Protein 1XL3 (pdb70)

Nearest PDB structures (foldseek):
  1xl3-assembly1_C  TM=1.011E+00  e=8.297E-12  Yersinia pestis
  1xl3-assembly1_A  TM=1.002E+00  e=2.086E-21  Yersinia pestis
  1xl3-assembly2_B  TM=9.508E-01  e=9.734E-19  Yersinia pestis
  1xkp-assembly1_A  TM=9.502E-01  e=2.412E-16  Yersinia pestis
  1xl3-assembly2_D  TM=1.012E+00  e=1.590E-11  Yersinia pestis

Secondary structure (P-SEA, 3-state):
caaaaaaaaaaacccccccaaaaaaaaaaccccccccccccccccccccccccaaaaaacccccccccccaaaaaaaaaaaaccaaaaaaaaaaaaaaaaaacccccccaaaaaaaaaaacccccaaaaaaaacccccccaaaaaaaaccaaaaaaacccccccccaaaaaaacccccccccccccccccc/caaaaaaaaaaaaaccccccaaaaaaaaaaaaaacccccccccccccccccccccccaaaaaaaccccccccaaaaaaaaaaaaaaccaaaaaaaaaaaaaaaaaacccccccaaaaaaaaaaccccccaaaaaaaacccccccaaaaaaaaccaaaaaaacccccccccaaaaaaacccccccccccccccccc/cccaaaaaaaaaaaacccccaaaaaaaaaaacccccccccccccccccccccccccccaaaaaaaaaaaaaaaaaaaaaaaaaacccc/cccaaaaaaaaaaaacccccaaaaaaccccccccccccccccccccccccccccccccaaaaaaaaaaaaaaaaaaaaaaac

Organism: Yersinia pestis (NCBI:txid632)

Sequence (556 aa):
ARVSDVEEQVNQYLSVPEQNVSELLSLLSNSPNISLSQLAYLEGSEEPSEQFMLCGLRDALGRPELAHLSHLVEQALVSMAEEQGETIVLGARITPEAYRESQSGVNPLQPLRDTYRDAVMGYQGIYAIWSDLQRFPNGDIDSVILFLQALSADLQSQQSGSGRELGIVISDLQLEFGSVSDQVGFWQFFSARVSDVEEQVNQYLSVPELEQKQNVSELLSLLSNSPNISLSQLAYLEGSEEPSEQFMLCGLRDALGRPELAHLSHLVEQALVSMAEEQGETIVLGARITPEAYRESQSGVNPLQPLRDTYRDAVMGYQGIYAIWSDLQRFPNGDIDSVILFLQALSADLQSQQSGSGRELGIVISDLQLEFGSVSDQVGFWQFFSAYDLSEFMGDIVALVDRWAGIHDIEHLANAFSLPTPEIVRFYQDLRMFRLFPLGVFSDEEQRQNLLQMCQNAIDMAIESEEEELSELDAYDLSEFMGDIVALVDRWAGIHDIEHLANAFSLPTPEIVRFYQDLRMFRLFPLGVFSDEEQRQNLLQMCQNAIDMAIESEEE

Foldseek 3Di:
DLLVVLVVLLCVQQCVPDDCLVVVVVVCVPCVPDDLVRLVVLCCVVQLLSSCNLVSNLVVPVVPPVSPVNVSSVVNSVCCSVVPSLSNSLLSNLQVLLVVLCPVVQQHRVLLSVLLSCCQPPNDDLVVSVVSLVNRVRHDSLVSLVSNCSLVVVLVPPPDPDSNCSVRSNVSSCVVCVVCVVVVCVVVVVD/DLLVVLVVLLCVLVCVVVLPCQVVLVVVVVVCVVVVPDDLVVLVVLCCVVQLLSSSNLVSNLVVVVPVVSVVCNVSSVVVSVVSSVPPSLSNSLLSNCQVLLVVLCVVPQQHRVLLSVLLSCCQPPNDDLVVSVVSLVNRVPGDSLSSLVSNCSLVVCLVVPDDDVSNVSVRVNVSSCVVCVVCVVVCVVVVVVD/DQDPVNLVVLVLVQLVPQHALVSVVVSVVSVVDDALVVLVVLVVCCVLVPDDPVSHDDVVSSVSSVVSSVVNSVVSVVVNVVVVVDDD/DQDPVNLVVLVLVLLVAQDALCSLVVSCVPDDQPALVVLVVLVVVCVLVPDDCVSHPHPVRSVSVVVSSVVNSVVSVVVNVD

B-factor: mean 43.67, std 11.46, range [23.08, 92.91]

InterPro domains:
  IPR010812 Hypersensitivity response secretion-like, HrpJ [PF07201] (60-223)
  IPR013401 Type III secretion regulator, YopN/LcrE/InvE/MxiC [TIGR02568] (36-280)

Structure (mmCIF, N/CA/C/O backbone):
data_1XL3
#
_entry.id   1XL3
#
_cell.length_a   82.172
_cell.length_b   170.724
_cell.length_c   55.580
_cell.angle_alpha   90.00
_cell.angle_beta   90.00
_cell.angle_gamma   90.00
#
_symmetry.space_group_name_H-M   'P 21 21 2'
#
loop_
_entity.id
_entity.type
_entity.pdbx_description
1 polymer 'Secretion control protein'
2 polymer 'protein type A'
3 water water
#
loop_
_atom_site.group_PDB
_atom_site.id
_atom_site.type_symbol
_atom_site.label_atom_id
_atom_site.label_alt_id
_atom_site.label_comp_id
_atom_site.label_asym_id
_atom_site.label_entity_id
_atom_site.label_seq_id
_atom_site.pdbx_PDB_ins_code
_atom_site.Cartn_x
_atom_site.Cartn_y
_atom_site.Cartn_z
_atom_site.occupancy
_atom_site.B_iso_or_equiv
_atom_site.auth_seq_id
_atom_site.auth_comp_id
_atom_site.auth_asym_id
_atom_site.auth_atom_id
_atom_site.pdbx_PDB_model_num
ATOM 1 N N . ALA A 1 3 ? 53.756 29.539 30.203 1.00 60.02 78 ALA A N 1
ATOM 2 C CA . ALA A 1 3 ? 53.680 30.740 29.303 1.00 60.08 78 ALA A CA 1
ATOM 3 C C . ALA A 1 3 ? 54.285 32.003 29.973 1.00 60.05 78 ALA A C 1
ATOM 4 O O . ALA A 1 3 ? 55.350 32.483 29.557 1.00 60.47 78 ALA A O 1
ATOM 6 N N . ARG A 1 4 ? 53.609 32.541 30.988 1.00 59.65 79 ARG A N 1
ATOM 7 C CA . ARG A 1 4 ? 54.248 33.515 31.916 1.00 59.10 79 ARG A CA 1
ATOM 8 C C . ARG A 1 4 ? 55.031 32.777 33.005 1.00 57.46 79 ARG A C 1
ATOM 9 O O . ARG A 1 4 ? 56.014 33.296 33.533 1.00 56.94 79 ARG A O 1
ATOM 17 N N . VAL A 1 5 ? 54.590 31.554 33.288 1.00 56.08 80 VAL A N 1
ATOM 18 C CA . VAL A 1 5 ? 55.294 30.584 34.127 1.00 55.36 80 VAL A CA 1
ATOM 19 C C . VAL A 1 5 ? 56.706 30.187 33.636 1.00 54.94 80 VAL A C 1
ATOM 20 O O . VAL A 1 5 ? 57.615 30.035 34.453 1.00 54.80 80 VAL A O 1
ATOM 24 N N . SER A 1 6 ? 56.877 30.004 32.321 1.00 54.45 81 SER A N 1
ATOM 25 C CA . SER A 1 6 ? 58.184 29.657 31.711 1.00 54.55 81 SER A CA 1
ATOM 26 C C . SER A 1 6 ? 59.179 30.770 31.856 1.00 53.66 81 SER A C 1
ATOM 27 O O . SER A 1 6 ? 60.372 30.544 32.007 1.00 53.10 81 SER A O 1
ATOM 30 N N . ASP A 1 7 ? 58.639 31.972 31.734 1.00 53.45 82 ASP A N 1
ATOM 31 C CA . ASP A 1 7 ? 59.358 33.208 31.806 1.00 53.43 82 ASP A CA 1
ATOM 32 C C . ASP A 1 7 ? 60.035 33.297 33.187 1.00 53.29 82 ASP A C 1
ATOM 33 O O . ASP A 1 7 ? 61.261 33.317 33.281 1.00 53.21 82 ASP A O 1
ATOM 38 N N . VAL A 1 8 ? 59.212 33.288 34.247 1.00 52.44 83 VAL A N 1
ATOM 39 C CA . VAL A 1 8 ? 59.647 33.405 35.662 1.00 51.67 83 VAL A CA 1
ATOM 40 C C . VAL A 1 8 ? 60.580 32.254 36.043 1.00 51.60 83 VAL A C 1
ATOM 41 O O . VAL A 1 8 ? 61.590 32.462 36.683 1.00 50.53 83 VAL A O 1
ATOM 45 N N . GLU A 1 9 ? 60.219 31.034 35.636 1.00 52.45 84 GLU A N 1
ATOM 46 C CA . GLU A 1 9 ? 61.027 29.830 35.864 1.00 53.17 84 GLU A CA 1
ATOM 47 C C . GLU A 1 9 ? 62.421 29.969 35.255 1.00 53.84 84 GLU A C 1
ATOM 48 O O . GLU A 1 9 ? 63.409 29.542 35.864 1.00 54.07 84 GLU A O 1
ATOM 54 N N . GLU A 1 10 ? 62.498 30.574 34.067 1.00 54.45 85 GLU A N 1
ATOM 55 C CA . GLU A 1 10 ? 63.773 30.769 33.386 1.00 55.39 85 GLU A CA 1
ATOM 56 C C . GLU A 1 10 ? 64.714 31.630 34.191 1.00 55.71 85 GLU A C 1
ATOM 57 O O . GLU A 1 10 ? 65.907 31.325 34.298 1.00 54.94 85 GLU A O 1
ATOM 63 N N . GLN A 1 11 ? 64.157 32.710 34.750 1.00 56.51 86 GLN A N 1
ATOM 64 C CA . GLN A 1 11 ? 64.912 33.666 35.567 1.00 56.97 86 GLN A CA 1
ATOM 65 C C . GLN A 1 11 ? 65.268 33.066 36.908 1.00 57.31 86 GLN A C 1
ATOM 66 O O . GLN A 1 11 ? 66.380 33.199 37.367 1.00 57.46 86 GLN A O 1
ATOM 72 N N . VAL A 1 12 ? 64.349 32.347 37.519 1.00 58.66 87 VAL A N 1
ATOM 73 C CA . VAL A 1 12 ? 64.640 31.707 38.803 1.00 60.05 87 VAL A CA 1
ATOM 74 C C . VAL A 1 12 ? 65.870 30.761 38.716 1.00 61.06 87 VAL A C 1
ATOM 75 O O . VAL A 1 12 ? 66.834 30.938 39.441 1.00 61.02 87 VAL A O 1
ATOM 79 N N . ASN A 1 13 ? 65.853 29.781 37.810 1.00 62.72 88 ASN A N 1
ATOM 80 C CA . ASN A 1 13 ? 66.966 28.801 37.715 1.00 63.38 88 ASN A CA 1
ATOM 81 C C . ASN A 1 13 ? 68.288 29.422 37.314 1.00 63.88 88 ASN A C 1
ATOM 82 O O . ASN A 1 13 ? 69.337 28.984 37.761 1.00 63.98 88 ASN A O 1
ATOM 87 N N . GLN A 1 14 ? 68.252 30.447 36.478 1.00 64.88 89 GLN A N 1
ATOM 88 C CA . GLN A 1 14 ? 69.488 31.151 36.169 1.00 66.24 89 GLN A CA 1
ATOM 89 C C . GLN A 1 14 ? 70.191 31.582 37.483 1.00 67.24 89 GLN A C 1
ATOM 90 O O . GLN A 1 14 ? 71.389 31.405 37.628 1.00 67.60 89 GLN A O 1
ATOM 96 N N . TYR A 1 15 ? 69.432 32.087 38.449 1.00 68.23 90 TYR A N 1
ATOM 97 C CA . TYR A 1 15 ? 69.997 32.527 39.720 1.00 69.24 90 TYR A CA 1
ATOM 98 C C . TYR A 1 15 ? 70.205 31.391 40.733 1.00 70.88 90 TYR A C 1
ATOM 99 O O . TYR A 1 15 ? 71.190 31.385 41.479 1.00 71.54 90 TYR A O 1
ATOM 108 N N . LEU A 1 16 ? 69.266 30.451 40.784 1.00 72.77 91 LEU A N 1
ATOM 109 C CA . LEU A 1 16 ? 69.173 29.507 41.918 1.00 74.34 91 LEU A CA 1
ATOM 110 C C . LEU A 1 16 ? 69.910 28.152 41.709 1.00 75.78 91 LEU A C 1
ATOM 111 O O . LEU A 1 16 ? 69.813 27.248 42.550 1.00 75.91 91 LEU A O 1
ATOM 116 N N . SER A 1 17 ? 70.636 28.024 40.597 1.00 76.93 92 SER A N 1
ATOM 117 C CA . SER A 1 17 ? 71.553 26.904 40.394 1.00 77.98 92 SER A CA 1
ATOM 118 C C . SER A 1 17 ? 72.845 27.105 41.216 1.00 79.14 92 SER A C 1
ATOM 119 O O . SER A 1 17 ? 73.578 26.144 41.472 1.00 79.60 92 SER A O 1
ATOM 133 N N . VAL A 1 19 ? 73.058 28.003 44.336 1.00 81.37 94 VAL A N 1
ATOM 134 C CA . VAL A 1 19 ? 72.876 27.479 45.689 1.00 81.37 94 VAL A CA 1
ATOM 135 C C . VAL A 1 19 ? 72.166 26.128 45.550 1.00 81.53 94 VAL A C 1
ATOM 136 O O . VAL A 1 19 ? 70.953 26.037 45.740 1.00 81.40 94 VAL A O 1
ATOM 140 N N . PRO A 1 20 ? 72.915 25.075 45.164 1.00 81.84 95 PRO A N 1
ATOM 141 C CA . PRO A 1 20 ? 72.250 23.773 45.068 1.00 82.09 95 PRO A CA 1
ATOM 142 C C . PRO A 1 20 ? 71.816 23.290 46.453 1.00 82.30 95 PRO A C 1
ATOM 143 O O . PRO A 1 20 ? 72.630 22.796 47.226 1.00 82.23 95 PRO A O 1
ATOM 147 N N . GLU A 1 21 ? 70.536 23.480 46.761 1.00 82.70 96 GLU A N 1
ATOM 148 C CA . GLU A 1 21 ? 69.984 23.151 48.076 1.00 82.63 96 GLU A CA 1
ATOM 149 C C . GLU A 1 21 ? 68.478 22.855 47.964 1.00 82.87 96 GLU A C 1
ATOM 150 O O . GLU A 1 21 ? 67.730 23.581 47.299 1.00 83.09 96 GLU A O 1
ATOM 156 N N . GLN A 1 26 ? 65.414 18.913 47.599 1.00 90.05 101 GLN A N 1
ATOM 157 C CA . GLN A 1 26 ? 64.637 17.744 47.191 1.00 90.08 101 GLN A CA 1
ATOM 158 C C . GLN A 1 26 ? 63.728 17.191 48.304 1.00 89.93 101 GLN A C 1
ATOM 159 O O . GLN A 1 26 ? 63.818 16.028 48.698 1.00 89.78 101 GLN A O 1
ATOM 165 N N . ASN A 1 27 ? 62.853 18.057 48.803 1.00 89.81 102 ASN A N 1
ATOM 166 C CA . ASN A 1 27 ? 61.659 17.626 49.514 1.00 89.53 102 ASN A CA 1
ATOM 167 C C . ASN A 1 27 ? 60.614 17.187 48.505 1.00 89.20 102 ASN A C 1
ATOM 168 O O . ASN A 1 27 ? 59.502 16.859 48.894 1.00 89.25 102 ASN A O 1
ATOM 173 N N . VAL A 1 28 ? 60.948 17.215 47.213 1.00 88.75 103 VAL A N 1
ATOM 174 C CA . VAL A 1 28 ? 59.948 17.023 46.160 1.00 88.18 103 VAL A CA 1
ATOM 175 C C . VAL A 1 28 ? 59.340 15.636 46.263 1.00 87.73 103 VAL A C 1
ATOM 176 O O . VAL A 1 28 ? 58.142 15.472 46.027 1.00 87.51 103 VAL A O 1
ATOM 180 N N . SER A 1 29 ? 60.174 14.660 46.631 1.00 87.12 104 SER A N 1
ATOM 181 C CA . SER A 1 29 ? 59.731 13.304 46.974 1.00 86.47 104 SER A CA 1
ATOM 182 C C . SER A 1 29 ? 58.758 13.303 48.150 1.00 85.86 104 SER A C 1
ATOM 183 O O . SER A 1 29 ? 57.654 12.757 48.052 1.00 85.66 104 SER A O 1
ATOM 186 N N . GLU A 1 30 ? 59.168 13.931 49.252 1.00 84.99 105 GLU A N 1
ATOM 187 C CA . GLU A 1 30 ? 58.391 13.918 50.501 1.00 84.46 105 GLU A CA 1
ATOM 188 C C . GLU A 1 30 ? 56.948 14.421 50.299 1.00 83.65 105 GLU A C 1
ATOM 189 O O . GLU A 1 30 ? 56.014 13.947 50.959 1.00 83.33 105 GLU A O 1
ATOM 195 N N . LEU A 1 31 ? 56.774 15.361 49.369 1.00 82.88 106 LEU A N 1
ATOM 196 C CA . LEU A 1 31 ? 55.463 15.952 49.097 1.00 82.24 106 LEU A CA 1
ATOM 197 C C . LEU A 1 31 ? 54.693 15.114 48.086 1.00 81.37 106 LEU A C 1
ATOM 198 O O . LEU A 1 31 ? 53.469 15.129 48.097 1.00 81.18 106 LEU A O 1
ATOM 203 N N . LEU A 1 32 ? 55.398 14.396 47.210 1.00 80.35 107 LEU A N 1
ATOM 204 C CA . LEU A 1 32 ? 54.736 13.448 46.324 1.00 79.46 107 LEU A CA 1
ATOM 205 C C . LEU A 1 32 ? 53.830 12.576 47.160 1.00 78.30 107 LEU A C 1
ATOM 206 O O . LEU A 1 32 ? 52.612 12.584 46.993 1.00 77.84 107 LEU A O 1
ATOM 211 N N . SER A 1 33 ? 54.447 11.832 48.075 1.00 77.22 108 SER A N 1
ATOM 212 C CA . SER A 1 33 ? 53.767 10.738 48.761 1.00 76.62 108 SER A CA 1
ATOM 213 C C . SER A 1 33 ? 52.710 11.270 49.717 1.00 75.88 108 SER A C 1
ATOM 214 O O . SER A 1 33 ? 51.624 10.690 49.847 1.00 75.87 108 SER A O 1
ATOM 217 N N . LEU A 1 34 ? 53.021 12.391 50.363 1.00 74.95 109 LEU A N 1
ATOM 218 C CA . LEU A 1 34 ? 52.061 13.068 51.222 1.00 74.29 109 LEU A CA 1
ATOM 219 C C . LEU A 1 34 ? 50.807 13.478 50.445 1.00 73.51 109 LEU A C 1
ATOM 220 O O . LEU A 1 34 ? 49.700 13.427 50.980 1.00 73.22 109 LEU A O 1
ATOM 225 N N . LEU A 1 35 ? 50.989 13.864 49.182 1.00 72.69 110 LEU A N 1
ATOM 226 C CA . LEU A 1 35 ? 49.885 14.311 48.325 1.00 72.18 110 LEU A CA 1
ATOM 227 C C . LEU A 1 35 ? 49.152 13.135 47.662 1.00 71.72 110 LEU A C 1
ATOM 228 O O . LEU A 1 35 ? 47.914 13.135 47.578 1.00 71.46 110 LEU A O 1
ATOM 233 N N . SER A 1 36 ? 49.915 12.143 47.189 1.00 71.04 111 SER A N 1
ATOM 234 C CA . SER A 1 36 ? 49.353 10.887 46.681 1.00 70.48 111 SER A CA 1
ATOM 235 C C . SER A 1 36 ? 48.363 10.287 47.672 1.00 70.19 111 SER A C 1
ATOM 236 O O . SER A 1 36 ? 47.295 9.793 47.287 1.00 70.31 111 SER A O 1
ATOM 239 N N . ASN A 1 37 ? 48.742 10.312 48.950 1.00 69.52 112 ASN A N 1
ATOM 240 C CA . ASN A 1 37 ? 47.824 10.001 50.043 1.00 68.86 112 ASN A CA 1
ATOM 241 C C . ASN A 1 37 ? 46.955 11.242 50.274 1.00 68.27 112 ASN A C 1
ATOM 242 O O . ASN A 1 37 ? 47.482 12.354 50.394 1.00 68.55 112 ASN A O 1
ATOM 247 N N . SER A 1 38 ? 45.633 11.062 50.296 1.00 67.29 113 SER A N 1
ATOM 248 C CA . SER A 1 38 ? 44.688 12.187 50.362 1.00 66.20 113 SER A CA 1
ATOM 249 C C . SER A 1 38 ? 44.677 12.988 49.040 1.00 64.99 113 SER A C 1
ATOM 250 O O . SER A 1 38 ? 45.267 14.069 48.961 1.00 64.44 113 SER A O 1
ATOM 253 N N . PRO A 1 39 ? 43.996 12.463 48.002 1.00 63.53 114 PRO A N 1
ATOM 254 C CA . PRO A 1 39 ? 43.836 13.166 46.718 1.00 62.55 114 PRO A CA 1
ATOM 255 C C . PRO A 1 39 ? 42.780 14.278 46.738 1.00 61.48 114 PRO A C 1
ATOM 256 O O . PRO A 1 39 ? 42.402 14.807 45.680 1.00 62.39 114 PRO A O 1
ATOM 260 N N . ASN A 1 40 ? 42.338 14.648 47.934 1.00 58.94 115 ASN A N 1
ATOM 261 C CA . ASN A 1 40 ? 41.160 15.456 48.095 1.00 57.11 115 ASN A CA 1
ATOM 262 C C . ASN A 1 40 ? 41.501 16.841 48.663 1.00 54.68 115 ASN A C 1
ATOM 263 O O . ASN A 1 40 ? 41.053 17.233 49.732 1.00 53.44 115 ASN A O 1
ATOM 268 N N . ILE A 1 41 ? 42.291 17.568 47.896 1.00 52.68 116 ILE A N 1
ATOM 269 C CA . ILE A 1 41 ? 42.949 18.784 48.340 1.00 51.63 116 ILE A CA 1
ATOM 270 C C . ILE A 1 41 ? 42.423 19.968 47.552 1.00 48.38 116 ILE A C 1
ATOM 271 O O . ILE A 1 41 ? 42.048 19.832 46.395 1.00 48.74 116 ILE A O 1
ATOM 276 N N . SER A 1 42 ? 42.376 21.131 48.182 1.00 45.14 117 SER A N 1
ATOM 277 C CA . SER A 1 42 ? 42.110 22.343 47.467 1.00 42.92 117 SER A CA 1
ATOM 278 C C . SER A 1 42 ? 43.426 23.038 47.119 1.00 41.68 117 SER A C 1
ATOM 279 O O . SER A 1 42 ? 44.487 22.784 47.685 1.00 40.84 117 SER A O 1
ATOM 282 N N . LEU A 1 43 ? 43.327 23.936 46.163 1.00 39.66 118 LEU A N 1
ATOM 283 C CA . LEU A 1 43 ? 44.417 24.774 45.803 1.00 38.99 118 LEU A CA 1
ATOM 284 C C . LEU A 1 43 ? 44.854 25.638 46.982 1.00 37.87 118 LEU A C 1
ATOM 285 O O . LEU A 1 43 ? 46.019 25.911 47.147 1.00 38.27 118 LEU A O 1
ATOM 290 N N . SER A 1 44 ? 43.922 26.104 47.776 1.00 37.05 119 SER A N 1
ATOM 291 C CA . SER A 1 44 ? 44.300 26.933 48.892 1.00 37.58 119 SER A CA 1
ATOM 292 C C . SER A 1 44 ? 45.011 26.120 49.982 1.00 36.52 119 SER A C 1
ATOM 293 O O . SER A 1 44 ? 45.810 26.665 50.697 1.00 36.62 119 SER A O 1
ATOM 296 N N . GLN A 1 45 ? 44.713 24.824 50.088 1.00 36.35 120 GLN A N 1
ATOM 297 C CA . GLN A 1 45 ? 45.450 23.916 50.962 1.00 35.83 120 GLN A CA 1
ATOM 298 C C . GLN A 1 45 ? 46.862 23.682 50.458 1.00 35.43 120 GLN A C 1
ATOM 299 O O . GLN A 1 45 ? 47.823 23.690 51.237 1.00 34.28 120 GLN A O 1
ATOM 305 N N . LEU A 1 46 ? 46.990 23.492 49.152 1.00 35.70 121 LEU A N 1
ATOM 306 C CA . LEU A 1 46 ? 48.311 23.253 48.558 1.00 35.16 121 LEU A CA 1
ATOM 307 C C . LEU A 1 46 ? 49.182 24.466 48.833 1.00 34.80 121 LEU A C 1
ATOM 308 O O . LEU A 1 46 ? 50.273 24.327 49.363 1.00 34.15 121 LEU A O 1
ATOM 324 N N . ALA A 1 48 ? 48.855 26.814 51.057 1.00 29.89 123 ALA A N 1
ATOM 325 C CA . ALA A 1 48 ? 49.178 27.033 52.463 1.00 29.93 123 ALA A CA 1
ATOM 326 C C . ALA A 1 48 ? 50.276 26.072 52.934 1.00 29.35 123 ALA A C 1
ATOM 327 O O . ALA A 1 48 ? 51.148 26.447 53.746 1.00 26.39 123 ALA A O 1
ATOM 329 N N . TYR A 1 49 ? 50.186 24.818 52.461 1.00 29.79 124 TYR A N 1
ATOM 330 C CA . TYR A 1 49 ? 51.199 23.812 52.729 1.00 30.15 124 TYR A CA 1
ATOM 331 C C . TYR A 1 49 ? 52.569 24.346 52.340 1.00 29.99 124 TYR A C 1
ATOM 332 O O . TYR A 1 49 ? 53.496 24.360 53.167 1.00 29.50 124 TYR A O 1
ATOM 341 N N . LEU A 1 50 ? 52.683 24.841 51.108 1.00 29.30 125 LEU A N 1
ATOM 342 C CA . LEU A 1 50 ? 53.955 25.336 50.626 1.00 30.48 125 LEU A CA 1
ATOM 343 C C . LEU A 1 50 ? 54.439 26.563 51.417 1.00 29.93 125 LEU A C 1
ATOM 344 O O . LEU A 1 50 ? 55.627 26.770 51.653 1.00 29.84 125 LEU A O 1
ATOM 349 N N . GLU A 1 51 ? 53.516 27.394 51.816 1.00 29.84 126 GLU A N 1
ATOM 350 C CA . GLU A 1 51 ? 53.868 28.509 52.666 1.00 31.96 126 GLU A CA 1
ATOM 351 C C . GLU A 1 51 ? 54.493 28.048 53.988 1.00 31.81 126 GLU A C 1
ATOM 352 O O . GLU A 1 51 ? 55.424 28.674 54.501 1.00 32.27 126 GLU A O 1
ATOM 358 N N . GLY A 1 52 ? 53.963 26.937 54.520 1.00 32.22 127 GLY A N 1
ATOM 359 C CA . GLY A 1 52 ? 54.468 26.310 55.709 1.00 33.10 127 GLY A CA 1
ATOM 360 C C . GLY A 1 52 ? 55.858 25.757 55.485 1.00 33.05 127 GLY A C 1
ATOM 361 O O . GLY A 1 52 ? 56.689 25.918 56.339 1.00 32.73 127 GLY A O 1
ATOM 373 N N . SER A 1 54 ? 58.194 26.740 53.019 1.00 36.17 129 SER A N 1
ATOM 374 C CA . SER A 1 54 ? 59.038 27.930 52.984 1.00 38.15 129 SER A CA 1
ATOM 375 C C . SER A 1 54 ? 58.279 29.234 52.820 1.00 38.44 129 SER A C 1
ATOM 376 O O . SER A 1 54 ? 57.421 29.356 51.945 1.00 37.67 129 SER A O 1
ATOM 379 N N . GLU A 1 55 ? 58.722 30.215 53.618 1.00 39.45 130 GLU A N 1
ATOM 380 C CA . GLU A 1 55 ? 58.354 31.628 53.528 1.00 40.03 130 GLU A CA 1
ATOM 381 C C . GLU A 1 55 ? 58.678 32.302 52.222 1.00 38.90 130 GLU A C 1
ATOM 382 O O . GLU A 1 55 ? 58.002 33.248 51.849 1.00 40.39 130 GLU A O 1
ATOM 388 N N . GLU A 1 56 ? 59.724 31.869 51.551 1.00 37.44 131 GLU A N 1
ATOM 389 C CA . GLU A 1 56 ? 60.188 32.542 50.366 1.00 36.95 131 GLU A CA 1
ATOM 390 C C . GLU A 1 56 ? 59.392 32.114 49.095 1.00 36.39 131 GLU A C 1
ATOM 391 O O . GLU A 1 56 ? 59.427 30.965 48.672 1.00 34.59 131 GLU A 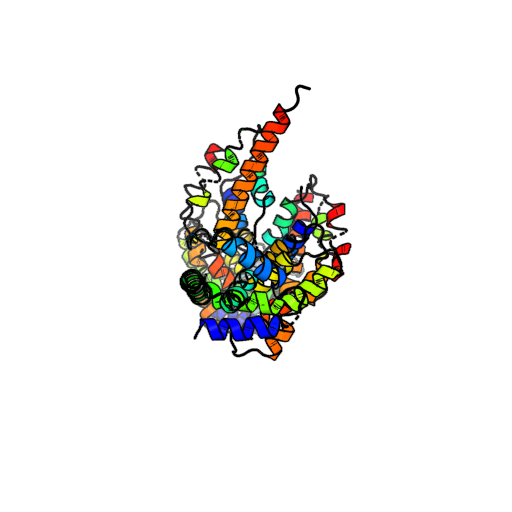O 1
ATOM 397 N N . PRO A 1 57 ? 58.652 33.044 48.499 1.00 36.04 132 PRO A N 1
ATOM 398 C CA . PRO A 1 57 ? 57.946 32.792 47.244 1.00 36.01 132 PRO A CA 1
ATOM 399 C C . PRO A 1 57 ? 58.740 32.047 46.129 1.00 35.59 132 PRO A C 1
ATOM 400 O O . PRO A 1 57 ? 58.172 31.183 45.461 1.00 34.11 132 PRO A O 1
ATOM 404 N N . SER A 1 58 ? 60.015 32.372 45.920 1.00 35.57 133 SER A N 1
ATOM 405 C CA . SER A 1 58 ? 60.780 31.720 44.850 1.00 36.82 133 SER A CA 1
ATOM 406 C C . SER A 1 58 ? 60.963 30.250 45.142 1.00 36.99 133 SER A C 1
ATOM 407 O O . SER A 1 58 ? 60.975 29.434 44.218 1.00 36.40 133 SER A O 1
ATOM 410 N N . GLU A 1 59 ? 61.106 29.920 46.425 1.00 36.61 134 GLU A N 1
ATOM 411 C CA . GLU A 1 59 ? 61.208 28.544 46.882 1.00 37.46 134 GLU A CA 1
ATOM 412 C C . GLU A 1 59 ? 59.884 27.762 46.736 1.00 37.48 134 GLU A C 1
ATOM 413 O O . GLU A 1 59 ? 59.904 26.586 46.350 1.00 36.54 134 GLU A O 1
ATOM 419 N N . GLN A 1 60 ? 58.762 28.404 47.070 1.00 37.06 135 GLN A N 1
ATOM 420 C CA . GLN A 1 60 ? 57.458 27.803 46.886 1.00 36.22 135 GLN A CA 1
ATOM 421 C C . GLN A 1 60 ? 57.285 27.581 45.380 1.00 35.72 135 GLN A C 1
ATOM 422 O O . GLN A 1 60 ? 56.891 26.537 44.959 1.00 34.31 135 GLN A O 1
ATOM 428 N N . PHE A 1 61 ? 57.591 28.585 44.594 1.00 36.82 136 PHE A N 1
ATOM 429 C CA . PHE A 1 61 ? 57.530 28.485 43.130 1.00 37.82 136 PHE A CA 1
ATOM 430 C C . PHE A 1 61 ? 58.352 27.328 42.616 1.00 39.09 136 PHE A C 1
ATOM 431 O O . PHE A 1 61 ? 57.873 26.509 41.799 1.00 39.45 136 PHE A O 1
ATOM 450 N N . MET A 1 63 ? 59.403 24.566 44.192 1.00 41.12 138 MET A N 1
ATOM 451 C CA . MET A 1 63 ? 58.872 23.254 44.572 1.00 41.89 138 MET A CA 1
ATOM 452 C C . MET A 1 63 ? 57.752 22.851 43.645 1.00 41.74 138 MET A C 1
ATOM 453 O O . MET A 1 63 ? 57.603 21.681 43.338 1.00 41.18 138 MET A O 1
ATOM 458 N N . LEU A 1 64 ? 56.959 23.829 43.221 1.00 42.04 139 LEU A N 1
ATOM 459 C CA . LEU A 1 64 ? 55.849 23.591 42.314 1.00 42.96 139 LEU A CA 1
ATOM 460 C C . LEU A 1 64 ? 56.332 23.168 40.946 1.00 43.35 139 LEU A C 1
ATOM 461 O O . LEU A 1 64 ? 55.686 22.359 40.291 1.00 43.82 139 LEU A O 1
ATOM 466 N N . CYS A 1 65 ? 57.442 23.734 40.507 1.00 44.09 140 CYS A N 1
ATOM 467 C CA . CYS A 1 65 ? 58.068 23.305 39.247 1.00 45.19 140 CYS A CA 1
ATOM 468 C C . CYS A 1 65 ? 58.627 21.892 39.391 1.00 46.17 140 CYS A C 1
ATOM 469 O O . CYS A 1 65 ? 58.624 21.127 38.422 1.00 46.25 140 CYS A O 1
ATOM 472 N N . GLY A 1 66 ? 59.104 21.562 40.601 1.00 47.57 141 GLY A N 1
ATOM 473 C CA . GLY A 1 66 ? 59.607 20.213 40.950 1.00 47.95 141 GLY A CA 1
ATOM 474 C C . GLY A 1 66 ? 58.500 19.186 40.998 1.00 49.57 141 GLY A C 1
ATOM 475 O O . GLY A 1 66 ? 58.648 18.033 40.540 1.00 49.95 141 GLY A O 1
ATOM 476 N N . LEU A 1 67 ? 57.364 19.616 41.522 1.00 50.87 142 LEU A N 1
ATOM 477 C CA . LEU A 1 67 ? 56.199 18.765 41.600 1.00 52.64 142 LEU A CA 1
ATOM 478 C C . LEU A 1 67 ? 55.513 18.588 40.260 1.00 52.94 142 LEU A C 1
ATOM 479 O O . LEU A 1 67 ? 54.970 17.537 39.986 1.00 52.06 142 LEU A O 1
ATOM 484 N N . ARG A 1 68 ? 55.484 19.640 39.461 1.00 54.18 143 ARG A N 1
ATOM 485 C CA . ARG A 1 68 ? 54.948 19.545 38.121 1.00 55.53 143 ARG A CA 1
ATOM 486 C C . ARG A 1 68 ? 55.749 18.507 37.354 1.00 56.59 143 ARG A C 1
ATOM 487 O O . ARG A 1 68 ? 55.166 17.698 36.643 1.00 56.64 143 ARG A O 1
ATOM 495 N N . ASP A 1 69 ? 57.069 18.504 37.554 1.00 58.22 144 ASP A N 1
ATOM 496 C CA . ASP A 1 69 ? 57.985 17.577 36.869 1.00 59.71 144 ASP A CA 1
ATOM 497 C C . ASP A 1 69 ? 57.910 16.111 37.343 1.00 61.44 144 ASP A C 1
ATOM 498 O O . ASP A 1 69 ? 57.790 15.198 36.522 1.00 61.19 144 ASP A O 1
ATOM 503 N N . ALA A 1 70 ? 58.008 15.884 38.655 1.00 63.37 145 ALA A N 1
ATOM 504 C CA . ALA A 1 70 ? 58.037 14.522 39.226 1.00 64.75 145 ALA A CA 1
ATOM 505 C C . ALA A 1 70 ? 56.737 13.792 38.928 1.00 66.26 145 ALA A C 1
ATOM 506 O O . ALA A 1 70 ? 56.628 12.557 39.030 1.00 65.82 145 ALA A O 1
ATOM 508 N N . LEU A 1 71 ? 55.759 14.615 38.576 1.00 68.01 146 LEU A N 1
ATOM 509 C CA . LEU A 1 71 ? 54.462 14.213 38.080 1.00 69.14 146 LEU A CA 1
ATOM 510 C C . LEU A 1 71 ? 54.412 13.901 36.567 1.00 70.49 146 LEU A C 1
ATOM 511 O O . LEU A 1 71 ? 53.370 13.497 36.062 1.00 70.63 146 LEU A O 1
ATOM 527 N N . GLY A 1 73 ? 56.235 11.504 35.284 1.00 75.99 148 GLY A N 1
ATOM 528 C CA . GLY A 1 73 ? 56.315 10.031 35.284 1.00 76.85 148 GLY A CA 1
ATOM 529 C C . GLY A 1 73 ? 55.217 9.320 36.070 1.00 77.86 148 GLY A C 1
ATOM 530 O O . GLY A 1 73 ? 54.970 8.122 35.858 1.00 77.75 148 GLY A O 1
ATOM 531 N N . ARG A 1 74 ? 54.549 10.069 36.960 1.00 78.94 149 ARG A N 1
ATOM 532 C CA . ARG A 1 74 ? 53.460 9.561 37.816 1.00 79.65 149 ARG A CA 1
ATOM 533 C C . ARG A 1 74 ? 52.029 10.013 37.408 1.00 80.19 149 ARG A C 1
ATOM 534 O O . ARG A 1 74 ? 51.200 10.267 38.287 1.00 80.22 149 ARG A O 1
ATOM 542 N N . PRO A 1 75 ? 51.730 10.141 36.088 1.00 80.76 150 PRO A N 1
ATOM 543 C CA . PRO A 1 75 ? 50.298 10.175 35.699 1.00 80.61 150 PRO A CA 1
ATOM 544 C C . PRO A 1 75 ? 49.542 8.875 36.021 1.00 80.51 150 PRO A C 1
ATOM 545 O O . PRO A 1 75 ? 49.431 7.991 35.189 1.00 79.92 150 PRO A O 1
ATOM 549 N N . GLU A 1 76 ? 49.053 8.785 37.252 1.00 80.59 151 GLU A N 1
ATOM 550 C CA . GLU A 1 76 ? 48.228 7.674 37.708 1.00 80.43 151 GLU A CA 1
ATOM 551 C C . GLU A 1 76 ? 46.871 8.271 38.044 1.00 80.27 151 GLU A C 1
ATOM 552 O O . GLU A 1 76 ? 46.405 8.174 39.187 1.00 80.28 151 GLU A O 1
ATOM 558 N N . LEU A 1 77 ? 46.248 8.910 37.051 1.00 79.93 152 LEU A N 1
ATOM 559 C CA . LEU A 1 77 ? 45.100 9.781 37.302 1.00 79.73 152 LEU A CA 1
ATOM 560 C C . LEU A 1 77 ? 45.485 10.641 38.504 1.00 79.34 152 LEU A C 1
ATOM 561 O O . LEU A 1 77 ? 44.625 11.028 39.308 1.00 79.00 152 LEU A O 1
ATOM 566 N N . ALA A 1 78 ? 46.795 10.930 38.594 1.00 78.71 153 ALA A N 1
ATOM 567 C CA . ALA A 1 78 ? 47.397 11.679 39.689 1.00 78.31 153 ALA A CA 1
ATOM 568 C C . ALA A 1 78 ? 47.276 13.101 39.248 1.00 77.32 153 ALA A C 1
ATOM 569 O O . ALA A 1 78 ? 48.260 13.780 39.018 1.00 77.15 153 ALA A O 1
ATOM 571 N N . HIS A 1 79 ? 46.027 13.516 39.110 1.00 76.47 154 HIS A N 1
ATOM 572 C CA . HIS A 1 79 ? 45.667 14.756 38.484 1.00 75.81 154 HIS A CA 1
ATOM 573 C C . HIS A 1 79 ? 44.809 15.508 39.468 1.00 74.06 154 HIS A C 1
ATOM 574 O O . HIS A 1 79 ? 43.972 14.919 40.153 1.00 74.10 154 HIS A O 1
ATOM 581 N N . LEU A 1 80 ? 44.954 16.828 39.416 1.00 71.92 155 LEU A N 1
ATOM 582 C CA . LEU A 1 80 ? 45.009 17.718 40.560 1.00 69.08 155 LEU A CA 1
ATOM 583 C C . LEU A 1 80 ? 46.510 18.112 40.617 1.00 68.43 155 LEU A C 1
ATOM 584 O O . LEU A 1 80 ? 46.918 19.015 41.336 1.00 68.20 155 LEU A O 1
ATOM 589 N N . SER A 1 81 ? 47.322 17.453 39.789 1.00 66.66 156 SER A N 1
ATOM 590 C CA . SER A 1 81 ? 48.462 18.101 39.118 1.00 64.91 156 SER A CA 1
ATOM 591 C C . SER A 1 81 ? 48.014 19.284 38.256 1.00 63.59 156 SER A C 1
ATOM 592 O O . SER A 1 81 ? 48.819 20.130 37.831 1.00 62.82 156 SER A O 1
ATOM 595 N N . HIS A 1 82 ? 46.731 19.270 37.930 1.00 61.76 157 HIS A N 1
ATOM 596 C CA . HIS A 1 82 ? 46.030 20.416 37.391 1.00 60.40 157 HIS A CA 1
ATOM 597 C C . HIS A 1 82 ? 46.072 21.597 38.333 1.00 58.74 157 HIS A C 1
ATOM 598 O O . HIS A 1 82 ? 46.111 22.733 37.874 1.00 59.30 157 HIS A O 1
ATOM 605 N N . LEU A 1 83 ? 46.037 21.328 39.637 1.00 56.05 158 LEU A N 1
ATOM 606 C CA . LEU A 1 83 ? 46.096 22.377 40.653 1.00 54.64 158 LEU A CA 1
ATOM 607 C C . LEU A 1 83 ? 47.478 22.980 40.698 1.00 52.00 158 LEU A C 1
ATOM 608 O O . LEU A 1 83 ? 47.611 24.180 40.912 1.00 50.49 158 LEU A O 1
ATOM 613 N N . VAL A 1 84 ? 48.484 22.108 40.553 1.00 49.91 159 VAL A N 1
ATOM 614 C CA . VAL A 1 84 ? 49.884 22.510 40.541 1.00 49.14 159 VAL A CA 1
ATOM 615 C C . VAL A 1 84 ? 50.158 23.544 39.467 1.00 47.73 159 VAL A C 1
ATOM 616 O O . VAL A 1 84 ? 50.915 24.472 39.720 1.00 46.13 159 VAL A O 1
ATOM 620 N N . GLU A 1 85 ? 49.506 23.402 38.312 1.00 46.68 160 GLU A N 1
ATOM 621 C CA . GLU A 1 85 ? 49.611 24.377 37.226 1.00 46.53 160 GLU A CA 1
ATOM 622 C C . GLU A 1 85 ? 48.730 25.582 37.434 1.00 45.45 160 GLU A C 1
ATOM 623 O O . GLU A 1 85 ? 49.024 26.662 36.930 1.00 44.94 160 GLU A O 1
ATOM 629 N N . GLN A 1 86 ? 47.614 25.393 38.116 1.00 44.98 161 GLN A N 1
ATOM 630 C CA . GLN A 1 86 ? 46.784 26.513 38.535 1.00 45.34 161 GLN A CA 1
ATOM 631 C C . GLN A 1 86 ? 47.565 27.376 39.521 1.00 44.90 161 GLN A C 1
ATOM 632 O O . GLN A 1 86 ? 47.456 28.613 39.470 1.00 44.31 161 GLN A O 1
ATOM 638 N N . ALA A 1 87 ? 48.272 26.706 40.460 1.00 44.83 162 ALA A N 1
ATOM 639 C CA . ALA A 1 87 ? 49.134 27.353 41.512 1.00 44.27 162 ALA A CA 1
ATOM 640 C C . ALA A 1 87 ? 50.233 28.148 40.860 1.00 44.30 162 ALA A C 1
ATOM 641 O O . ALA A 1 87 ? 50.387 29.316 41.140 1.00 44.15 162 ALA A O 1
ATOM 643 N N . LEU A 1 88 ? 50.957 27.489 39.941 1.00 44.62 163 LEU A N 1
ATOM 644 C CA . LEU A 1 88 ? 52.043 28.094 39.149 1.00 44.53 163 LEU A CA 1
ATOM 645 C C . LEU A 1 88 ? 51.623 29.326 38.389 1.00 45.41 163 LEU A C 1
ATOM 646 O O . LEU A 1 88 ? 52.361 30.324 38.352 1.00 47.09 163 LEU A O 1
ATOM 651 N N . VAL A 1 89 ? 50.454 29.271 37.774 1.00 45.67 164 VAL A N 1
ATOM 652 C CA . VAL A 1 89 ? 49.918 30.431 37.070 1.00 45.62 164 VAL A CA 1
ATOM 653 C C . VAL A 1 89 ? 49.523 31.541 38.066 1.00 45.51 164 VAL A C 1
ATOM 654 O O . VAL A 1 89 ? 49.807 32.725 37.840 1.00 45.51 164 VAL A O 1
ATOM 658 N N . SER A 1 90 ? 48.887 31.185 39.172 1.00 46.55 165 SER A N 1
ATOM 659 C CA . SER A 1 90 ? 48.629 32.211 40.209 1.00 46.23 165 SER A CA 1
ATOM 660 C C . SER A 1 90 ? 49.902 32.893 40.625 1.00 45.58 165 SER A C 1
ATOM 661 O O . SER A 1 90 ? 49.956 34.118 40.650 1.00 46.25 165 SER A O 1
ATOM 664 N N . MET A 1 91 ? 50.948 32.120 40.907 1.00 45.29 166 MET A N 1
ATOM 665 C CA . MET A 1 91 ? 52.244 32.690 41.365 1.00 44.89 166 MET A CA 1
ATOM 666 C C . MET A 1 91 ? 52.965 33.554 40.320 1.00 45.15 166 MET A C 1
ATOM 667 O O . MET A 1 91 ? 53.519 34.617 40.630 1.00 44.15 166 MET A O 1
ATOM 672 N N . ALA A 1 92 ? 52.946 33.102 39.069 1.00 45.89 167 ALA A N 1
ATOM 673 C CA . ALA A 1 92 ? 53.523 33.863 37.945 1.00 46.67 167 ALA A CA 1
ATOM 674 C C . ALA A 1 92 ? 52.777 35.171 37.703 1.00 47.28 167 ALA A C 1
ATOM 675 O O . ALA A 1 92 ? 53.361 36.197 37.465 1.00 46.97 167 ALA A O 1
ATOM 677 N N . GLU A 1 93 ? 51.464 35.140 37.791 1.00 49.37 168 GLU A N 1
ATOM 678 C CA . GLU A 1 93 ? 50.680 36.343 37.515 1.00 50.13 168 GLU A CA 1
ATOM 679 C C . GLU A 1 93 ? 50.698 37.300 38.679 1.00 50.17 168 GLU A C 1
ATOM 680 O O . GLU A 1 93 ? 50.798 38.512 38.478 1.00 51.05 168 GLU A O 1
ATOM 686 N N . GLU A 1 94 ? 50.561 36.744 39.885 1.00 49.90 169 GLU A N 1
ATOM 687 C CA . GLU A 1 94 ? 50.436 37.538 41.121 1.00 49.38 169 GLU A CA 1
ATOM 688 C C . GLU A 1 94 ? 51.749 37.886 41.799 1.00 48.58 169 GLU A C 1
ATOM 689 O O . GLU A 1 94 ? 51.819 38.875 42.561 1.00 48.81 169 GLU A O 1
ATOM 695 N N . GLN A 1 95 ? 52.754 37.034 41.602 1.00 47.24 170 GLN A N 1
ATOM 696 C CA . GLN A 1 95 ? 54.004 37.122 42.354 1.00 46.70 170 GLN A CA 1
ATOM 697 C C . GLN A 1 95 ? 55.272 37.082 41.544 1.00 45.61 170 GLN A C 1
ATOM 698 O O . GLN A 1 95 ? 56.334 36.971 42.113 1.00 45.78 170 GLN A O 1
ATOM 704 N N . GLY A 1 96 ? 55.179 37.214 40.224 1.00 44.77 171 GLY A N 1
ATOM 705 C CA . GLY A 1 96 ? 56.343 37.053 39.379 1.00 44.08 171 GLY A CA 1
ATOM 706 C C . GLY A 1 96 ? 57.557 37.848 39.827 1.00 42.48 171 GLY A C 1
ATOM 707 O O . GLY A 1 96 ? 58.653 37.297 39.934 1.00 41.00 171 GLY A O 1
ATOM 708 N N . GLU A 1 97 ? 57.351 39.142 40.057 1.00 41.90 172 GLU A N 1
ATOM 709 C CA . GLU A 1 97 ? 58.441 40.039 40.437 1.00 41.73 172 GLU A CA 1
ATOM 710 C C . GLU A 1 97 ? 59.079 39.672 41.787 1.00 40.10 172 GLU A C 1
ATOM 711 O O . GLU A 1 97 ? 60.282 39.664 41.894 1.00 37.89 172 GLU A O 1
ATOM 717 N N . THR A 1 98 ? 58.243 39.412 42.795 1.00 39.38 173 THR A N 1
ATOM 718 C CA . THR A 1 98 ? 58.670 38.931 44.131 1.00 39.36 173 THR A CA 1
ATOM 719 C C . THR A 1 98 ? 59.514 37.671 44.026 1.00 38.64 173 THR A C 1
ATOM 720 O O . THR A 1 98 ? 60.514 37.508 44.703 1.00 37.25 173 THR A O 1
ATOM 724 N N . ILE A 1 99 ? 59.112 36.807 43.097 1.00 38.34 174 ILE A N 1
ATOM 725 C CA . ILE A 1 99 ? 59.695 35.525 42.954 1.00 37.63 174 ILE A CA 1
ATOM 726 C C . ILE A 1 99 ? 61.072 35.717 42.375 1.00 37.73 174 ILE A C 1
ATOM 727 O O . ILE A 1 99 ? 62.038 35.115 42.855 1.00 37.59 174 ILE A O 1
ATOM 732 N N . VAL A 1 100 ? 61.150 36.582 41.361 1.00 37.37 175 VAL A N 1
ATOM 733 C CA . VAL A 1 100 ? 62.366 36.802 40.615 1.00 37.03 175 VAL A CA 1
ATOM 734 C C . VAL A 1 100 ? 63.381 37.542 41.492 1.00 36.79 175 VAL A C 1
ATOM 735 O O . VAL A 1 100 ? 64.561 37.220 41.510 1.00 37.84 175 VAL A O 1
ATOM 739 N N . LEU A 1 101 ? 62.913 38.515 42.239 1.00 35.34 176 LEU A N 1
ATOM 740 C CA . LEU A 1 101 ? 63.772 39.240 43.155 1.00 34.41 176 LEU A CA 1
ATOM 741 C C . LEU A 1 101 ? 64.316 38.357 44.257 1.00 33.47 176 LEU A C 1
ATOM 742 O O . LEU A 1 101 ? 65.457 38.479 44.647 1.00 32.62 176 LEU A O 1
ATOM 747 N N . GLY A 1 102 ? 63.491 37.463 44.767 1.00 33.35 177 GLY A N 1
ATOM 748 C CA . GLY A 1 102 ? 63.935 36.487 45.746 1.00 33.24 177 GLY A CA 1
ATOM 749 C C . GLY A 1 102 ? 64.938 35.514 45.206 1.00 33.67 177 GLY A C 1
ATOM 750 O O . GLY A 1 102 ? 65.860 35.166 45.918 1.00 34.22 177 GLY A O 1
ATOM 751 N N . ALA A 1 103 ? 64.800 35.097 43.934 1.00 34.15 178 ALA A N 1
ATOM 752 C CA . ALA A 1 103 ? 65.792 34.204 43.290 1.00 34.06 178 ALA A CA 1
ATOM 753 C C . ALA A 1 103 ? 67.112 34.917 43.030 1.00 34.57 178 ALA A C 1
ATOM 754 O O . ALA A 1 103 ? 68.200 34.401 43.286 1.00 34.00 178 ALA A O 1
ATOM 756 N N . ARG A 1 104 ? 67.000 36.122 42.515 1.00 35.31 179 ARG A N 1
ATOM 757 C CA . ARG A 1 104 ? 68.144 36.970 42.275 1.00 35.73 179 ARG A CA 1
ATOM 758 C C . ARG A 1 104 ? 69.012 37.210 43.516 1.00 36.17 179 ARG A C 1
ATOM 759 O O . ARG A 1 104 ? 70.217 37.209 43.399 1.00 38.16 179 ARG A O 1
ATOM 767 N N . ILE A 1 105 ? 68.431 37.409 44.683 1.00 36.37 180 ILE A N 1
ATOM 768 C CA . ILE A 1 105 ? 69.198 37.798 45.860 1.00 36.80 180 ILE A CA 1
ATOM 769 C C . ILE A 1 105 ? 69.657 36.626 46.745 1.00 37.12 180 ILE A C 1
ATOM 770 O O . ILE A 1 105 ? 70.481 36.796 47.640 1.00 37.31 180 ILE A O 1
ATOM 775 N N . THR A 1 106 ? 69.104 35.455 46.507 1.00 37.97 181 THR A N 1
ATOM 776 C CA . THR A 1 106 ? 69.364 34.247 47.315 1.00 38.23 181 THR A CA 1
ATOM 777 C C . THR A 1 106 ? 70.864 33.881 47.545 1.00 38.53 181 THR A C 1
ATOM 778 O O . THR A 1 106 ? 71.263 33.676 48.702 1.00 38.31 181 THR A O 1
ATOM 782 N N . PRO A 1 107 ? 71.693 33.828 46.473 1.00 39.53 182 PRO A N 1
ATOM 783 C CA . PRO A 1 107 ? 73.155 33.560 46.588 1.00 40.31 182 PRO A CA 1
ATOM 784 C C . PRO A 1 107 ? 73.937 34.488 47.557 1.00 41.38 182 PRO A C 1
ATOM 785 O O . PRO A 1 107 ? 74.725 34.009 48.425 1.00 39.98 182 PRO A O 1
ATOM 789 N N . GLU A 1 108 ? 73.696 35.801 47.396 1.00 42.10 183 GLU A N 1
ATOM 790 C CA . GLU A 1 108 ? 74.243 36.855 48.241 1.00 42.44 183 GLU A CA 1
ATOM 791 C C . GLU A 1 108 ? 73.702 36.756 49.664 1.00 43.24 183 GLU A C 1
ATOM 792 O O . GLU A 1 108 ? 74.452 36.879 50.643 1.00 44.10 183 GLU A O 1
ATOM 798 N N . ALA A 1 109 ? 72.394 36.583 49.795 1.00 43.67 184 ALA A N 1
ATOM 799 C CA . ALA A 1 109 ? 71.783 36.468 51.115 1.00 44.54 184 ALA A CA 1
ATOM 800 C C . ALA A 1 109 ? 72.280 35.221 51.865 1.00 45.32 184 ALA A C 1
ATOM 801 O O . ALA A 1 109 ? 72.533 35.267 53.084 1.00 44.20 184 ALA A O 1
ATOM 803 N N . TYR A 1 110 ? 72.412 34.111 51.139 1.00 47.15 185 TYR A N 1
ATOM 804 C CA . TYR A 1 110 ? 72.924 32.882 51.724 1.00 48.39 185 TYR A CA 1
ATOM 805 C C . TYR A 1 110 ? 74.315 33.139 52.323 1.00 49.45 185 TYR A C 1
ATOM 806 O O . TYR A 1 110 ? 74.514 32.916 53.523 1.00 49.21 185 TYR A O 1
ATOM 815 N N . ARG A 1 111 ? 75.248 33.634 51.508 1.00 49.95 186 ARG A N 1
ATOM 816 C CA . ARG A 1 111 ? 76.600 33.973 52.001 1.00 51.08 186 ARG A CA 1
ATOM 817 C C . ARG A 1 111 ? 76.591 34.845 53.258 1.00 51.65 186 ARG A C 1
ATOM 818 O O . ARG A 1 111 ? 77.241 34.528 54.254 1.00 51.95 186 ARG A O 1
ATOM 826 N N . GLU A 1 112 ? 75.844 35.931 53.207 1.00 52.20 187 GLU A N 1
ATOM 827 C CA . GLU A 1 112 ? 75.767 36.844 54.331 1.00 52.62 187 GLU A CA 1
ATOM 828 C C . GLU A 1 112 ? 75.146 36.166 55.567 1.00 53.29 187 GLU A C 1
ATOM 829 O O . GLU A 1 112 ? 75.555 36.433 56.713 1.00 52.94 187 GLU A O 1
ATOM 835 N N . SER A 1 113 ? 74.164 35.294 55.344 1.00 53.38 188 SER A N 1
ATOM 836 C CA . SER A 1 113 ? 73.532 34.617 56.449 1.00 54.23 188 SER A CA 1
ATOM 837 C C . SER A 1 113 ? 74.497 33.646 57.170 1.00 55.13 188 SER A C 1
ATOM 838 O O . SER A 1 113 ? 74.252 33.247 58.317 1.00 54.11 188 SER A O 1
ATOM 841 N N . GLN A 1 114 ? 75.586 33.285 56.492 1.00 56.08 189 GLN A N 1
ATOM 842 C CA . GLN A 1 114 ? 76.473 32.208 56.951 1.00 57.30 189 GLN A CA 1
ATOM 843 C C . GLN A 1 114 ? 76.961 32.442 58.398 1.00 58.28 189 GLN A C 1
ATOM 844 O O . GLN A 1 114 ? 76.841 31.561 59.272 1.00 58.53 189 GLN A O 1
ATOM 850 N N . SER A 1 115 ? 77.432 33.667 58.639 1.00 58.82 190 SER A N 1
ATOM 851 C CA . SER A 1 115 ? 78.003 34.101 59.917 1.00 58.67 190 SER A CA 1
ATOM 852 C C . SER A 1 115 ? 77.118 33.922 61.174 1.00 59.01 190 SER A C 1
ATOM 853 O O . SER A 1 115 ? 77.514 34.326 62.273 1.00 59.30 190 SER A O 1
ATOM 856 N N . GLY A 1 116 ? 75.933 33.320 61.016 1.00 58.78 191 GLY A N 1
ATOM 857 C CA . GLY A 1 116 ? 75.001 33.113 62.125 1.00 57.67 191 GLY A CA 1
ATOM 858 C C . GLY A 1 116 ? 74.182 34.356 62.477 1.00 57.63 191 GLY A C 1
ATOM 859 O O . GLY A 1 116 ? 72.989 34.234 62.835 1.00 58.61 191 GLY A O 1
ATOM 860 N N . VAL A 1 117 ? 74.792 35.545 62.360 1.00 55.80 192 VAL A N 1
ATOM 861 C CA . VAL A 1 117 ? 74.218 36.786 62.918 1.00 54.23 192 VAL A CA 1
ATOM 862 C C . VAL A 1 117 ? 73.135 37.522 62.064 1.00 52.93 192 VAL A C 1
ATOM 863 O O . VAL A 1 117 ? 72.233 38.156 62.632 1.00 53.17 192 VAL A O 1
ATOM 867 N N . ASN A 1 118 ? 73.199 37.444 60.736 1.00 50.54 193 ASN A N 1
ATOM 868 C CA . ASN A 1 118 ? 72.137 38.042 59.887 1.00 48.81 193 ASN A CA 1
ATOM 869 C C . ASN A 1 118 ? 71.424 36.974 59.094 1.00 47.12 193 ASN A C 1
ATOM 870 O O . ASN A 1 118 ? 71.989 36.455 58.154 1.00 45.90 193 ASN A O 1
ATOM 875 N N . PRO A 1 119 ? 70.195 36.610 59.505 1.00 46.05 194 PRO A N 1
ATOM 876 C CA . PRO A 1 119 ? 69.496 35.487 58.830 1.00 45.99 194 PRO A CA 1
ATOM 877 C C . PRO A 1 119 ? 69.057 35.697 57.350 1.00 44.61 194 PRO A C 1
ATOM 878 O O . PRO A 1 119 ? 68.909 36.794 56.845 1.00 43.67 194 PRO A O 1
ATOM 882 N N . LEU A 1 120 ? 68.825 34.589 56.691 1.00 43.86 195 LEU A N 1
ATOM 883 C CA . LEU A 1 120 ? 68.612 34.567 55.261 1.00 43.90 195 LEU A CA 1
ATOM 884 C C . LEU A 1 120 ? 67.326 35.253 54.808 1.00 43.08 195 LEU A C 1
ATOM 885 O O . LEU A 1 120 ? 67.317 35.967 53.802 1.00 42.51 195 LEU A O 1
ATOM 890 N N . GLN A 1 121 ? 66.241 35.023 55.534 1.00 42.68 196 GLN A N 1
ATOM 891 C CA . GLN A 1 121 ? 64.946 35.440 55.036 1.00 42.72 196 GLN A CA 1
ATOM 892 C C . GLN A 1 121 ? 64.714 36.953 55.204 1.00 42.86 196 GLN A C 1
ATOM 893 O O . GLN A 1 121 ? 64.290 37.584 54.232 1.00 41.51 196 GLN A O 1
ATOM 899 N N . PRO A 1 122 ? 65.007 37.525 56.418 1.00 42.61 197 PRO A N 1
ATOM 900 C CA . PRO A 1 122 ? 65.014 39.016 56.558 1.00 40.93 197 PRO A CA 1
ATOM 901 C C . PRO A 1 122 ? 65.958 39.753 55.586 1.00 40.18 197 PRO A C 1
ATOM 902 O O . PRO A 1 122 ? 65.698 40.916 55.199 1.00 40.04 197 PRO A O 1
ATOM 906 N N . LEU A 1 123 ? 67.056 39.105 55.221 1.00 38.32 198 LEU A N 1
ATOM 907 C CA . LEU A 1 123 ? 67.952 39.621 54.192 1.00 37.94 198 LEU A CA 1
ATOM 908 C C . LEU A 1 123 ? 67.224 39.689 52.864 1.00 37.04 198 LEU A C 1
ATOM 909 O O . LEU A 1 123 ? 67.193 40.713 52.188 1.00 35.72 198 LEU A O 1
ATOM 914 N N . ARG A 1 124 ? 66.647 38.572 52.467 1.00 37.39 199 ARG A N 1
ATOM 915 C CA . ARG A 1 124 ? 65.874 38.526 51.249 1.00 38.25 199 ARG A CA 1
ATOM 916 C C . ARG A 1 124 ? 64.749 39.519 51.211 1.00 36.60 199 ARG A C 1
ATOM 917 O O . ARG A 1 124 ? 64.559 40.250 50.243 1.00 34.81 199 ARG A O 1
ATOM 925 N N . ASP A 1 125 ? 63.943 39.490 52.253 1.00 36.86 200 ASP A N 1
ATOM 926 C CA . ASP A 1 125 ? 62.843 40.412 52.368 1.00 36.78 200 ASP A CA 1
ATOM 927 C C . ASP A 1 125 ? 63.216 41.891 52.282 1.00 36.55 200 ASP A C 1
ATOM 928 O O . ASP A 1 125 ? 62.500 42.667 51.642 1.00 36.37 200 ASP A O 1
ATOM 933 N N . THR A 1 126 ? 64.310 42.245 52.944 1.00 35.51 201 THR A N 1
ATOM 934 C CA . THR A 1 126 ? 64.826 43.599 52.984 1.00 35.60 201 THR A CA 1
ATOM 935 C C . THR A 1 126 ? 65.229 44.073 51.608 1.00 35.06 201 THR A C 1
ATOM 936 O O . THR A 1 126 ? 64.876 45.179 51.215 1.00 33.88 201 THR A O 1
ATOM 940 N N . TYR A 1 127 ? 65.901 43.221 50.839 1.00 34.93 202 TYR A N 1
ATOM 941 C CA . TYR A 1 127 ? 66.288 43.627 49.485 1.00 36.08 202 TYR A CA 1
ATOM 942 C C . TYR A 1 127 ? 65.032 43.895 48.679 1.00 35.55 202 TYR A C 1
ATOM 943 O O . TYR A 1 127 ? 64.876 44.913 48.050 1.00 33.43 202 TYR A O 1
ATOM 952 N N . ARG A 1 128 ? 64.110 42.949 48.773 1.00 38.18 203 ARG A N 1
ATOM 953 C CA . ARG A 1 128 ? 62.902 42.924 47.997 1.00 39.06 203 ARG A CA 1
ATOM 954 C C . ARG A 1 128 ? 62.019 44.157 48.263 1.00 39.83 203 ARG A C 1
ATOM 955 O O . ARG A 1 128 ? 61.492 44.782 47.322 1.00 40.65 203 ARG A O 1
ATOM 963 N N . ASP A 1 129 ? 61.857 44.510 49.518 1.00 39.95 204 ASP A N 1
ATOM 964 C CA . ASP A 1 129 ? 61.080 45.660 49.843 1.00 40.95 204 ASP A CA 1
ATOM 965 C C . ASP A 1 129 ? 61.793 46.926 49.375 1.00 40.47 204 ASP A C 1
ATOM 966 O O . ASP A 1 129 ? 61.143 47.885 49.051 1.00 41.76 204 ASP A O 1
ATOM 971 N N . ALA A 1 130 ? 63.114 46.983 49.436 1.00 40.58 205 ALA A N 1
ATOM 972 C CA . ALA A 1 130 ? 63.803 48.188 48.976 1.00 40.51 205 ALA A CA 1
ATOM 973 C C . ALA A 1 130 ? 63.541 48.398 47.481 1.00 40.28 205 ALA A C 1
ATOM 974 O O . ALA A 1 130 ? 63.487 49.535 47.037 1.00 40.88 205 ALA A O 1
ATOM 976 N N . VAL A 1 131 ? 63.425 47.317 46.708 1.00 39.88 206 VAL A N 1
ATOM 977 C CA . VAL A 1 131 ? 63.246 47.418 45.235 1.00 40.21 206 VAL A CA 1
ATOM 978 C C . VAL A 1 131 ? 61.774 47.573 44.851 1.00 40.13 206 VAL A C 1
ATOM 979 O O . VAL A 1 131 ? 61.462 48.269 43.919 1.00 37.91 206 VAL A O 1
ATOM 983 N N . MET A 1 132 ? 60.872 46.947 45.611 1.00 40.81 207 MET A N 1
ATOM 984 C CA . MET A 1 132 ? 59.459 46.845 45.224 1.00 42.56 207 MET A CA 1
ATOM 985 C C . MET A 1 132 ? 58.461 47.791 45.917 1.00 42.15 207 MET A C 1
ATOM 986 O O . MET A 1 132 ? 57.432 48.178 45.324 1.00 43.45 207 MET A O 1
ATOM 991 N N . GLY A 1 133 ? 58.705 48.127 47.154 1.00 40.24 208 GLY A N 1
ATOM 992 C CA . GLY A 1 133 ? 57.878 49.189 47.734 1.00 40.55 208 GLY A CA 1
ATOM 993 C C . GLY A 1 133 ? 58.669 50.052 48.667 1.00 38.88 208 GLY A C 1
ATOM 994 O O . GLY A 1 133 ? 58.351 50.144 49.838 1.00 41.46 208 GLY A O 1
ATOM 995 N N . TYR A 1 134 ? 59.683 50.716 48.165 1.00 36.78 209 TYR A N 1
ATOM 996 C CA . TYR A 1 134 ? 60.470 51.541 49.030 1.00 35.77 209 TYR A CA 1
ATOM 997 C C . TYR A 1 134 ? 59.575 52.681 49.579 1.00 35.71 209 TYR A C 1
ATOM 998 O O . TYR A 1 134 ? 58.722 53.205 48.882 1.00 36.04 209 TYR A O 1
ATOM 1007 N N . GLN A 1 135 ? 59.808 53.095 50.807 1.00 35.40 210 GLN A N 1
ATOM 1008 C CA . GLN A 1 135 ? 58.965 54.111 51.427 1.00 35.07 210 GLN A CA 1
ATOM 1009 C C . GLN A 1 135 ? 59.753 55.263 52.053 1.00 33.65 210 GLN A C 1
ATOM 1010 O O . GLN A 1 135 ? 59.190 56.035 52.854 1.00 33.02 210 GLN A O 1
ATOM 1016 N N . GLY A 1 136 ? 61.046 55.352 51.749 1.00 31.93 211 GLY A N 1
ATOM 1017 C CA . GLY A 1 136 ? 61.891 56.316 52.422 1.00 32.56 211 GLY A CA 1
ATOM 1018 C C . GLY A 1 136 ? 62.859 55.775 53.445 1.00 31.46 211 GLY A C 1
ATOM 1019 O O . GLY A 1 136 ? 62.825 54.613 53.825 1.00 29.55 211 GLY A O 1
ATOM 1020 N N . ILE A 1 137 ? 63.728 56.663 53.894 1.00 32.16 212 ILE A N 1
ATOM 1021 C CA . ILE A 1 137 ? 64.844 56.307 54.696 1.00 33.98 212 ILE A CA 1
ATOM 1022 C C . ILE A 1 137 ? 64.429 55.927 56.142 1.00 33.99 212 ILE A C 1
ATOM 1023 O O . ILE A 1 137 ? 65.118 55.110 56.780 1.00 33.66 212 ILE A O 1
ATOM 1028 N N . TYR A 1 138 ? 63.348 56.526 56.639 1.00 35.61 213 TYR A N 1
ATOM 1029 C CA . TYR A 1 138 ? 62.794 56.248 57.978 1.00 36.04 213 TYR A CA 1
ATOM 1030 C C . TYR A 1 138 ? 62.171 54.842 57.994 1.00 36.33 213 TYR A C 1
ATOM 1031 O O . TYR A 1 138 ? 62.375 54.074 58.912 1.00 34.07 213 TYR A O 1
ATOM 1040 N N . ALA A 1 139 ? 61.429 54.522 56.919 1.00 36.20 214 ALA A N 1
ATOM 1041 C CA . ALA A 1 139 ? 60.819 53.243 56.798 1.00 37.01 214 ALA A CA 1
ATOM 1042 C C . ALA A 1 139 ? 61.889 52.202 56.729 1.00 37.59 214 ALA A C 1
ATOM 1043 O O . ALA A 1 139 ? 61.814 51.225 57.468 1.00 37.85 214 ALA A O 1
ATOM 1045 N N . ILE A 1 140 ? 62.906 52.377 55.870 1.00 37.92 215 ILE A N 1
ATOM 1046 C CA . ILE A 1 140 ? 63.925 51.308 55.741 1.00 37.32 215 ILE A CA 1
ATOM 1047 C C . ILE A 1 140 ? 64.713 51.148 57.052 1.00 37.60 215 ILE A C 1
ATOM 1048 O O . ILE A 1 140 ? 64.955 50.021 57.507 1.00 35.37 215 ILE A O 1
ATOM 1053 N N . TRP A 1 141 ? 65.111 52.249 57.660 1.00 37.24 216 TRP A N 1
ATOM 1054 C CA . TRP A 1 141 ? 65.725 52.160 58.989 1.00 38.03 216 TRP A CA 1
ATOM 1055 C C . TRP A 1 141 ? 64.875 51.312 59.993 1.00 38.09 216 TRP A C 1
ATOM 1056 O O . TRP A 1 141 ? 65.423 50.485 60.758 1.00 38.56 216 TRP A O 1
ATOM 1067 N N . SER A 1 142 ? 63.559 51.560 60.019 1.00 38.28 217 SER A N 1
ATOM 1068 C CA . SER A 1 142 ? 62.632 50.951 60.999 1.00 39.24 217 SER A CA 1
ATOM 1069 C C . SER A 1 142 ? 62.509 49.472 60.739 1.00 38.87 217 SER A C 1
ATOM 1070 O O . SER A 1 142 ? 62.491 48.675 61.676 1.00 37.74 217 SER A O 1
ATOM 1073 N N . ASP A 1 143 ? 62.442 49.126 59.454 1.00 38.17 218 ASP A N 1
ATOM 1074 C CA . ASP A 1 143 ? 62.482 47.731 59.014 1.00 39.53 218 ASP A CA 1
ATOM 1075 C C . ASP A 1 143 ? 63.809 46.991 59.290 1.00 39.04 218 ASP A C 1
ATOM 1076 O O . ASP A 1 143 ? 63.810 45.818 59.635 1.00 38.56 218 ASP A O 1
ATOM 1081 N N . LEU A 1 144 ? 64.936 47.654 59.082 1.00 39.20 219 LEU A N 1
ATOM 1082 C CA . LEU A 1 144 ? 66.212 47.104 59.498 1.00 39.86 219 LEU A CA 1
ATOM 1083 C C . LEU A 1 144 ? 66.187 46.742 60.980 1.00 40.52 219 LEU A C 1
ATOM 1084 O O . LEU A 1 144 ? 66.501 45.620 61.359 1.00 39.88 219 LEU A O 1
ATOM 1089 N N . GLN A 1 145 ? 65.754 47.679 61.810 1.00 41.29 220 GLN A N 1
ATOM 1090 C CA . GLN A 1 145 ? 65.720 47.463 63.283 1.00 41.75 220 GLN A CA 1
ATOM 1091 C C . GLN A 1 145 ? 64.783 46.306 63.659 1.00 42.63 220 GLN A C 1
ATOM 1092 O O . GLN A 1 145 ? 65.171 45.427 64.367 1.00 44.27 220 GLN A O 1
ATOM 1109 N N . ARG A 1 147 ? 63.810 43.802 61.770 1.00 42.69 222 ARG A N 1
ATOM 1110 C CA . ARG A 1 147 ? 64.261 42.543 61.250 1.00 42.35 222 ARG A CA 1
ATOM 1111 C C . ARG A 1 147 ? 65.556 41.983 61.839 1.00 42.13 222 ARG A C 1
ATOM 1112 O O . ARG A 1 147 ? 65.757 40.775 61.827 1.00 41.14 222 ARG A O 1
ATOM 1120 N N . PHE A 1 148 ? 66.431 42.855 62.343 1.00 41.95 223 PHE A N 1
ATOM 1121 C CA . PHE A 1 148 ? 67.786 42.474 62.701 1.00 42.23 223 PHE A CA 1
ATOM 1122 C C . PHE A 1 148 ? 68.089 43.014 64.111 1.00 43.48 223 PHE A C 1
ATOM 1123 O O . PHE A 1 148 ? 69.093 43.710 64.309 1.00 43.67 223 PHE A O 1
ATOM 1131 N N . PRO A 1 149 ? 67.198 42.747 65.092 1.00 45.11 224 PRO A N 1
ATOM 1132 C CA . PRO A 1 149 ? 67.376 43.447 66.359 1.00 46.11 224 PRO A CA 1
ATOM 1133 C C . PRO A 1 149 ? 68.584 42.943 67.124 1.00 47.60 224 PRO A C 1
ATOM 1134 O O . PRO A 1 149 ? 69.133 43.690 67.923 1.00 48.76 224 PRO A O 1
ATOM 1138 N N . ASN A 1 150 ? 68.961 41.677 66.899 1.00 48.41 225 ASN A N 1
ATOM 1139 C CA . ASN A 1 150 ? 70.219 41.108 67.377 1.00 48.65 225 ASN A CA 1
ATOM 1140 C C . ASN A 1 150 ? 71.186 40.757 66.224 1.00 49.18 225 ASN A C 1
ATOM 1141 O O . ASN A 1 150 ? 71.902 39.770 66.310 1.00 51.13 225 ASN A O 1
ATOM 1146 N N . GLY A 1 151 ? 71.190 41.525 65.139 1.00 49.25 226 GLY A N 1
ATOM 1147 C CA . GLY A 1 151 ? 72.025 41.214 63.939 1.00 48.10 226 GLY A CA 1
ATOM 1148 C C . GLY A 1 151 ? 73.032 42.328 63.732 1.00 47.35 226 GLY A C 1
ATOM 1149 O O . GLY A 1 151 ? 73.158 43.175 64.597 1.00 47.27 226 GLY A O 1
ATOM 1150 N N . ASP A 1 152 ? 73.738 42.360 62.599 1.00 46.81 227 ASP A N 1
ATOM 1151 C CA . ASP A 1 152 ? 74.710 43.452 62.326 1.00 45.71 227 ASP A CA 1
ATOM 1152 C C . ASP A 1 152 ? 74.113 44.322 61.223 1.00 44.82 227 ASP A C 1
ATOM 1153 O O . ASP A 1 152 ? 74.213 44.027 60.035 1.00 42.94 227 ASP A O 1
ATOM 1158 N N . ILE A 1 153 ? 73.467 45.393 61.641 1.00 43.57 228 ILE A N 1
ATOM 1159 C CA . ILE A 1 153 ? 72.731 46.218 60.704 1.00 43.48 228 ILE A CA 1
ATOM 1160 C C . ILE A 1 153 ? 73.690 46.918 59.714 1.00 43.08 228 ILE A C 1
ATOM 1161 O O . ILE A 1 153 ? 73.329 47.055 58.561 1.00 43.85 228 ILE A O 1
ATOM 1166 N N . ASP A 1 154 ? 74.893 47.310 60.154 1.00 42.63 229 ASP A N 1
ATOM 1167 C CA . ASP A 1 154 ? 75.948 47.867 59.270 1.00 42.94 229 ASP A CA 1
ATOM 1168 C C . ASP A 1 154 ? 76.264 46.923 58.081 1.00 41.36 229 ASP A C 1
ATOM 1169 O O . ASP A 1 154 ? 76.402 47.322 56.957 1.00 40.10 229 ASP A O 1
ATOM 1174 N N . SER A 1 155 ? 76.401 45.655 58.396 1.00 41.06 230 SER A N 1
ATOM 1175 C CA . SER A 1 155 ? 76.656 44.638 57.417 1.00 40.13 230 SER A CA 1
ATOM 1176 C C . SER A 1 155 ? 75.457 44.396 56.501 1.00 39.04 230 SER A C 1
ATOM 1177 O O . SER A 1 155 ? 75.625 44.024 55.310 1.00 38.25 230 SER A O 1
ATOM 1180 N N . VAL A 1 156 ? 74.251 44.611 57.023 1.00 37.42 231 VAL A N 1
ATOM 1181 C CA . VAL A 1 156 ? 73.067 44.534 56.187 1.00 37.80 231 VAL A CA 1
ATOM 1182 C C . VAL A 1 156 ? 73.050 45.690 55.144 1.00 37.48 231 VAL A C 1
ATOM 1183 O O . VAL A 1 156 ? 72.780 45.475 53.938 1.00 38.34 231 VAL A O 1
ATOM 1187 N N . ILE A 1 157 ? 73.319 46.902 55.613 1.00 36.96 232 ILE A N 1
ATOM 1188 C CA . ILE A 1 157 ? 73.406 48.055 54.736 1.00 37.19 232 ILE A CA 1
ATOM 1189 C C . ILE A 1 157 ? 74.399 47.843 53.599 1.00 37.26 232 ILE A C 1
ATOM 1190 O O . ILE A 1 157 ? 74.091 48.245 52.480 1.00 37.27 232 ILE A O 1
ATOM 1195 N N . LEU A 1 158 ? 75.568 47.253 53.913 1.00 36.31 233 LEU A N 1
ATOM 1196 C CA . LEU A 1 158 ? 76.597 46.943 52.960 1.00 36.63 233 LEU A CA 1
ATOM 1197 C C . LEU A 1 158 ? 76.130 45.957 51.911 1.00 36.76 233 LEU A C 1
ATOM 1198 O O . LEU A 1 158 ? 76.334 46.196 50.696 1.00 37.01 233 LEU A O 1
ATOM 1203 N N . PHE A 1 159 ? 75.578 44.846 52.402 1.00 35.64 234 PHE A N 1
ATOM 1204 C CA . PHE A 1 159 ? 74.932 43.816 51.601 1.00 35.74 234 PHE A CA 1
ATOM 1205 C C . PHE A 1 159 ? 73.961 44.420 50.593 1.00 34.53 234 PHE A C 1
ATOM 1206 O O . PHE A 1 159 ? 73.937 44.062 49.424 1.00 34.32 234 PHE A O 1
ATOM 1214 N N . LEU A 1 160 ? 73.141 45.336 51.071 1.00 34.18 235 LEU A N 1
ATOM 1215 C CA . LEU A 1 160 ? 72.184 46.039 50.222 1.00 34.83 235 LEU A CA 1
ATOM 1216 C C . LEU A 1 160 ? 72.821 46.967 49.211 1.00 35.22 235 LEU A C 1
ATOM 1217 O O . LEU A 1 160 ? 72.366 47.046 48.049 1.00 32.32 235 LEU A O 1
ATOM 1222 N N . GLN A 1 161 ? 73.842 47.697 49.649 1.00 35.81 236 GLN A N 1
ATOM 1223 C CA . GLN A 1 161 ? 74.569 48.539 48.706 1.00 37.29 236 GLN A CA 1
ATOM 1224 C C . GLN A 1 161 ? 75.253 47.804 47.585 1.00 37.38 236 GLN A C 1
ATOM 1225 O O . GLN A 1 161 ? 75.197 48.240 46.441 1.00 37.69 236 GLN A O 1
ATOM 1242 N N . ALA A 1 163 ? 74.307 44.832 46.486 1.00 37.51 238 ALA A N 1
ATOM 1243 C CA . ALA A 1 163 ? 73.281 44.249 45.638 1.00 37.17 238 ALA A CA 1
ATOM 1244 C C . ALA A 1 163 ? 72.603 45.267 44.729 1.00 36.68 238 ALA A C 1
ATOM 1245 O O . ALA A 1 163 ? 72.400 44.982 43.573 1.00 35.15 238 ALA A O 1
ATOM 1247 N N . LEU A 1 164 ? 72.250 46.436 45.263 1.00 36.53 239 LEU A N 1
ATOM 1248 C CA . LEU A 1 164 ? 71.587 47.487 44.489 1.00 37.75 239 LEU A CA 1
ATOM 1249 C C . LEU A 1 164 ? 72.509 48.085 43.443 1.00 38.32 239 LEU A C 1
ATOM 1250 O O . LEU A 1 164 ? 72.057 48.511 42.374 1.00 37.52 239 LEU A O 1
ATOM 1255 N N . SER A 1 165 ? 73.809 48.149 43.743 1.00 39.50 240 SER A N 1
ATOM 1256 C CA . SER A 1 165 ? 74.753 48.733 42.790 1.00 39.80 240 SER A CA 1
ATOM 1257 C C . SER A 1 165 ? 74.876 47.820 41.554 1.00 40.69 240 SER A C 1
ATOM 1258 O O . SER A 1 165 ? 74.941 48.314 40.434 1.00 39.15 240 SER A O 1
ATOM 1261 N N . ALA A 1 166 ? 74.890 46.500 41.781 1.00 41.06 241 ALA A N 1
ATOM 1262 C CA . ALA A 1 166 ? 74.902 45.538 40.695 1.00 42.02 241 ALA A CA 1
ATOM 1263 C C . ALA A 1 166 ? 73.648 45.690 39.880 1.00 42.65 241 ALA A C 1
ATOM 1264 O O . ALA A 1 166 ? 73.715 45.667 38.646 1.00 43.34 241 ALA A O 1
ATOM 1266 N N . ASP A 1 167 ? 72.509 45.850 40.556 1.00 44.21 242 ASP A N 1
ATOM 1267 C CA . ASP A 1 167 ? 71.202 46.059 39.884 1.00 45.44 242 ASP A CA 1
ATOM 1268 C C . ASP A 1 167 ? 71.280 47.230 38.905 1.00 46.43 242 ASP A C 1
ATOM 1269 O O . ASP A 1 167 ? 70.864 47.140 37.728 1.00 44.00 242 ASP A O 1
ATOM 1274 N N . LEU A 1 168 ? 71.890 48.291 39.410 1.00 48.78 243 LEU A N 1
ATOM 1275 C CA . LEU A 1 168 ? 72.086 49.528 38.672 1.00 50.95 243 LEU A CA 1
ATOM 1276 C C . LEU A 1 168 ? 72.935 49.358 37.429 1.00 53.15 243 LEU A C 1
ATOM 1277 O O . LEU A 1 168 ? 72.774 50.102 36.455 1.00 54.13 243 LEU A O 1
ATOM 1282 N N . GLN A 1 169 ? 73.832 48.383 37.419 1.00 55.16 244 GLN A N 1
ATOM 1283 C CA . GLN A 1 169 ? 74.665 48.207 36.239 1.00 56.51 244 GLN A CA 1
ATOM 1284 C C . GLN A 1 169 ? 73.844 47.709 35.057 1.00 57.59 244 GLN A C 1
ATOM 1285 O O . GLN A 1 169 ? 74.018 48.200 33.938 1.00 57.83 244 GLN A O 1
ATOM 1291 N N . SER A 1 170 ? 72.932 46.776 35.305 1.00 58.53 245 SER A N 1
ATOM 1292 C CA . SER A 1 170 ? 72.123 46.183 34.238 1.00 59.76 245 SER A CA 1
ATOM 1293 C C . SER A 1 170 ? 70.785 46.908 33.973 1.00 60.94 245 SER A C 1
ATOM 1294 O O . SER A 1 170 ? 70.055 46.554 33.045 1.00 61.41 245 SER A O 1
ATOM 1297 N N . GLN A 1 171 ? 70.478 47.929 34.770 1.00 62.27 246 GLN A N 1
ATOM 1298 C CA . GLN A 1 171 ? 69.134 48.540 34.786 1.00 62.84 246 GLN A CA 1
ATOM 1299 C C . GLN A 1 171 ? 68.919 49.528 33.652 1.00 63.84 246 GLN A C 1
ATOM 1300 O O . GLN A 1 171 ? 67.961 49.421 32.888 1.00 64.36 246 GLN A O 1
ATOM 1306 N N . GLN A 1 172 ? 69.848 50.480 33.586 1.00 64.55 247 GLN A N 1
ATOM 1307 C CA . GLN A 1 172 ? 69.725 51.764 32.871 1.00 64.89 247 GLN A CA 1
ATOM 1308 C C . GLN A 1 172 ? 68.584 51.939 31.836 1.00 64.92 247 GLN A C 1
ATOM 1309 O O . GLN A 1 172 ? 68.737 51.647 30.639 1.00 65.00 247 GLN A O 1
ATOM 1315 N N . SER A 1 173 ? 67.451 52.429 32.345 1.00 64.29 248 SER A N 1
ATOM 1316 C CA . SER A 1 173 ? 66.407 53.048 31.536 1.00 63.37 248 SER A CA 1
ATOM 1317 C C . SER A 1 173 ? 66.135 54.469 32.087 1.00 62.84 248 SER A C 1
ATOM 1318 O O . SER A 1 173 ? 66.624 55.465 31.501 1.00 63.03 248 SER A O 1
ATOM 1321 N N . GLY A 1 174 ? 65.396 54.556 33.208 1.00 61.30 249 GLY A N 1
ATOM 1322 C CA . GLY A 1 174 ? 64.896 55.841 33.726 1.00 59.70 249 GLY A CA 1
ATOM 1323 C C . GLY A 1 174 ? 64.425 55.880 35.179 1.00 58.68 249 GLY A C 1
ATOM 1324 O O . GLY A 1 174 ? 65.170 56.299 36.071 1.00 58.10 249 GLY A O 1
ATOM 1325 N N . SER A 1 175 ? 63.185 55.471 35.433 1.00 56.99 250 SER A N 1
ATOM 1326 C CA . SER A 1 175 ? 62.616 55.641 36.774 1.00 55.16 250 SER A CA 1
ATOM 1327 C C . SER A 1 175 ? 63.089 54.552 37.733 1.00 53.89 250 SER A C 1
ATOM 1328 O O . SER A 1 175 ? 63.440 54.854 38.856 1.00 52.64 250 SER A O 1
ATOM 1331 N N . GLY A 1 176 ? 63.109 53.296 37.273 1.00 51.65 251 GLY A N 1
ATOM 1332 C CA . GLY A 1 176 ? 63.741 52.210 38.002 1.00 50.20 251 GLY A CA 1
ATOM 1333 C C . GLY A 1 176 ? 65.156 52.590 38.419 1.00 48.72 251 GLY A C 1
ATOM 1334 O O . GLY A 1 176 ? 65.608 52.306 39.535 1.00 46.91 251 GLY A O 1
ATOM 1335 N N . ARG A 1 177 ? 65.852 53.243 37.506 1.00 47.17 252 ARG A N 1
ATOM 1336 C CA . ARG A 1 177 ? 67.232 53.639 37.699 1.00 47.06 252 ARG A CA 1
ATOM 1337 C C . ARG A 1 177 ? 67.336 54.749 38.732 1.00 45.05 252 ARG A C 1
ATOM 1338 O O . ARG A 1 177 ? 68.187 54.693 39.613 1.00 44.67 252 ARG A O 1
ATOM 1346 N N . GLU A 1 178 ? 66.458 55.743 38.615 1.00 43.87 253 GLU A N 1
ATOM 1347 C CA . GLU A 1 178 ? 66.340 56.819 39.601 1.00 43.38 253 GLU A CA 1
ATOM 1348 C C . GLU A 1 178 ? 65.980 56.282 40.997 1.00 41.16 253 GLU A C 1
ATOM 1349 O O . GLU A 1 178 ? 66.548 56.709 41.978 1.00 42.00 253 GLU A O 1
ATOM 1366 N N . LEU A 1 180 ? 66.293 53.211 42.266 1.00 37.94 255 LEU A N 1
ATOM 1367 C CA . LEU A 1 180 ? 67.472 52.498 42.815 1.00 38.03 255 LEU A CA 1
ATOM 1368 C C . LEU A 1 180 ? 68.515 53.457 43.410 1.00 36.84 255 LEU A C 1
ATOM 1369 O O . LEU A 1 180 ? 69.034 53.205 44.485 1.00 35.46 255 LEU A O 1
ATOM 1374 N N . GLY A 1 181 ? 68.831 54.528 42.669 1.00 35.02 256 GLY A N 1
ATOM 1375 C CA . GLY A 1 181 ? 69.754 55.557 43.113 1.00 34.48 256 GLY A CA 1
ATOM 1376 C C . GLY A 1 181 ? 69.346 56.177 44.450 1.00 34.11 256 GLY A C 1
ATOM 1377 O O . GLY A 1 181 ? 70.185 56.516 45.271 1.00 32.51 256 GLY A O 1
ATOM 1378 N N . ILE A 1 182 ? 68.051 56.315 44.652 1.00 33.74 257 ILE A N 1
ATOM 1379 C CA . ILE A 1 182 ? 67.507 56.960 45.839 1.00 33.77 257 ILE A CA 1
ATOM 1380 C C . ILE A 1 182 ? 67.633 56.070 47.064 1.00 32.93 257 ILE A C 1
ATOM 1381 O O . ILE A 1 182 ? 67.949 56.517 48.126 1.00 30.95 257 ILE A O 1
ATOM 1386 N N . VAL A 1 183 ? 67.445 54.777 46.871 1.00 32.80 258 VAL A N 1
ATOM 1387 C CA . VAL A 1 183 ? 67.679 53.837 47.949 1.00 33.44 258 VAL A CA 1
ATOM 1388 C C . VAL A 1 183 ? 69.121 53.862 48.352 1.00 32.80 258 VAL A C 1
ATOM 1389 O O . VAL A 1 183 ? 69.452 53.842 49.523 1.00 34.11 258 VAL A O 1
ATOM 1393 N N . ILE A 1 184 ? 69.969 53.867 47.362 1.00 33.23 259 ILE A N 1
ATOM 1394 C CA . ILE A 1 184 ? 71.411 53.831 47.509 1.00 33.22 259 ILE A CA 1
ATOM 1395 C C . ILE A 1 184 ? 71.955 55.019 48.255 1.00 33.11 259 ILE A C 1
ATOM 1396 O O . ILE A 1 184 ? 72.710 54.815 49.185 1.00 32.02 259 ILE A O 1
ATOM 1401 N N . SER A 1 185 ? 71.554 56.227 47.851 1.00 32.91 260 SER A N 1
ATOM 1402 C CA . SER A 1 185 ? 71.789 57.462 48.587 1.00 34.58 260 SER A CA 1
ATOM 1403 C C . SER A 1 185 ? 71.270 57.513 50.008 1.00 33.88 260 SER A C 1
ATOM 1404 O O . SER A 1 185 ? 71.915 58.044 50.886 1.00 35.60 260 SER A O 1
ATOM 1407 N N . ASP A 1 186 ? 70.045 57.048 50.217 1.00 34.90 261 ASP A N 1
ATOM 1408 C CA . ASP A 1 186 ? 69.486 56.844 51.564 1.00 34.61 261 ASP A CA 1
ATOM 1409 C C . ASP A 1 186 ? 70.327 55.898 52.411 1.00 34.29 261 ASP A C 1
ATOM 1410 O O . ASP A 1 186 ? 70.604 56.182 53.546 1.00 36.17 261 ASP A O 1
ATOM 1415 N N . LEU A 1 187 ? 70.785 54.798 51.846 1.00 34.10 262 LEU A N 1
ATOM 1416 C CA . LEU A 1 187 ? 71.686 53.855 52.561 1.00 33.67 262 LEU A CA 1
ATOM 1417 C C . LEU A 1 187 ? 73.072 54.468 52.861 1.00 34.27 262 LEU A C 1
ATOM 1418 O O . LEU A 1 187 ? 73.625 54.247 53.944 1.00 34.75 262 LEU A O 1
ATOM 1423 N N . GLN A 1 188 ? 73.618 55.244 51.920 1.00 34.31 263 GLN A N 1
ATOM 1424 C CA . GLN A 1 188 ? 74.823 56.082 52.144 1.00 35.20 263 GLN A CA 1
ATOM 1425 C C . GLN A 1 188 ? 74.625 57.021 53.340 1.00 34.59 263 GLN A C 1
ATOM 1426 O O . GLN A 1 188 ? 75.512 57.148 54.158 1.00 34.17 263 GLN A O 1
ATOM 1443 N N . LEU A 1 190 ? 72.413 56.653 55.941 1.00 38.40 265 LEU A N 1
ATOM 1444 C CA . LEU A 1 190 ? 72.346 55.813 57.145 1.00 38.46 265 LEU A CA 1
ATOM 1445 C C . LEU A 1 190 ? 73.745 55.480 57.608 1.00 38.87 265 LEU A C 1
ATOM 1446 O O . LEU A 1 190 ? 74.036 55.608 58.780 1.00 37.96 265 LEU A O 1
ATOM 1462 N N . GLU A 1 192 ? 76.521 57.419 56.991 1.00 39.82 267 GLU A N 1
ATOM 1463 C CA . GLU A 1 192 ? 76.937 58.708 57.631 1.00 40.22 267 GLU A CA 1
ATOM 1464 C C . GLU A 1 192 ? 76.442 58.923 59.073 1.00 40.02 267 GLU A C 1
ATOM 1465 O O . GLU A 1 192 ? 77.170 59.424 59.927 1.00 40.68 267 GLU A O 1
ATOM 1471 N N . PHE A 1 193 ? 75.193 58.602 59.316 1.00 40.22 268 PHE A N 1
ATOM 1472 C CA . PHE A 1 193 ? 74.582 58.726 60.623 1.00 41.29 268 PHE A CA 1
ATOM 1473 C C . PHE A 1 193 ? 75.133 57.818 61.708 1.00 41.19 268 PHE A C 1
ATOM 1474 O O . PHE A 1 193 ? 75.136 58.195 62.884 1.00 41.65 268 PHE A O 1
ATOM 1482 N N . GLY A 1 194 ? 75.588 56.629 61.334 1.00 40.45 269 GLY A N 1
ATOM 1483 C CA . GLY A 1 194 ? 76.294 55.724 62.269 1.00 40.98 269 GLY A CA 1
ATOM 1484 C C . GLY A 1 194 ? 77.384 56.386 63.135 1.00 40.57 269 GLY A C 1
ATOM 1485 N N . SER A 1 195 ? 78.009 57.319 62.416 1.00 40.94 270 SER A N 1
ATOM 1486 C CA . SER A 1 195 ? 79.128 58.112 62.906 1.00 40.69 270 SER A CA 1
ATOM 1487 C C . SER A 1 195 ? 78.751 59.030 64.087 1.00 40.35 270 SER A C 1
ATOM 1488 O O . SER A 1 195 ? 79.602 59.573 64.767 1.00 39.39 270 SER A O 1
ATOM 1491 N N . VAL A 1 196 ? 77.460 59.171 64.315 1.00 40.68 271 VAL A N 1
ATOM 1492 C CA . VAL A 1 196 ? 76.917 60.045 65.301 1.00 41.12 271 VAL A CA 1
ATOM 1493 C C . VAL A 1 196 ? 76.102 59.243 66.312 1.00 41.35 271 VAL A C 1
ATOM 1494 O O . VAL A 1 196 ? 75.510 59.794 67.236 1.00 42.18 271 VAL A O 1
ATOM 1498 N N . SER A 1 197 ? 76.159 57.928 66.218 1.00 40.28 272 SER A N 1
ATOM 1499 C CA . SER A 1 197 ? 75.330 57.108 67.055 1.00 41.15 272 SER A CA 1
ATOM 1500 C C . SER A 1 197 ? 75.651 57.232 68.559 1.00 41.71 272 SER A C 1
ATOM 1501 O O . SER A 1 197 ? 74.742 57.084 69.368 1.00 41.66 272 SER A O 1
ATOM 1504 N N . ASP A 1 198 ? 76.920 57.457 68.931 1.00 42.35 273 ASP A N 1
ATOM 1505 C CA . ASP A 1 198 ? 77.279 57.616 70.369 1.00 43.04 273 ASP A CA 1
ATOM 1506 C C . ASP A 1 198 ? 76.799 58.883 70.987 1.00 42.18 273 ASP A C 1
ATOM 1507 O O . ASP A 1 198 ? 76.403 58.860 72.122 1.00 42.32 273 ASP A O 1
ATOM 1512 N N . GLN A 1 199 ? 76.840 59.983 70.239 1.00 42.56 274 GLN A N 1
ATOM 1513 C CA . GLN A 1 199 ? 76.231 61.248 70.655 1.00 42.16 274 GLN A CA 1
ATOM 1514 C C . GLN A 1 199 ? 74.749 61.162 70.857 1.00 42.20 274 GLN A C 1
ATOM 1515 O O . GLN A 1 199 ? 74.230 61.778 71.803 1.00 42.90 274 GLN A O 1
ATOM 1521 N N . VAL A 1 200 ? 74.067 60.452 69.961 1.00 41.13 275 VAL A N 1
ATOM 1522 C CA . VAL A 1 200 ? 72.616 60.335 70.015 1.00 41.05 275 VAL A CA 1
ATOM 1523 C C . VAL A 1 200 ? 72.217 59.502 71.253 1.00 41.49 275 VAL A C 1
ATOM 1524 O O . VAL A 1 200 ? 71.236 59.804 71.920 1.00 40.01 275 VAL A O 1
ATOM 1539 N N . GLY A 1 202 ? 74.075 59.270 73.925 1.00 42.54 277 GLY A N 1
ATOM 1540 C CA . GLY A 1 202 ? 74.366 60.054 75.107 1.00 41.67 277 GLY A CA 1
ATOM 1541 C C . GLY A 1 202 ? 73.191 60.930 75.476 1.00 41.21 277 GLY A C 1
ATOM 1542 O O . GLY A 1 202 ? 72.793 61.029 76.647 1.00 39.55 277 GLY A O 1
ATOM 1543 N N . PHE A 1 203 ? 72.648 61.590 74.460 1.00 40.39 278 PHE A N 1
ATOM 1544 C CA . PHE A 1 203 ? 71.470 62.427 74.608 1.00 41.03 278 PHE A CA 1
ATOM 1545 C C . PHE A 1 203 ? 70.266 61.606 75.117 1.00 41.16 278 PHE A C 1
ATOM 1546 O O . PHE A 1 203 ? 69.625 61.962 76.103 1.00 41.92 278 PHE A O 1
ATOM 1554 N N . TRP A 1 204 ? 69.996 60.504 74.448 1.00 42.31 279 TRP A N 1
ATOM 1555 C CA . TRP A 1 204 ? 68.854 59.634 74.732 1.00 43.42 279 TRP A CA 1
ATOM 1556 C C . TRP A 1 204 ? 68.867 59.110 76.175 1.00 44.18 279 TRP A C 1
ATOM 1557 O O . TRP A 1 204 ? 67.827 58.948 76.790 1.00 44.72 279 TRP A O 1
ATOM 1568 N N . GLN A 1 205 ? 70.066 58.845 76.680 1.00 44.60 280 GLN A N 1
ATOM 1569 C CA . GLN A 1 205 ? 70.287 58.267 77.984 1.00 44.78 280 GLN A CA 1
ATOM 1570 C C . GLN A 1 205 ? 70.051 59.328 79.068 1.00 44.91 280 GLN A C 1
ATOM 1571 O O . GLN A 1 205 ? 69.505 59.031 80.120 1.00 44.48 280 GLN A O 1
ATOM 1577 N N . PHE A 1 206 ? 70.487 60.555 78.816 1.00 44.81 281 PHE A N 1
ATOM 1578 C CA . PHE A 1 206 ? 70.268 61.635 79.761 1.00 45.24 281 PHE A CA 1
ATOM 1579 C C . PHE A 1 206 ? 68.766 61.886 79.928 1.00 45.55 281 PHE A C 1
ATOM 1580 O O . PHE A 1 206 ? 68.242 61.898 81.035 1.00 46.06 281 PHE A O 1
ATOM 1588 N N . PHE A 1 207 ? 68.073 62.029 78.805 1.00 45.87 282 PHE A N 1
ATOM 1589 C CA . PHE A 1 207 ? 66.682 62.491 78.787 1.00 45.55 282 PHE A CA 1
ATOM 1590 C C . PHE A 1 207 ? 65.623 61.397 78.892 1.00 45.85 282 PHE A C 1
ATOM 1591 O O . PHE A 1 207 ? 64.465 61.684 79.228 1.00 46.64 282 PHE A O 1
ATOM 1599 N N . SER A 1 208 ? 65.994 60.160 78.59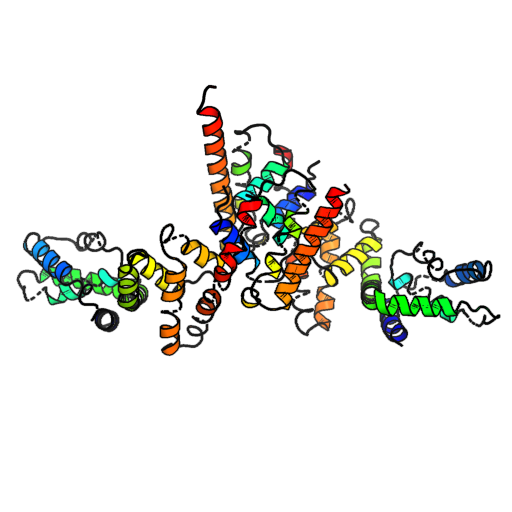7 1.00 46.04 283 SER A N 1
ATOM 1600 C CA . SER A 1 208 ? 65.157 59.037 78.949 1.00 46.23 283 SER A CA 1
ATOM 1601 C C . SER A 1 208 ? 65.665 58.508 80.305 1.00 46.59 283 SER A C 1
ATOM 1602 O O . SER A 1 208 ? 65.217 57.458 80.784 1.00 46.41 283 SER A O 1
ATOM 1605 N N . ALA B 1 3 ? 82.216 105.991 32.649 1.00 50.92 78 ALA B N 1
ATOM 1606 C CA . ALA B 1 3 ? 82.523 104.779 31.833 1.00 50.97 78 ALA B CA 1
ATOM 1607 C C . ALA B 1 3 ? 81.547 103.570 32.105 1.00 51.15 78 ALA B C 1
ATOM 1608 O O . ALA B 1 3 ? 80.515 103.441 31.442 1.00 51.54 78 ALA B O 1
ATOM 1610 N N . ARG B 1 4 ? 81.905 102.675 33.030 1.00 50.57 79 ARG B N 1
ATOM 1611 C CA . ARG B 1 4 ? 80.949 101.810 33.737 1.00 49.94 7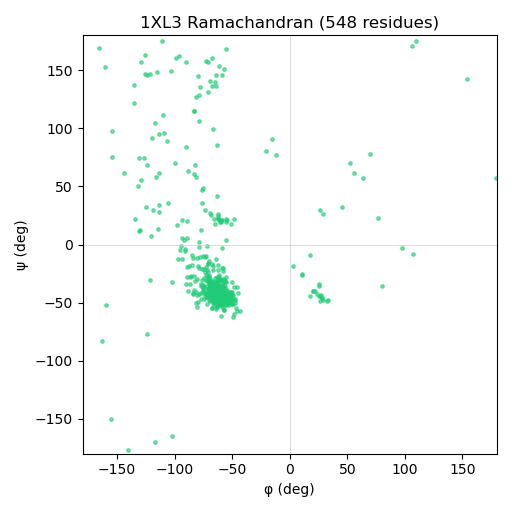9 ARG B CA 1
ATOM 1612 C C . ARG B 1 4 ? 79.892 102.596 34.525 1.00 48.24 79 ARG B C 1
ATOM 1613 O O . ARG B 1 4 ? 78.746 102.215 34.528 1.00 49.15 79 ARG B O 1
ATOM 1621 N N . VAL B 1 5 ? 80.263 103.659 35.227 1.00 46.26 80 VAL B N 1
ATOM 1622 C CA . VAL B 1 5 ? 79.257 104.525 35.847 1.00 44.79 80 VAL B CA 1
ATOM 1623 C C . VAL B 1 5 ? 78.235 104.908 34.795 1.00 43.07 80 VAL B C 1
ATOM 1624 O O . VAL B 1 5 ? 77.035 104.807 35.021 1.00 41.10 80 VAL B O 1
ATOM 1628 N N . SER B 1 6 ? 78.728 105.327 33.636 1.00 41.94 81 SER B N 1
ATOM 1629 C CA . SER B 1 6 ? 77.875 105.860 32.573 1.00 42.48 81 SER B CA 1
ATOM 1630 C C . SER B 1 6 ? 76.996 104.805 31.898 1.00 42.20 81 SER B C 1
ATOM 1631 O O . SER B 1 6 ? 75.953 105.148 31.349 1.00 42.24 81 SER B O 1
ATOM 1634 N N . ASP B 1 7 ? 77.436 103.549 31.903 1.00 41.56 82 ASP B N 1
ATOM 1635 C CA . ASP B 1 7 ? 76.591 102.451 31.461 1.00 41.86 82 ASP B CA 1
ATOM 1636 C C . ASP B 1 7 ? 75.527 102.127 32.513 1.00 40.58 82 ASP B C 1
ATOM 1637 O O . ASP B 1 7 ? 74.355 101.994 32.179 1.00 40.58 82 ASP B O 1
ATOM 1642 N N . VAL B 1 8 ? 75.897 102.021 33.781 1.00 39.91 83 VAL B N 1
ATOM 1643 C CA . VAL B 1 8 ? 74.865 101.861 34.825 1.00 38.76 83 VAL B CA 1
ATOM 1644 C C . VAL B 1 8 ? 73.830 103.000 34.700 1.00 38.28 83 VAL B C 1
ATOM 1645 O O . VAL B 1 8 ? 72.630 102.747 34.616 1.00 35.72 83 VAL B O 1
ATOM 1649 N N . GLU B 1 9 ? 74.316 104.238 34.624 1.00 39.81 84 GLU B N 1
ATOM 1650 C CA . GLU B 1 9 ? 73.477 105.416 34.501 1.00 41.03 84 GLU B CA 1
ATOM 1651 C C . GLU B 1 9 ? 72.535 105.417 33.280 1.00 42.30 84 GLU B C 1
ATOM 1652 O O . GLU B 1 9 ? 71.362 105.822 33.396 1.00 43.37 84 GLU B O 1
ATOM 1658 N N . GLU B 1 10 ? 73.032 104.998 32.120 1.00 43.51 85 GLU B N 1
ATOM 1659 C CA . GLU B 1 10 ? 72.230 104.975 30.879 1.00 44.24 85 GLU B CA 1
ATOM 1660 C C . GLU B 1 10 ? 70.966 104.106 31.080 1.00 44.57 85 GLU B C 1
ATOM 1661 O O . GLU B 1 10 ? 69.861 104.492 30.725 1.00 44.02 85 GLU B O 1
ATOM 1667 N N . GLN B 1 11 ? 71.144 102.939 31.689 1.00 45.12 86 GLN B N 1
ATOM 1668 C CA . GLN B 1 11 ? 70.027 102.050 32.013 1.00 44.84 86 GLN B CA 1
ATOM 1669 C C . GLN B 1 11 ? 69.113 102.650 33.091 1.00 43.79 86 GLN B C 1
ATOM 1670 O O . GLN B 1 11 ? 67.935 102.791 32.893 1.00 42.96 86 GLN B O 1
ATOM 1676 N N . VAL B 1 12 ? 69.654 103.031 34.229 1.00 43.87 87 VAL B N 1
ATOM 1677 C CA . VAL B 1 12 ? 68.832 103.666 35.271 1.00 43.97 87 VAL B CA 1
ATOM 1678 C C . VAL B 1 12 ? 67.893 104.782 34.738 1.00 44.61 87 VAL B C 1
ATOM 1679 O O . VAL B 1 12 ? 66.676 104.705 34.941 1.00 44.29 87 VAL B O 1
ATOM 1683 N N . ASN B 1 13 ? 68.452 105.782 34.034 1.00 45.68 88 ASN B N 1
ATOM 1684 C CA . ASN B 1 13 ? 67.691 106.942 33.521 1.00 45.75 88 ASN B CA 1
ATOM 1685 C C . ASN B 1 13 ? 66.623 106.555 32.505 1.00 45.68 88 ASN B C 1
ATOM 1686 O O . ASN B 1 13 ? 65.567 107.176 32.474 1.00 45.32 88 ASN B O 1
ATOM 1691 N N . GLN B 1 14 ? 66.913 105.556 31.674 1.00 45.48 89 GLN B N 1
ATOM 1692 C CA . GLN B 1 14 ? 65.954 105.071 30.685 1.00 46.22 89 GLN B CA 1
ATOM 1693 C C . GLN B 1 14 ? 64.732 104.520 31.396 1.00 45.77 89 GLN B C 1
ATOM 1694 O O . GLN B 1 14 ? 63.614 104.860 31.074 1.00 45.72 89 GLN B O 1
ATOM 1700 N N . TYR B 1 15 ? 64.943 103.708 32.424 1.00 46.03 90 TYR B N 1
ATOM 1701 C CA . TYR B 1 15 ? 63.810 103.131 33.143 1.00 45.50 90 TYR B CA 1
ATOM 1702 C C . TYR B 1 15 ? 63.101 104.200 33.958 1.00 45.50 90 TYR B C 1
ATOM 1703 O O . TYR B 1 15 ? 61.881 104.299 33.944 1.00 45.07 90 TYR B O 1
ATOM 1712 N N . LEU B 1 16 ? 63.863 105.031 34.653 1.00 46.43 91 LEU B N 1
ATOM 1713 C CA . LEU B 1 16 ? 63.233 106.015 35.523 1.00 47.65 91 LEU B CA 1
ATOM 1714 C C . LEU B 1 16 ? 62.444 107.099 34.763 1.00 49.18 91 LEU B C 1
ATOM 1715 O O . LEU B 1 16 ? 61.573 107.744 35.381 1.00 49.35 91 LEU B O 1
ATOM 1720 N N . SER B 1 17 ? 62.684 107.252 33.444 1.00 49.76 92 SER B N 1
ATOM 1721 C CA . SER B 1 17 ? 62.044 108.327 32.667 1.00 51.03 92 SER B CA 1
ATOM 1722 C C . SER B 1 17 ? 60.587 107.999 32.397 1.00 52.22 92 SER B C 1
ATOM 1723 O O . SER B 1 17 ? 59.791 108.864 32.028 1.00 52.45 92 SER B O 1
ATOM 1737 N N . VAL B 1 19 ? 58.814 107.026 34.929 1.00 53.84 94 VAL B N 1
ATOM 1738 C CA . VAL B 1 19 ? 58.176 107.441 36.182 1.00 53.81 94 VAL B CA 1
ATOM 1739 C C . VAL B 1 19 ? 58.795 108.742 36.756 1.00 53.60 94 VAL B C 1
ATOM 1740 O O . VAL B 1 19 ? 59.626 108.671 37.667 1.00 53.15 94 VAL B O 1
ATOM 1744 N N . PRO B 1 20 ? 58.397 109.930 36.238 1.00 53.23 95 PRO B N 1
ATOM 1745 C CA . PRO B 1 20 ? 58.997 111.189 36.713 1.00 53.25 95 PRO B CA 1
ATOM 1746 C C . PRO B 1 20 ? 58.861 111.475 38.237 1.00 53.11 95 PRO B C 1
ATOM 1747 O O . PRO B 1 20 ? 59.629 112.254 38.797 1.00 52.95 95 PRO B O 1
ATOM 1751 N N . GLU B 1 21 ? 57.899 110.829 38.886 1.00 52.83 96 GLU B N 1
ATOM 1752 C CA . GLU B 1 21 ? 57.688 110.962 40.329 1.00 52.52 96 GLU B CA 1
ATOM 1753 C C . GLU B 1 21 ? 58.830 110.273 41.103 1.00 51.84 96 GLU B C 1
ATOM 1754 O O . GLU B 1 21 ? 58.997 110.524 42.296 1.00 51.33 96 GLU B O 1
ATOM 1760 N N . LEU B 1 22 ? 59.610 109.413 40.430 1.00 50.27 97 LEU B N 1
ATOM 1761 C CA . LEU B 1 22 ? 60.726 108.766 41.100 1.00 49.36 97 LEU B CA 1
ATOM 1762 C C . LEU B 1 22 ? 62.081 108.964 40.416 1.00 48.16 97 LEU B C 1
ATOM 1763 O O . LEU B 1 22 ? 62.978 108.102 40.505 1.00 48.29 97 LEU B O 1
ATOM 1768 N N . GLU B 1 23 ? 62.248 110.121 39.778 1.00 46.58 98 GLU B N 1
ATOM 1769 C CA . GLU B 1 23 ? 63.551 110.508 39.245 1.00 45.82 98 GLU B CA 1
ATOM 1770 C C . GLU B 1 23 ? 64.378 111.339 40.242 1.00 43.80 98 GLU B C 1
ATOM 1771 O O . GLU B 1 23 ? 65.463 111.770 39.908 1.00 43.12 98 GLU B O 1
ATOM 1777 N N . GLN B 1 24 ? 63.885 111.534 41.460 1.00 41.79 99 GLN B N 1
ATOM 1778 C CA . GLN B 1 24 ? 64.729 112.024 42.561 1.00 41.57 99 GLN B CA 1
ATOM 1779 C C . GLN B 1 24 ? 65.012 113.522 42.482 1.00 40.19 99 GLN B C 1
ATOM 1780 O O . GLN B 1 24 ? 65.971 114.013 43.068 1.00 37.87 99 GLN B O 1
ATOM 1786 N N . LYS B 1 25 ? 64.147 114.238 41.782 1.00 40.41 100 LYS B N 1
ATOM 1787 C CA . LYS B 1 25 ? 64.450 115.616 41.397 1.00 41.45 100 LYS B CA 1
ATOM 1788 C C . LYS B 1 25 ? 64.353 116.521 42.598 1.00 40.48 100 LYS B C 1
ATOM 1789 O O . LYS B 1 25 ? 65.227 117.342 42.824 1.00 40.21 100 LYS B O 1
ATOM 1795 N N . GLN B 1 26 ? 63.310 116.343 43.385 1.00 41.00 101 GLN B N 1
ATOM 1796 C CA . GLN B 1 26 ? 63.185 117.088 44.623 1.00 40.98 101 GLN B CA 1
ATOM 1797 C C . GLN B 1 26 ? 64.265 116.715 45.594 1.00 39.42 101 GLN B C 1
ATOM 1798 O O . GLN B 1 26 ? 64.797 117.577 46.271 1.00 38.55 101 GLN B O 1
ATOM 1804 N N . ASN B 1 27 ? 64.578 115.429 45.666 1.00 39.04 102 ASN B N 1
ATOM 1805 C CA . ASN B 1 27 ? 65.588 114.938 46.576 1.00 39.31 102 ASN B CA 1
ATOM 1806 C C . ASN B 1 27 ? 66.962 115.561 46.306 1.00 39.24 102 ASN B C 1
ATOM 1807 O O . ASN B 1 27 ? 67.659 115.956 47.241 1.00 38.56 102 ASN B O 1
ATOM 1812 N N . VAL B 1 28 ? 67.306 115.672 45.024 1.00 39.03 103 VAL B N 1
ATOM 1813 C CA . VAL B 1 28 ? 68.528 116.291 44.551 1.00 39.60 103 VAL B CA 1
ATOM 1814 C C . VAL B 1 28 ? 68.530 117.787 44.805 1.00 40.25 103 VAL B C 1
ATOM 1815 O O . VAL B 1 28 ? 69.462 118.282 45.424 1.00 40.22 103 VAL B O 1
ATOM 1819 N N . SER B 1 29 ? 67.510 118.516 44.339 1.00 40.81 104 SER B N 1
ATOM 1820 C CA . SER B 1 29 ? 67.414 119.970 44.641 1.00 40.83 104 SER B CA 1
ATOM 1821 C C . SER B 1 29 ? 67.539 120.304 46.155 1.00 40.46 104 SER B C 1
ATOM 1822 O O . SER B 1 29 ? 68.206 121.272 46.541 1.00 41.42 104 SER B O 1
ATOM 1825 N N . GLU B 1 30 ? 66.913 119.497 46.990 1.00 39.82 105 GLU B N 1
ATOM 1826 C CA . GLU B 1 30 ? 66.973 119.645 48.438 1.00 39.97 105 GLU B CA 1
ATOM 1827 C C . GLU B 1 30 ? 68.333 119.301 49.073 1.00 38.96 105 GLU B C 1
ATOM 1828 O O . GLU B 1 30 ? 68.720 119.878 50.099 1.00 39.12 105 GLU B O 1
ATOM 1834 N N . LEU B 1 31 ? 69.044 118.329 48.514 1.00 37.61 106 LEU B N 1
ATOM 1835 C CA . LEU B 1 31 ? 70.349 117.993 49.020 1.00 37.22 106 LEU B CA 1
ATOM 1836 C C . LEU B 1 31 ? 71.327 119.072 48.582 1.00 36.50 106 LEU B C 1
ATOM 1837 O O . LEU B 1 31 ? 72.141 119.497 49.349 1.00 34.44 106 LEU B O 1
ATOM 1842 N N . LEU B 1 32 ? 71.217 119.525 47.349 1.00 36.44 107 LEU B N 1
ATOM 1843 C CA . LEU B 1 32 ? 72.062 120.599 46.883 1.00 37.21 107 LEU B CA 1
ATOM 1844 C C . LEU B 1 32 ? 71.980 121.825 47.825 1.00 36.51 107 LEU B C 1
ATOM 1845 O O . LEU B 1 32 ? 72.996 122.398 48.200 1.00 35.59 107 LEU B O 1
ATOM 1850 N N . SER B 1 33 ? 70.774 122.202 48.205 1.00 37.03 108 SER B N 1
ATOM 1851 C CA . SER B 1 33 ? 70.557 123.328 49.139 1.00 38.06 108 SER B CA 1
ATOM 1852 C C . SER B 1 33 ? 71.129 123.078 50.533 1.00 37.31 108 SER B C 1
ATOM 1853 O O . SER B 1 33 ? 71.508 124.000 51.228 1.00 38.27 108 SER B O 1
ATOM 1856 N N . LEU B 1 34 ? 71.130 121.831 50.955 1.00 36.92 109 LEU B N 1
ATOM 1857 C CA . LEU B 1 34 ? 71.751 121.441 52.210 1.00 37.38 109 LEU B CA 1
ATOM 1858 C C . LEU B 1 34 ? 73.265 121.628 52.102 1.00 37.32 109 LEU B C 1
ATOM 1859 O O . LEU B 1 34 ? 73.898 122.255 52.968 1.00 36.67 109 LEU B O 1
ATOM 1864 N N . LEU B 1 35 ? 73.837 121.123 51.012 1.00 37.01 110 LEU B N 1
ATOM 1865 C CA . LEU B 1 35 ? 75.267 121.235 50.783 1.00 37.72 110 LEU B CA 1
ATOM 1866 C C . LEU B 1 35 ? 75.703 122.674 50.674 1.00 38.51 110 LEU B C 1
ATOM 1867 O O . LEU B 1 35 ? 76.792 123.020 51.113 1.00 39.17 110 LEU B O 1
ATOM 1872 N N . SER B 1 36 ? 74.865 123.527 50.103 1.00 38.98 111 SER B N 1
ATOM 1873 C CA . SER B 1 36 ? 75.257 124.912 49.887 1.00 39.55 111 SER B CA 1
ATOM 1874 C C . SER B 1 36 ? 75.346 125.644 51.225 1.00 39.56 111 SER B C 1
ATOM 1875 O O . SER B 1 36 ? 76.256 126.418 51.457 1.00 39.60 111 SER B O 1
ATOM 1878 N N . ASN B 1 37 ? 74.396 125.370 52.099 1.00 40.67 112 ASN B N 1
ATOM 1879 C CA . ASN B 1 37 ? 74.477 125.788 53.492 1.00 41.00 112 ASN B CA 1
ATOM 1880 C C . ASN B 1 37 ? 75.598 125.080 54.297 1.00 40.94 112 ASN B C 1
ATOM 1881 O O . ASN B 1 37 ? 76.226 125.701 55.118 1.00 41.45 112 ASN B O 1
ATOM 1886 N N . SER B 1 38 ? 75.847 123.791 54.068 1.00 39.89 113 SER B N 1
ATOM 1887 C CA . SER B 1 38 ? 76.894 123.094 54.827 1.00 39.33 113 SER B CA 1
ATOM 1888 C C . SER B 1 38 ? 77.836 122.311 53.916 1.00 37.92 113 SER B C 1
ATOM 1889 O O . SER B 1 38 ? 77.773 121.111 53.883 1.00 38.26 113 SER B O 1
ATOM 1892 N N . PRO B 1 39 ? 78.736 123.006 53.203 1.00 37.40 114 PRO B N 1
ATOM 1893 C CA . PRO B 1 39 ? 79.612 122.486 52.154 1.00 36.76 114 PRO B CA 1
ATOM 1894 C C . PRO B 1 39 ? 80.896 121.747 52.604 1.00 36.10 114 PRO B C 1
ATOM 1895 O O . PRO B 1 39 ? 81.608 121.163 51.764 1.00 35.39 114 PRO B O 1
ATOM 1899 N N . ASN B 1 40 ? 81.224 121.843 53.893 1.00 34.91 115 ASN B N 1
ATOM 1900 C CA . ASN B 1 40 ? 82.374 121.155 54.438 1.00 34.53 115 ASN B CA 1
ATOM 1901 C C . ASN B 1 40 ? 81.929 119.776 54.930 1.00 34.21 115 ASN B C 1
ATOM 1902 O O . ASN B 1 40 ? 81.634 119.585 56.111 1.00 32.76 115 ASN B O 1
ATOM 1907 N N . ILE B 1 41 ? 81.869 118.821 54.024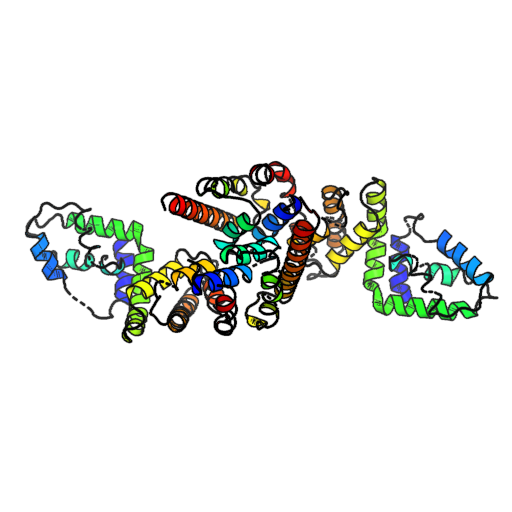 1.00 33.53 116 ILE B N 1
ATOM 1908 C CA . ILE B 1 41 ? 81.494 117.454 54.388 1.00 33.71 116 ILE B CA 1
ATOM 1909 C C . ILE B 1 41 ? 82.501 116.409 53.966 1.00 33.38 116 ILE B C 1
ATOM 1910 O O . ILE B 1 41 ? 83.360 116.657 53.088 1.00 33.82 116 ILE B O 1
ATOM 1915 N N . SER B 1 42 ? 82.368 115.227 54.586 1.00 32.31 117 SER B N 1
ATOM 1916 C CA . SER B 1 42 ? 83.141 114.061 54.205 1.00 31.15 117 SER B CA 1
ATOM 1917 C C . SER B 1 42 ? 82.318 113.124 53.291 1.00 30.29 117 SER B C 1
ATOM 1918 O O . SER B 1 42 ? 81.104 113.175 53.226 1.00 29.71 117 SER B O 1
ATOM 1921 N N . LEU B 1 43 ? 83.011 112.271 52.570 1.00 29.91 118 LEU B N 1
ATOM 1922 C CA . LEU B 1 43 ? 82.382 111.277 51.772 1.00 30.39 118 LEU B CA 1
ATOM 1923 C C . LEU B 1 43 ? 81.537 110.345 52.658 1.00 30.26 118 LEU B C 1
ATOM 1924 O O . LEU B 1 43 ? 80.469 109.923 52.261 1.00 31.44 118 LEU B O 1
ATOM 1929 N N . SER B 1 44 ? 82.032 110.018 53.849 1.00 30.44 119 SER B N 1
ATOM 1930 C CA . SER B 1 44 ? 81.281 109.209 54.837 1.00 30.39 119 SER B CA 1
ATOM 1931 C C . SER B 1 44 ? 79.960 109.835 55.132 1.00 29.78 119 SER B C 1
ATOM 1932 O O . SER B 1 44 ? 78.989 109.124 55.220 1.00 29.28 119 SER B O 1
ATOM 1935 N N . GLN B 1 45 ? 79.944 111.150 55.381 1.00 29.81 120 GLN B N 1
ATOM 1936 C CA . GLN B 1 45 ? 78.662 111.876 55.638 1.00 29.55 120 GLN B CA 1
ATOM 1937 C C . GLN B 1 45 ? 77.682 111.800 54.452 1.00 29.45 120 GLN B C 1
ATOM 1938 O O . GLN B 1 45 ? 76.468 111.520 54.593 1.00 29.39 120 GLN B O 1
ATOM 1944 N N . LEU B 1 46 ? 78.205 112.074 53.279 1.00 29.86 121 LEU B N 1
ATOM 1945 C CA . LEU B 1 46 ? 77.374 112.000 52.046 1.00 29.98 121 LEU B CA 1
ATOM 1946 C C . LEU B 1 46 ? 76.723 110.648 51.885 1.00 29.35 121 LEU B C 1
ATOM 1947 O O . LEU B 1 46 ? 75.547 110.520 51.538 1.00 27.60 121 LEU B O 1
ATOM 1963 N N . ALA B 1 48 ? 76.231 108.343 54.250 1.00 32.39 123 ALA B N 1
ATOM 1964 C CA . ALA B 1 48 ? 75.275 108.056 55.326 1.00 32.78 123 ALA B CA 1
ATOM 1965 C C . ALA B 1 48 ? 73.948 108.783 55.009 1.00 34.45 123 ALA B C 1
ATOM 1966 O O . ALA B 1 48 ? 72.865 108.217 55.115 1.00 35.34 123 ALA B O 1
ATOM 1968 N N . TYR B 1 49 ? 7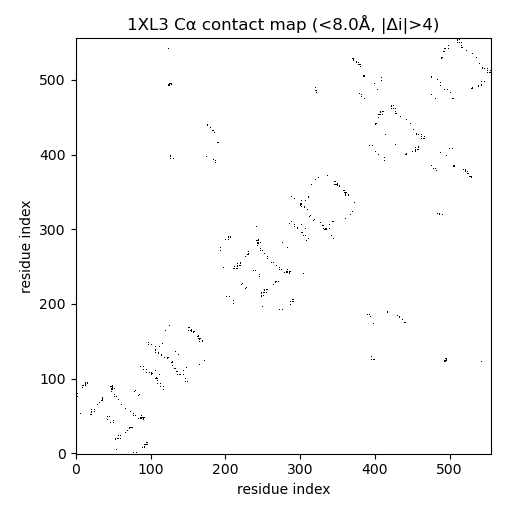4.041 110.019 54.490 1.00 34.98 124 TYR B N 1
ATOM 1969 C CA . TYR B 1 49 ? 72.846 110.791 54.171 1.00 34.17 124 TYR B CA 1
ATOM 1970 C C . TYR B 1 49 ? 72.003 110.082 53.123 1.00 33.88 124 TYR B C 1
ATOM 1971 O O . TYR B 1 49 ? 70.799 110.036 53.195 1.00 33.05 124 TYR B O 1
ATOM 1980 N N . LEU B 1 50 ? 72.641 109.593 52.090 1.00 35.30 125 LEU B N 1
ATOM 1981 C CA . LEU B 1 50 ? 71.919 108.888 51.012 1.00 35.55 125 LEU B CA 1
ATOM 1982 C C . LEU B 1 50 ? 71.250 107.585 51.445 1.00 36.14 125 LEU B C 1
ATOM 1983 O O . LEU B 1 50 ? 70.171 107.238 50.988 1.00 36.76 125 LEU B O 1
ATOM 1988 N N . GLU B 1 51 ? 71.886 106.857 52.323 1.00 37.23 126 GLU B N 1
ATOM 1989 C CA . GLU B 1 51 ? 71.267 105.729 52.925 1.00 39.16 126 GLU B CA 1
ATOM 1990 C C . GLU B 1 51 ? 70.059 106.071 53.791 1.00 38.65 126 GLU B C 1
ATOM 1991 O O . GLU B 1 51 ? 69.026 105.423 53.711 1.00 40.24 126 GLU B O 1
ATOM 1997 N N . GLY B 1 52 ? 70.214 107.042 54.674 1.00 38.42 127 GLY B N 1
ATOM 1998 C CA . GLY B 1 52 ? 69.070 107.641 55.393 1.00 37.86 127 GLY B CA 1
ATOM 1999 C C . GLY B 1 52 ? 67.920 108.034 54.483 1.00 37.20 127 GLY B C 1
ATOM 2000 O O . GLY B 1 52 ? 66.789 107.760 54.802 1.00 37.93 127 GLY B O 1
ATOM 2012 N N . SER B 1 54 ? 67.176 106.885 51.388 1.00 38.90 129 SER B N 1
ATOM 2013 C CA . SER B 1 54 ? 66.608 105.717 50.726 1.00 40.17 129 SER B CA 1
ATOM 2014 C C . SER B 1 54 ? 67.491 104.511 50.961 1.00 41.25 129 SER B C 1
ATOM 2015 O O . SER B 1 54 ? 68.712 104.598 50.866 1.00 42.91 129 SER B O 1
ATOM 2018 N N . GLU B 1 55 ? 66.889 103.375 51.261 1.00 41.87 130 GLU B N 1
ATOM 2019 C CA . GLU B 1 55 ? 67.640 102.133 51.301 1.00 41.44 130 GLU B CA 1
ATOM 2020 C C . GLU B 1 55 ? 67.796 101.457 49.934 1.00 40.70 130 GLU B C 1
ATOM 2021 O O . GLU B 1 55 ? 68.536 100.504 49.853 1.00 42.62 130 GLU B O 1
ATOM 2027 N N . GLU B 1 56 ? 67.095 101.944 48.904 1.00 37.77 131 GLU B N 1
ATOM 2028 C CA . GLU B 1 56 ? 67.135 101.407 47.563 1.00 36.84 131 GLU B CA 1
ATOM 2029 C C . GLU B 1 56 ? 68.348 101.973 46.810 1.00 34.98 131 GLU B C 1
ATOM 2030 O O . GLU B 1 56 ? 68.431 103.201 46.643 1.00 33.06 131 GLU B O 1
ATOM 2036 N N . PRO B 1 57 ? 69.318 101.104 46.450 1.00 33.38 132 PRO B N 1
ATOM 2037 C CA . PRO B 1 57 ? 70.508 101.407 45.685 1.00 33.23 132 PRO B CA 1
ATOM 2038 C C . PRO B 1 57 ? 70.296 102.221 44.395 1.00 31.57 132 PRO B C 1
ATOM 2039 O O . PRO B 1 57 ? 71.092 103.068 44.052 1.00 31.42 132 PRO B O 1
ATOM 2043 N N . SER B 1 58 ? 69.220 101.971 43.705 1.00 31.10 133 SER B N 1
ATOM 2044 C CA . SER B 1 58 ? 68.945 102.649 42.452 1.00 30.85 133 SER B CA 1
ATOM 2045 C C . SER B 1 58 ? 68.529 104.111 42.704 1.00 30.82 133 SER B C 1
ATOM 2046 O O . SER B 1 58 ? 68.769 105.011 41.855 1.00 28.73 133 SER B O 1
ATOM 2049 N N . GLU B 1 59 ? 67.965 104.361 43.897 1.00 30.50 134 GLU B N 1
ATOM 2050 C CA . GLU B 1 59 ? 67.505 105.699 44.252 1.00 32.22 134 GLU B CA 1
ATOM 2051 C C . GLU B 1 59 ? 68.709 106.494 44.720 1.00 31.57 134 GLU B C 1
ATOM 2052 O O . GLU B 1 59 ? 68.843 107.682 44.383 1.00 31.70 134 GLU B O 1
ATOM 2058 N N . GLN B 1 60 ? 69.590 105.846 45.499 1.00 31.46 135 GLN B N 1
ATOM 2059 C CA . GLN B 1 60 ? 70.867 106.450 45.915 1.00 31.01 135 GLN B CA 1
ATOM 2060 C C . GLN B 1 60 ? 71.733 106.792 44.673 1.00 30.27 135 GLN B C 1
ATOM 2061 O O . GLN B 1 60 ? 72.253 107.860 44.529 1.00 29.28 135 GLN B O 1
ATOM 2067 N N . PHE B 1 61 ? 71.859 105.868 43.746 1.00 30.61 136 PHE B N 1
ATOM 2068 C CA . PHE B 1 61 ? 72.574 106.132 42.503 1.00 30.55 136 PHE B CA 1
ATOM 2069 C C . PHE B 1 61 ? 72.009 107.280 41.697 1.00 30.82 136 PHE B C 1
ATOM 2070 O O . PHE B 1 61 ? 72.764 108.123 41.201 1.00 30.90 136 PHE B O 1
ATOM 2089 N N . MET B 1 63 ? 70.094 109.804 42.674 1.00 31.51 138 MET B N 1
ATOM 2090 C CA . MET B 1 63 ? 70.345 111.037 43.369 1.00 33.64 138 MET B CA 1
ATOM 2091 C C . MET B 1 63 ? 71.786 111.554 43.213 1.00 32.72 138 MET B C 1
ATOM 2092 O O . MET B 1 63 ? 72.014 112.771 43.279 1.00 31.66 138 MET B O 1
ATOM 2097 N N . LEU B 1 64 ? 72.745 110.620 43.132 1.00 31.99 139 LEU B N 1
ATOM 2098 C CA . LEU B 1 64 ? 74.148 110.964 42.959 1.00 31.25 139 LEU B CA 1
ATOM 2099 C C . LEU B 1 64 ? 74.372 111.478 41.538 1.00 31.38 139 LEU B C 1
ATOM 2100 O O . LEU B 1 64 ? 75.074 112.507 41.357 1.00 30.36 139 LEU B O 1
ATOM 2105 N N . CYS B 1 65 ? 73.799 110.781 40.534 1.00 30.41 140 CYS B N 1
ATOM 2106 C CA . CYS B 1 65 ? 73.788 111.331 39.136 1.00 31.06 140 CYS B CA 1
ATOM 2107 C C . CYS B 1 65 ? 73.182 112.729 38.979 1.00 30.40 140 CYS B C 1
ATOM 2108 O O . CYS B 1 65 ? 73.761 113.605 38.342 1.00 30.29 140 CYS B O 1
ATOM 2111 N N . GLY B 1 66 ? 71.988 112.938 39.513 1.00 31.10 141 GLY B N 1
ATOM 2112 C CA . GLY B 1 66 ? 71.397 114.263 39.544 1.00 31.92 141 GLY B CA 1
ATOM 2113 C C . GLY B 1 66 ? 72.216 115.307 40.296 1.00 32.18 141 GLY B C 1
ATOM 2114 O O . GLY B 1 66 ? 72.252 116.463 39.942 1.00 32.62 141 GLY B O 1
ATOM 2115 N N . LEU B 1 67 ? 72.853 114.901 41.373 1.00 33.57 142 LEU B N 1
ATOM 2116 C CA . LEU B 1 67 ? 73.720 115.812 42.127 1.00 33.77 142 LEU B CA 1
ATOM 2117 C C . LEU B 1 67 ? 74.963 116.122 41.368 1.00 33.85 142 LEU B C 1
ATOM 2118 O O . LEU B 1 67 ? 75.393 117.285 41.270 1.00 33.96 142 LEU B O 1
ATOM 2123 N N . ARG B 1 68 ? 75.572 115.099 40.808 1.00 34.70 143 ARG B N 1
ATOM 2124 C CA . ARG B 1 68 ? 76.681 115.355 39.919 1.00 35.86 143 ARG B CA 1
ATOM 2125 C C . ARG B 1 68 ? 76.330 116.481 38.955 1.00 36.27 143 ARG B C 1
ATOM 2126 O O . ARG B 1 68 ? 77.034 117.469 38.898 1.00 36.44 143 ARG B O 1
ATOM 2134 N N . ASP B 1 69 ? 75.249 116.341 38.193 1.00 36.27 144 ASP B N 1
ATOM 2135 C CA . ASP B 1 69 ? 74.922 117.352 37.210 1.00 37.18 144 ASP B CA 1
ATOM 2136 C C . ASP B 1 69 ? 74.522 118.706 37.792 1.00 37.44 144 ASP B C 1
ATOM 2137 O O . ASP B 1 69 ? 74.800 119.702 37.187 1.00 38.00 144 ASP B O 1
ATOM 2142 N N . ALA B 1 70 ? 73.793 118.734 38.899 1.00 38.21 145 ALA B N 1
ATOM 2143 C CA . ALA B 1 70 ? 73.433 119.987 39.564 1.00 39.21 145 ALA B CA 1
ATOM 2144 C C . ALA B 1 70 ? 74.656 120.745 40.046 1.00 40.28 145 ALA B C 1
ATOM 2145 O O . ALA B 1 70 ? 74.677 121.973 40.030 1.00 41.10 145 ALA B O 1
ATOM 2147 N N . LEU B 1 71 ? 75.682 120.020 40.477 1.00 41.77 146 LEU B N 1
ATOM 2148 C CA . LEU B 1 71 ? 76.915 120.649 40.941 1.00 42.98 146 LEU B CA 1
ATOM 2149 C C . LEU B 1 71 ? 77.642 121.452 39.845 1.00 44.19 146 LEU B C 1
ATOM 2150 O O . LEU B 1 71 ? 78.345 122.412 40.159 1.00 44.10 146 LEU B O 1
ATOM 2166 N N . GLY B 1 73 ? 76.287 123.559 37.439 1.00 49.46 148 GLY B N 1
ATOM 2167 C CA . GLY B 1 73 ? 75.797 124.935 37.534 1.00 50.43 148 GLY B CA 1
ATOM 2168 C C . GLY B 1 73 ? 76.231 125.743 38.769 1.00 52.04 148 GLY B C 1
ATOM 2169 O O . GLY B 1 73 ? 76.003 126.960 38.810 1.00 52.68 148 GLY B O 1
ATOM 2170 N N . ARG B 1 74 ? 76.861 125.094 39.764 1.00 52.59 149 ARG B N 1
ATOM 2171 C CA . ARG B 1 74 ? 77.289 125.754 41.018 1.00 52.12 149 ARG B CA 1
ATOM 2172 C C . ARG B 1 74 ? 78.785 125.558 41.224 1.00 52.48 149 ARG B C 1
ATOM 2173 O O . ARG B 1 74 ? 79.187 124.777 42.112 1.00 53.19 149 ARG B O 1
ATOM 2181 N N . PRO B 1 75 ? 79.625 126.198 40.370 1.00 51.96 150 PRO B N 1
ATOM 2182 C CA . PRO B 1 75 ? 81.091 126.102 40.567 1.00 51.08 150 PRO B CA 1
ATOM 2183 C C . PRO B 1 75 ? 81.680 126.593 41.909 1.00 50.20 150 PRO B C 1
ATOM 2184 O O . PRO B 1 75 ? 82.881 126.454 42.108 1.00 50.47 150 PRO B O 1
ATOM 2188 N N . GLU B 1 76 ? 80.890 127.136 42.826 1.00 48.90 151 GLU B N 1
ATOM 2189 C CA . GLU B 1 76 ? 81.443 127.390 44.157 1.00 48.00 151 GLU B CA 1
ATOM 2190 C C . GLU B 1 76 ? 81.650 126.055 44.896 1.00 47.65 151 GLU B C 1
ATOM 2191 O O . GLU B 1 76 ? 82.645 125.887 45.594 1.00 47.85 151 GLU B O 1
ATOM 2197 N N . LEU B 1 77 ? 80.736 125.103 44.662 1.00 46.40 152 LEU B N 1
ATOM 2198 C CA . LEU B 1 77 ? 80.704 123.767 45.293 1.00 45.56 152 LEU B CA 1
ATOM 2199 C C . LEU B 1 77 ? 81.505 122.624 44.575 1.00 44.55 152 LEU B C 1
ATOM 2200 O O . LEU B 1 77 ? 81.312 121.433 44.818 1.00 43.26 152 LEU B O 1
ATOM 2205 N N . ALA B 1 78 ? 82.451 123.003 43.733 1.00 43.94 153 ALA B N 1
ATOM 2206 C CA . ALA B 1 78 ? 83.130 122.060 42.856 1.00 42.56 153 ALA B CA 1
ATOM 2207 C C . ALA B 1 78 ? 84.010 121.039 43.578 1.00 41.54 153 ALA B C 1
ATOM 2208 O O . ALA B 1 78 ? 84.323 119.977 43.030 1.00 40.15 153 ALA B O 1
ATOM 2210 N N . HIS B 1 79 ? 84.425 121.359 44.796 1.00 39.86 154 HIS B N 1
ATOM 2211 C CA . HIS B 1 79 ? 85.118 120.375 45.643 1.00 38.42 154 HIS B CA 1
ATOM 2212 C C . HIS B 1 79 ? 84.280 119.149 46.000 1.00 37.80 154 HIS B C 1
ATOM 2213 O O . HIS B 1 79 ? 84.815 118.101 46.360 1.00 39.14 154 HIS B O 1
ATOM 2220 N N . LEU B 1 80 ? 82.961 119.290 45.924 1.00 37.29 155 LEU B N 1
ATOM 2221 C CA . LEU B 1 80 ? 82.027 118.225 46.272 1.00 36.54 155 LEU B CA 1
ATOM 2222 C C . LEU B 1 80 ? 81.792 117.281 45.105 1.00 36.24 155 LEU B C 1
ATOM 2223 O O . LEU B 1 80 ? 81.298 116.174 45.305 1.00 35.36 155 LEU B O 1
ATOM 2228 N N . SER B 1 81 ? 82.133 117.713 43.898 1.00 35.66 156 SER B N 1
ATOM 2229 C CA . SER B 1 81 ? 82.051 116.833 42.719 1.00 36.56 156 SER B CA 1
ATOM 2230 C C . SER B 1 81 ? 82.986 115.652 42.816 1.00 36.14 156 SER B C 1
ATOM 2231 O O . SER B 1 81 ? 82.683 114.614 42.305 1.00 36.10 156 SER B O 1
ATOM 2234 N N . HIS B 1 82 ? 84.152 115.839 43.422 1.00 36.10 157 HIS B N 1
ATOM 2235 C CA . HIS B 1 82 ? 85.097 114.747 43.636 1.00 36.01 157 HIS B CA 1
ATOM 2236 C C . HIS B 1 82 ? 84.476 113.658 44.535 1.00 35.42 157 HIS B C 1
ATOM 2237 O O . HIS B 1 82 ? 84.663 112.481 44.276 1.00 34.98 157 HIS B O 1
ATOM 2244 N N . LEU B 1 83 ? 83.748 114.067 45.580 1.00 34.10 158 LEU B N 1
ATOM 2245 C CA . LEU B 1 83 ? 83.080 113.138 46.477 1.00 34.24 158 LEU B CA 1
ATOM 2246 C C . LEU B 1 83 ? 81.944 112.383 45.800 1.00 33.69 158 LEU B C 1
ATOM 2247 O O . LEU B 1 83 ? 81.781 111.173 45.981 1.00 31.88 158 LEU B O 1
ATOM 2252 N N . VAL B 1 84 ? 81.124 113.131 45.062 1.00 33.97 159 VAL B N 1
ATOM 2253 C CA . VAL B 1 84 ? 80.019 112.528 44.342 1.00 34.30 159 VAL B CA 1
ATOM 2254 C C . VAL B 1 84 ? 80.601 111.505 43.384 1.00 33.99 159 VAL B C 1
ATOM 2255 O O . VAL B 1 84 ? 80.097 110.382 43.220 1.00 33.89 159 VAL B O 1
ATOM 2259 N N . GLU B 1 85 ? 81.655 111.890 42.704 1.00 34.96 160 GLU B N 1
ATOM 2260 C CA . GLU B 1 85 ? 82.167 110.998 41.670 1.00 36.22 160 GLU B CA 1
ATOM 2261 C C . GLU B 1 85 ? 82.795 109.744 42.299 1.00 35.12 160 GLU B C 1
ATOM 2262 O O . GLU B 1 85 ? 82.656 108.614 41.794 1.00 35.55 160 GLU B O 1
ATOM 2268 N N . GLN B 1 86 ? 83.436 109.891 43.451 1.00 34.11 161 GLN B N 1
ATOM 2269 C CA . GLN B 1 86 ? 83.965 108.712 44.091 1.00 33.72 161 GLN B CA 1
ATOM 2270 C C . GLN B 1 86 ? 82.855 107.787 44.491 1.00 31.95 161 GLN B C 1
ATOM 2271 O O . GLN B 1 86 ? 83.034 106.583 44.465 1.00 31.13 161 GLN B O 1
ATOM 2277 N N . ALA B 1 87 ? 81.704 108.326 44.872 1.00 31.64 162 ALA B N 1
ATOM 2278 C CA . ALA B 1 87 ? 80.570 107.456 45.310 1.00 31.15 162 ALA B CA 1
ATOM 2279 C C . ALA B 1 87 ? 79.915 106.805 44.142 1.00 30.03 162 ALA B C 1
ATOM 2280 O O . ALA B 1 87 ? 79.491 105.707 44.270 1.00 27.86 162 ALA B O 1
ATOM 2282 N N . LEU B 1 88 ? 79.823 107.492 43.001 1.00 29.84 163 LEU B N 1
ATOM 2283 C CA . LEU B 1 88 ? 79.256 106.842 41.822 1.00 30.81 163 LEU B CA 1
ATOM 2284 C C . LEU B 1 88 ? 80.070 105.665 41.394 1.00 31.35 163 LEU B C 1
ATOM 2285 O O . LEU B 1 88 ? 79.559 104.599 41.163 1.00 32.60 163 LEU B O 1
ATOM 2290 N N . VAL B 1 89 ? 81.359 105.862 41.312 1.00 33.33 164 VAL B N 1
ATOM 2291 C CA . VAL B 1 89 ? 82.264 104.817 40.847 1.00 34.43 164 VAL B CA 1
ATOM 2292 C C . VAL B 1 89 ? 82.127 103.609 41.769 1.00 34.29 164 VAL B C 1
ATOM 2293 O O . VAL B 1 89 ? 81.965 102.492 41.350 1.00 34.81 164 VAL B O 1
ATOM 2297 N N . SER B 1 90 ? 82.149 103.838 43.046 1.00 35.79 165 SER B N 1
ATOM 2298 C CA . SER B 1 90 ? 82.084 102.734 43.982 1.00 36.15 165 SER B CA 1
ATOM 2299 C C . SER B 1 90 ? 80.712 101.981 43.890 1.00 37.28 165 SER B C 1
ATOM 2300 O O . SER B 1 90 ? 80.645 100.722 43.812 1.00 37.28 165 SER B O 1
ATOM 2303 N N . MET B 1 91 ? 79.623 102.729 43.754 1.00 37.56 166 MET B N 1
ATOM 2304 C CA . MET B 1 91 ? 78.315 102.100 43.485 1.00 37.62 166 MET B CA 1
ATOM 2305 C C . MET B 1 91 ? 78.245 101.245 42.233 1.00 37.77 166 MET B C 1
ATOM 2306 O O . MET B 1 91 ? 77.793 100.108 42.284 1.00 37.65 166 MET B O 1
ATOM 2311 N N . ALA B 1 92 ? 78.606 101.829 41.098 1.00 38.66 167 ALA B N 1
ATOM 2312 C CA . ALA B 1 92 ? 78.634 101.103 39.816 1.00 39.23 167 ALA B CA 1
ATOM 2313 C C . ALA B 1 92 ? 79.512 99.829 39.894 1.00 40.51 167 ALA B C 1
ATOM 2314 O O . ALA B 1 92 ? 79.113 98.763 39.385 1.00 40.64 167 ALA B O 1
ATOM 2316 N N . GLU B 1 93 ? 80.668 99.924 40.569 1.00 40.79 168 GLU B N 1
ATOM 2317 C CA . GLU B 1 93 ? 81.545 98.765 40.782 1.00 42.12 168 GLU B CA 1
ATOM 2318 C C . GLU B 1 93 ? 81.009 97.677 41.739 1.00 42.01 168 GLU B C 1
ATOM 2319 O O . GLU B 1 93 ? 81.050 96.525 41.388 1.00 43.48 168 GLU B O 1
ATOM 2325 N N . GLU B 1 94 ? 80.518 98.030 42.920 1.00 41.92 169 GLU B N 1
ATOM 2326 C CA . GLU B 1 94 ? 80.004 97.055 43.897 1.00 41.72 169 GLU B CA 1
ATOM 2327 C C . GLU B 1 94 ? 78.516 96.641 43.732 1.00 41.02 169 GLU B C 1
ATOM 2328 O O . GLU B 1 94 ? 78.142 95.588 44.167 1.00 42.01 169 GLU B O 1
ATOM 2334 N N . GLN B 1 95 ? 77.665 97.488 43.158 1.00 40.48 170 GLN B N 1
ATOM 2335 C CA . GLN B 1 95 ? 76.217 97.243 43.080 1.00 38.76 170 GLN B CA 1
ATOM 2336 C C . GLN B 1 95 ? 75.581 97.515 41.730 1.00 36.48 170 GLN B C 1
ATOM 2337 O O . GLN B 1 95 ? 74.382 97.720 41.642 1.00 34.53 170 GLN B O 1
ATOM 2343 N N . GLY B 1 96 ? 76.367 97.496 40.668 1.00 35.85 171 GLY B N 1
ATOM 2344 C CA . GLY B 1 96 ? 75.830 97.705 39.334 1.00 34.39 171 GLY B CA 1
ATOM 2345 C C . GLY B 1 96 ? 74.542 96.969 39.057 1.00 33.33 171 GLY B C 1
ATOM 2346 O O . GLY B 1 96 ? 73.541 97.582 38.709 1.00 31.77 171 GLY B O 1
ATOM 2347 N N . GLU B 1 97 ? 74.571 95.645 39.207 1.00 33.63 172 GLU B N 1
ATOM 2348 C CA . GLU B 1 97 ? 73.411 94.790 38.900 1.00 33.66 172 GLU B CA 1
ATOM 2349 C C . GLU B 1 97 ? 72.195 95.076 39.810 1.00 31.68 172 GLU B C 1
ATOM 2350 O O . GLU B 1 97 ? 71.047 95.135 39.375 1.00 29.00 172 GLU B O 1
ATOM 2356 N N . THR B 1 98 ? 72.467 95.219 41.087 1.00 31.07 173 THR B N 1
ATOM 2357 C CA . THR B 1 98 ? 71.428 95.545 42.037 1.00 31.99 173 THR B CA 1
ATOM 2358 C C . THR B 1 98 ? 70.749 96.854 41.701 1.00 31.31 173 THR B C 1
ATOM 2359 O O . THR B 1 98 ? 69.592 97.048 42.007 1.00 31.36 173 THR B O 1
ATOM 2363 N N . ILE B 1 99 ? 71.502 97.766 41.084 1.00 30.69 174 ILE B N 1
ATOM 2364 C CA . ILE B 1 99 ? 71.034 99.135 40.795 1.00 29.30 174 ILE B CA 1
ATOM 2365 C C . ILE B 1 99 ? 70.167 99.113 39.574 1.00 28.55 174 ILE B C 1
ATOM 2366 O O . ILE B 1 99 ? 69.117 99.716 39.579 1.00 27.29 174 ILE B O 1
ATOM 2371 N N . VAL B 1 100 ? 70.637 98.477 38.498 1.00 29.18 175 VAL B N 1
ATOM 2372 C CA . VAL B 1 100 ? 69.868 98.374 37.271 1.00 29.30 175 VAL B CA 1
ATOM 2373 C C . VAL B 1 100 ? 68.559 97.552 37.449 1.00 29.78 175 VAL B C 1
ATOM 2374 O O . VAL B 1 100 ? 67.519 97.955 37.003 1.00 30.77 175 VAL B O 1
ATOM 2378 N N . LEU B 1 101 ? 68.608 96.403 38.103 1.00 30.43 176 LEU B N 1
ATOM 2379 C CA . LEU B 1 101 ? 67.389 95.691 38.496 1.00 30.46 176 LEU B CA 1
ATOM 2380 C C . LEU B 1 101 ? 66.395 96.562 39.276 1.00 30.41 176 LEU B C 1
ATOM 2381 O O . LEU B 1 101 ? 65.206 96.547 38.971 1.00 31.31 176 LEU B O 1
ATOM 2386 N N . GLY B 1 102 ? 66.857 97.298 40.265 1.00 29.84 177 GLY B N 1
ATOM 2387 C CA . GLY B 1 102 ? 65.956 98.143 41.064 1.00 29.96 177 GLY B CA 1
ATOM 2388 C C . GLY B 1 102 ? 65.278 99.165 40.153 1.00 30.35 177 GLY B C 1
ATOM 2389 O O . GLY B 1 102 ? 64.095 99.438 40.279 1.00 30.70 177 GLY B O 1
ATOM 2390 N N . ALA B 1 103 ? 66.056 99.748 39.233 1.00 29.96 178 ALA B N 1
ATOM 2391 C CA . ALA B 1 103 ? 65.549 100.777 38.337 1.00 29.94 178 ALA B CA 1
ATOM 2392 C C . ALA B 1 103 ? 64.553 100.134 37.424 1.00 29.75 178 ALA B C 1
ATOM 2393 O O . ALA B 1 103 ? 63.476 100.663 37.195 1.00 28.99 178 ALA B O 1
ATOM 2395 N N . ARG B 1 104 ? 64.896 98.945 36.951 1.00 30.21 179 ARG B N 1
ATOM 2396 C CA . ARG B 1 104 ? 64.076 98.259 35.940 1.00 29.60 179 ARG B CA 1
ATOM 2397 C C . ARG B 1 104 ? 62.706 97.968 36.517 1.00 28.69 179 ARG B C 1
ATOM 2398 O O . ARG B 1 104 ? 61.735 98.111 35.846 1.00 27.25 179 ARG B O 1
ATOM 2406 N N . ILE B 1 105 ? 62.619 97.531 37.777 1.00 27.95 180 ILE B N 1
ATOM 2407 C CA . ILE B 1 105 ? 61.321 97.170 38.304 1.00 27.80 180 ILE B CA 1
ATOM 2408 C C . ILE B 1 105 ? 60.562 98.385 38.833 1.00 28.05 180 ILE B C 1
ATOM 2409 O O . ILE B 1 105 ? 59.383 98.271 39.176 1.00 27.70 180 ILE B O 1
ATOM 2414 N N . THR B 1 106 ? 61.210 99.539 38.974 1.00 30.00 181 THR B N 1
ATOM 2415 C CA . THR B 1 106 ? 60.554 100.688 39.675 1.00 31.32 181 THR B CA 1
ATOM 2416 C C . THR B 1 106 ? 59.229 101.116 38.995 1.00 32.49 181 THR B C 1
ATOM 2417 O O . THR B 1 106 ? 58.229 101.340 39.675 1.00 32.67 181 THR B O 1
ATOM 2421 N N . PRO B 1 107 ? 59.198 101.181 37.665 1.00 33.41 182 PRO B N 1
ATOM 2422 C CA . PRO B 1 107 ? 57.917 101.568 37.082 1.00 34.46 182 PRO B CA 1
ATOM 2423 C C . PRO B 1 107 ? 56.736 100.645 37.445 1.00 35.56 182 PRO B C 1
ATOM 2424 O O . PRO B 1 107 ? 55.723 101.126 37.930 1.00 36.16 182 PRO B O 1
ATOM 2428 N N . GLU B 1 108 ? 56.886 99.332 37.256 1.00 36.82 183 GLU B N 1
ATOM 2429 C CA . GLU B 1 108 ? 55.872 98.327 37.617 1.00 35.92 183 GLU B CA 1
ATOM 2430 C C . GLU B 1 108 ? 55.570 98.278 39.159 1.00 36.29 183 GLU B C 1
ATOM 2431 O O . GLU B 1 108 ? 54.414 98.145 39.571 1.00 35.92 183 GLU B O 1
ATOM 2437 N N . ALA B 1 109 ? 56.608 98.369 39.994 1.00 35.80 184 ALA B N 1
ATOM 2438 C CA . ALA B 1 109 ? 56.439 98.271 41.427 1.00 36.01 184 ALA B CA 1
ATOM 2439 C C . ALA B 1 109 ? 55.701 99.506 41.941 1.00 36.00 184 ALA B C 1
ATOM 2440 O O . ALA B 1 109 ? 54.850 99.432 42.821 1.00 34.50 184 ALA B O 1
ATOM 2442 N N . TYR B 1 110 ? 56.000 100.645 41.346 1.00 36.35 185 TYR B N 1
ATOM 2443 C CA . TYR B 1 110 ? 55.281 101.849 41.693 1.00 37.35 185 TYR B CA 1
ATOM 2444 C C . TYR B 1 110 ? 53.783 101.778 41.352 1.00 37.41 185 TYR B C 1
ATOM 2445 O O . TYR B 1 110 ? 52.948 102.122 42.173 1.00 37.47 185 TYR B O 1
ATOM 2454 N N . ARG B 1 111 ? 53.449 101.342 40.149 1.00 37.82 186 ARG B N 1
ATOM 2455 C CA . ARG B 1 111 ? 52.050 101.146 39.779 1.00 39.27 186 ARG B CA 1
ATOM 2456 C C . ARG B 1 111 ? 51.355 100.111 40.694 1.00 38.80 186 ARG B C 1
ATOM 2457 O O . ARG B 1 111 ? 50.234 100.330 41.108 1.00 38.67 186 ARG B O 1
ATOM 2465 N N . GLU B 1 112 ? 52.011 98.995 40.983 1.00 38.11 187 GLU B N 1
ATOM 2466 C CA . GLU B 1 112 ? 51.422 98.009 41.860 1.00 38.36 187 GLU B CA 1
ATOM 2467 C C . GLU B 1 112 ? 51.171 98.604 43.255 1.00 37.98 187 GLU B C 1
ATOM 2468 O O . GLU B 1 112 ? 50.157 98.313 43.859 1.00 38.89 187 GLU B O 1
ATOM 2474 N N . SER B 1 113 ? 52.065 99.443 43.760 1.00 37.02 188 SER B N 1
ATOM 2475 C CA . SER B 1 113 ? 51.888 99.998 45.100 1.00 37.57 188 SER B CA 1
ATOM 2476 C C . SER B 1 113 ? 50.775 101.042 45.163 1.00 38.19 188 SER B C 1
ATOM 2477 O O . SER B 1 113 ? 50.310 101.329 46.243 1.00 38.42 188 SER B O 1
ATOM 2480 N N . GLN B 1 114 ? 50.384 101.618 44.017 1.00 38.69 189 GLN B N 1
ATOM 2481 C CA . GLN B 1 114 ? 49.332 102.619 43.968 1.00 39.88 189 GLN B CA 1
ATOM 2482 C C . GLN B 1 114 ? 47.957 102.004 44.158 1.00 40.11 189 GLN B C 1
ATOM 2483 O O . GLN B 1 114 ? 46.993 102.728 44.286 1.00 39.86 189 GLN B O 1
ATOM 2489 N N . SER B 1 115 ? 47.857 100.670 44.122 1.00 40.52 190 SER B N 1
ATOM 2490 C CA . SER B 1 115 ? 46.643 99.978 44.520 1.00 40.27 190 SER B CA 1
ATOM 2491 C C . SER B 1 115 ? 46.422 99.990 46.053 1.00 40.41 190 SER B C 1
ATOM 2492 O O . SER B 1 115 ? 45.355 99.662 46.544 1.00 41.37 190 SER B O 1
ATOM 2495 N N . GLY B 1 116 ? 47.414 100.422 46.802 1.00 40.88 191 GLY B N 1
ATOM 2496 C CA . GLY B 1 116 ? 47.227 100.782 48.209 1.00 40.36 191 GLY B CA 1
ATOM 2497 C C . GLY B 1 116 ? 47.599 99.701 49.199 1.00 40.63 191 GLY B C 1
ATOM 2498 O O . GLY B 1 116 ? 47.570 99.942 50.372 1.00 42.03 191 GLY B O 1
ATOM 2499 N N . VAL B 1 117 ? 47.990 98.513 48.755 1.00 40.03 192 VAL B N 1
ATOM 2500 C CA . VAL B 1 117 ? 48.236 97.432 49.697 1.00 38.90 192 VAL B CA 1
ATOM 2501 C C . VAL B 1 117 ? 49.625 96.851 49.682 1.00 37.73 192 VAL B C 1
ATOM 2502 O O . VAL B 1 117 ? 50.071 96.388 50.702 1.00 37.36 192 VAL B O 1
ATOM 2506 N N . ASN B 1 118 ? 50.302 96.843 48.547 1.00 37.35 193 ASN B N 1
ATOM 2507 C CA . ASN B 1 118 ? 51.597 96.167 48.446 1.00 37.22 193 ASN B CA 1
ATOM 2508 C C . ASN B 1 118 ? 52.619 97.269 48.317 1.00 37.00 193 ASN B C 1
ATOM 2509 O O . ASN B 1 118 ? 52.638 97.938 47.305 1.00 37.13 193 ASN B O 1
ATOM 2514 N N . PRO B 1 119 ? 53.465 97.468 49.350 1.00 36.81 194 PRO B N 1
ATOM 2515 C CA . PRO B 1 119 ? 54.395 98.580 49.229 1.00 36.56 194 PRO B CA 1
ATOM 2516 C C . PRO B 1 119 ? 55.517 98.391 48.200 1.00 36.26 194 PRO B C 1
ATOM 2517 O O . PRO B 1 119 ? 55.878 97.256 47.836 1.00 36.28 194 PRO B O 1
ATOM 2521 N N . LEU B 1 120 ? 56.039 99.522 47.748 1.00 35.32 195 LEU B N 1
ATOM 2522 C CA . LEU B 1 120 ? 57.024 99.599 46.675 1.00 35.43 195 LEU B CA 1
ATOM 2523 C C . LEU B 1 120 ? 58.302 98.831 46.954 1.00 34.68 195 LEU B C 1
ATOM 2524 O O . LEU B 1 120 ? 58.765 98.039 46.136 1.00 32.98 195 LEU B O 1
ATOM 2529 N N . GLN B 1 121 ? 58.891 99.082 48.116 1.00 33.63 196 GLN B N 1
ATOM 2530 C CA . GLN B 1 121 ? 60.198 98.532 48.358 1.00 33.39 196 GLN B CA 1
ATOM 2531 C C . GLN B 1 121 ? 60.224 96.989 48.463 1.00 33.23 196 GLN B C 1
ATOM 2532 O O . GLN B 1 121 ? 61.018 96.354 47.788 1.00 34.05 196 GLN B O 1
ATOM 2538 N N . PRO B 1 122 ? 59.349 96.378 49.278 1.00 33.14 197 PRO B N 1
ATOM 2539 C CA . PRO B 1 122 ? 59.280 94.895 49.234 1.00 32.04 197 PRO B CA 1
ATOM 2540 C C . PRO B 1 122 ? 58.961 94.335 47.810 1.00 31.73 197 PRO B C 1
ATOM 2541 O O . PRO B 1 122 ? 59.345 93.252 47.481 1.00 29.25 197 PRO B O 1
ATOM 2545 N N . LEU B 1 123 ? 58.231 95.099 47.008 1.00 31.59 198 LEU B N 1
ATOM 2546 C CA . LEU B 1 123 ? 57.921 94.670 45.673 1.00 31.04 198 LEU B CA 1
ATOM 2547 C C . LEU B 1 123 ? 59.231 94.592 44.911 1.00 30.48 198 LEU B C 1
ATOM 2548 O O . LEU B 1 123 ? 59.541 93.567 44.350 1.00 28.84 198 LEU B O 1
ATOM 2553 N N . ARG B 1 124 ? 60.022 95.661 44.992 1.00 30.57 199 ARG B N 1
ATOM 2554 C CA . ARG B 1 124 ? 61.372 95.711 44.432 1.00 32.25 199 ARG B CA 1
ATOM 2555 C C . ARG B 1 124 ? 62.357 94.645 44.897 1.00 31.83 199 ARG B C 1
ATOM 2556 O O . ARG B 1 124 ? 63.081 94.044 44.064 1.00 31.90 199 ARG B O 1
ATOM 2564 N N . ASP B 1 125 ? 62.469 94.495 46.225 1.00 32.89 200 ASP B N 1
ATOM 2565 C CA . ASP B 1 125 ? 63.347 93.497 46.804 1.00 32.67 200 ASP B CA 1
ATOM 2566 C C . ASP B 1 125 ? 62.868 92.116 46.334 1.00 32.85 200 ASP B C 1
ATOM 2567 O O . ASP B 1 125 ? 63.652 91.262 45.973 1.00 34.82 200 ASP B O 1
ATOM 2572 N N . THR B 1 126 ? 61.566 91.896 46.255 1.00 33.24 201 THR B N 1
ATOM 2573 C CA . THR B 1 126 ? 61.076 90.561 45.901 1.00 32.59 201 THR B CA 1
ATOM 2574 C C . THR B 1 126 ? 61.499 90.242 44.454 1.00 32.80 201 THR B C 1
ATOM 2575 O O . THR B 1 126 ? 61.944 89.145 44.146 1.00 33.62 201 THR B O 1
ATOM 2579 N N . TYR B 1 127 ? 61.375 91.200 43.565 1.00 31.21 202 TYR B N 1
ATOM 2580 C CA . TYR B 1 127 ? 61.736 90.952 42.186 1.00 30.54 202 TYR B CA 1
ATOM 2581 C C . TYR B 1 127 ? 63.218 90.643 42.058 1.00 30.48 202 TYR B C 1
ATOM 2582 O O . TYR B 1 127 ? 63.631 89.728 41.381 1.00 29.15 202 TYR B O 1
ATOM 2591 N N . ARG B 1 128 ? 64.011 91.491 42.683 1.00 30.21 203 ARG B N 1
ATOM 2592 C CA . ARG B 1 128 ? 65.439 91.455 42.564 1.00 31.55 203 ARG B CA 1
ATOM 2593 C C . ARG B 1 128 ? 66.075 90.188 43.150 1.00 31.60 203 ARG B C 1
ATOM 2594 O O . ARG B 1 128 ? 66.970 89.612 42.553 1.00 29.66 203 ARG B O 1
ATOM 2602 N N . ASP B 1 129 ? 65.603 89.765 44.315 1.00 31.83 204 ASP B N 1
ATOM 2603 C CA . ASP B 1 129 ? 65.951 88.473 44.857 1.00 33.22 204 ASP B CA 1
ATOM 2604 C C . ASP B 1 129 ? 65.562 87.317 43.929 1.00 32.92 204 ASP B C 1
ATOM 2605 O O . ASP B 1 129 ? 66.295 86.383 43.840 1.00 34.78 204 ASP B O 1
ATOM 2610 N N . ALA B 1 130 ? 64.411 87.351 43.287 1.00 32.22 205 ALA B N 1
ATOM 2611 C CA . ALA B 1 130 ? 64.045 86.274 42.331 1.00 34.06 205 ALA B CA 1
ATOM 2612 C C . ALA B 1 130 ? 65.066 86.162 41.217 1.00 33.97 205 ALA B C 1
ATOM 2613 O O . ALA B 1 130 ? 65.350 85.088 40.717 1.00 36.50 205 ALA B O 1
ATOM 2615 N N . VAL B 1 131 ? 65.633 87.280 40.828 1.00 35.45 206 VAL B N 1
ATOM 2616 C CA . VAL B 1 131 ? 66.514 87.329 39.657 1.00 36.41 206 VAL B CA 1
ATOM 2617 C C . VAL B 1 131 ? 67.986 87.022 40.027 1.00 36.18 206 VAL B C 1
ATOM 2618 O O . VAL B 1 131 ? 68.726 86.363 39.282 1.00 33.88 206 VAL B O 1
ATOM 2622 N N . MET B 1 132 ? 68.398 87.550 41.161 1.00 36.66 207 MET B N 1
ATOM 2623 C CA . MET B 1 132 ? 69.793 87.490 41.551 1.00 37.69 207 MET B CA 1
ATOM 2624 C C . MET B 1 132 ? 70.170 86.254 42.371 1.00 38.11 207 MET B C 1
ATOM 2625 O O . MET B 1 132 ? 71.292 85.770 42.250 1.00 37.85 207 MET B O 1
ATOM 2630 N N . GLY B 1 133 ? 69.249 85.779 43.207 1.00 38.78 208 GLY B N 1
ATOM 2631 C CA . GLY B 1 133 ? 69.460 84.577 43.992 1.00 37.71 208 GLY B CA 1
ATOM 2632 C C . GLY B 1 133 ? 68.163 83.880 44.376 1.00 37.61 208 GLY B C 1
ATOM 2633 O O . GLY B 1 133 ? 67.742 83.932 45.517 1.00 36.79 208 GLY B O 1
ATOM 2634 N N . TYR B 1 134 ? 67.554 83.195 43.412 1.00 36.38 209 TYR B N 1
ATOM 2635 C CA . TYR B 1 134 ? 66.343 82.436 43.641 1.00 36.34 209 TYR B CA 1
ATOM 2636 C C . TYR B 1 134 ? 66.685 81.176 44.497 1.00 36.17 209 TYR B C 1
ATOM 2637 O O . TYR B 1 134 ? 67.635 80.485 44.230 1.00 36.45 209 TYR B O 1
ATOM 2646 N N . GLN B 1 135 ? 65.931 80.915 45.557 1.00 36.47 210 GLN B N 1
ATOM 2647 C CA . GLN B 1 135 ? 66.208 79.774 46.418 1.00 35.68 210 GLN B CA 1
ATOM 2648 C C . GLN B 1 135 ? 65.101 78.714 46.396 1.00 34.85 210 GLN B C 1
ATOM 2649 O O . GLN B 1 135 ? 65.102 77.798 47.221 1.00 34.40 210 GLN B O 1
ATOM 2655 N N . GLY B 1 136 ? 64.171 78.775 45.430 1.00 33.43 211 GLY B N 1
ATOM 2656 C CA . GLY B 1 136 ? 63.193 77.687 45.299 1.00 32.01 211 GLY B CA 1
ATOM 2657 C C . GLY B 1 136 ? 61.831 78.146 45.711 1.00 31.34 211 GLY B C 1
ATOM 2658 O O . GLY B 1 136 ? 61.665 79.277 46.203 1.00 32.99 211 GLY B O 1
ATOM 2659 N N . ILE B 1 137 ? 60.855 77.280 45.534 1.00 30.15 212 ILE B N 1
ATOM 2660 C CA . ILE B 1 137 ? 59.459 77.606 45.717 1.00 29.64 212 ILE B CA 1
ATOM 2661 C C . ILE B 1 137 ? 59.035 77.759 47.170 1.00 30.25 212 ILE B C 1
ATOM 2662 O O . ILE B 1 137 ? 58.251 78.674 47.481 1.00 29.58 212 ILE B O 1
ATOM 2667 N N . TYR B 1 138 ? 59.500 76.887 48.067 1.00 29.41 213 TYR B N 1
ATOM 2668 C CA . TYR B 1 138 ? 59.174 77.072 49.480 1.00 29.39 213 TYR B CA 1
ATOM 2669 C C . TYR B 1 138 ? 59.689 78.425 49.963 1.00 29.93 213 TYR B C 1
ATOM 2670 O O . TYR B 1 138 ? 58.965 79.128 50.648 1.00 31.26 213 TYR B O 1
ATOM 2679 N N . ALA B 1 139 ? 60.942 78.763 49.629 1.00 30.18 214 ALA B N 1
ATOM 2680 C CA . ALA B 1 139 ? 61.577 79.997 50.085 1.00 30.85 214 ALA B CA 1
ATOM 2681 C C . ALA B 1 139 ? 60.883 81.247 49.557 1.00 31.84 214 ALA B C 1
ATOM 2682 O O . ALA B 1 139 ? 60.706 82.245 50.275 1.00 31.42 214 ALA B O 1
ATOM 2684 N N . ILE B 1 140 ? 60.475 81.226 48.285 1.00 32.51 215 ILE B N 1
ATOM 2685 C CA . ILE B 1 140 ? 59.733 82.385 47.783 1.00 33.29 215 ILE B CA 1
ATOM 2686 C C . ILE B 1 140 ? 58.347 82.559 48.448 1.00 33.16 215 ILE B C 1
ATOM 2687 O O . ILE B 1 140 ? 57.957 83.658 48.820 1.00 33.13 215 ILE B O 1
ATOM 2692 N N . TRP B 1 141 ? 57.610 81.477 48.611 1.00 33.05 216 TRP B N 1
ATOM 2693 C CA . TRP B 1 141 ? 56.369 81.505 49.362 1.00 33.26 216 TRP B CA 1
ATOM 2694 C C . TRP B 1 141 ? 56.615 82.114 50.735 1.00 32.75 216 TRP B C 1
ATOM 2695 O O . TRP B 1 141 ? 55.853 82.915 51.242 1.00 31.23 216 TRP B O 1
ATOM 2706 N N . SER B 1 142 ? 57.686 81.684 51.366 1.00 33.91 217 SER B N 1
ATOM 2707 C CA . SER B 1 142 ? 57.968 82.081 52.752 1.00 34.15 217 SER B CA 1
ATOM 2708 C C . SER B 1 142 ? 58.373 83.569 52.802 1.00 33.53 217 SER B C 1
ATOM 2709 O O . SER B 1 142 ? 57.917 84.301 53.660 1.00 32.11 217 SER B O 1
ATOM 2712 N N . ASP B 1 143 ? 59.185 84.021 51.857 1.00 33.55 218 ASP B N 1
ATOM 2713 C CA . ASP B 1 143 ? 59.544 85.441 51.739 1.00 35.00 218 ASP B CA 1
ATOM 2714 C C . ASP B 1 143 ? 58.345 86.338 51.413 1.00 34.96 218 ASP B C 1
ATOM 2715 O O . ASP B 1 143 ? 58.215 87.408 52.016 1.00 33.82 218 ASP B O 1
ATOM 2720 N N . LEU B 1 144 ? 57.436 85.873 50.543 1.00 33.90 219 LEU B N 1
ATOM 2721 C CA . LEU B 1 144 ? 56.195 86.614 50.264 1.00 34.09 219 LEU B CA 1
ATOM 2722 C C . LEU B 1 144 ? 55.324 86.817 51.495 1.00 34.94 219 LEU B C 1
ATOM 2723 O O . LEU B 1 144 ? 54.770 87.899 51.719 1.00 33.95 219 LEU B O 1
ATOM 2728 N N . GLN B 1 145 ? 55.168 85.764 52.287 1.00 36.15 220 GLN B N 1
ATOM 2729 C CA . GLN B 1 145 ? 54.427 85.850 53.564 1.00 36.94 220 GLN B CA 1
ATOM 2730 C C . GLN B 1 145 ? 55.012 86.828 54.550 1.00 37.35 220 GLN B C 1
ATOM 2731 O O . GLN B 1 145 ? 54.296 87.534 55.215 1.00 36.95 220 GLN B O 1
ATOM 2748 N N . ARG B 1 147 ? 57.091 89.461 53.881 1.00 37.98 222 ARG B N 1
ATOM 2749 C CA . ARG B 1 147 ? 57.147 90.826 53.356 1.00 38.10 222 ARG B CA 1
ATOM 2750 C C . ARG B 1 147 ? 55.792 91.449 53.155 1.00 37.06 222 ARG B C 1
ATOM 2751 O O . ARG B 1 147 ? 55.675 92.654 53.159 1.00 36.85 222 ARG B O 1
ATOM 2759 N N . PHE B 1 148 ? 54.774 90.621 52.951 1.00 36.45 223 PHE B N 1
ATOM 2760 C CA . PHE B 1 148 ? 53.437 91.111 52.653 1.00 36.36 223 PHE B CA 1
ATOM 2761 C C . PHE B 1 148 ? 52.424 90.462 53.580 1.00 36.48 223 PHE B C 1
ATOM 2762 O O . PHE B 1 148 ? 51.466 89.895 53.081 1.00 36.64 223 PHE B O 1
ATOM 2770 N N . PRO B 1 149 ? 52.610 90.561 54.919 1.00 37.80 224 PRO B N 1
ATOM 2771 C CA . PRO B 1 149 ? 51.686 89.890 55.878 1.00 39.22 224 PRO B CA 1
ATOM 2772 C C . PRO B 1 149 ? 50.240 90.423 55.845 1.00 40.15 224 PRO B C 1
ATOM 2773 O O . PRO B 1 149 ? 49.312 89.675 56.093 1.00 41.62 224 PRO B O 1
ATOM 2777 N N . ASN B 1 150 ? 50.054 91.698 55.558 1.00 40.82 225 ASN B N 1
ATOM 2778 C CA . ASN B 1 150 ? 48.726 92.244 55.356 1.00 41.45 225 ASN B CA 1
ATOM 2779 C C . ASN B 1 150 ? 48.594 92.798 53.919 1.00 41.95 225 ASN B C 1
ATOM 2780 O O . ASN B 1 150 ? 47.862 93.744 53.698 1.00 41.98 225 ASN B O 1
ATOM 2785 N N . GLY B 1 151 ? 49.325 92.206 52.962 1.00 41.47 226 GLY B N 1
ATOM 2786 C CA . GLY B 1 151 ? 49.289 92.623 51.550 1.00 41.17 226 GLY B CA 1
ATOM 2787 C C . GLY B 1 151 ? 48.455 91.672 50.720 1.00 41.01 226 GLY B C 1
ATOM 2788 O O . GLY B 1 151 ? 47.685 90.896 51.258 1.00 40.69 226 GLY B O 1
ATOM 2789 N N . ASP B 1 152 ? 48.596 91.743 49.397 1.00 40.50 227 ASP B N 1
ATOM 2790 C CA . ASP B 1 152 ? 47.724 90.987 48.476 1.00 39.18 227 ASP B CA 1
ATOM 2791 C C . ASP B 1 152 ? 48.685 90.092 47.709 1.00 37.67 227 ASP B C 1
ATOM 2792 O O . ASP B 1 152 ? 49.265 90.498 46.739 1.00 35.87 227 ASP B O 1
ATOM 2797 N N . ILE B 1 153 ? 48.916 88.886 48.202 1.00 37.56 228 ILE B N 1
ATOM 2798 C CA . ILE B 1 153 ? 50.015 88.065 47.655 1.00 38.40 228 ILE B CA 1
ATOM 2799 C C . ILE B 1 153 ? 49.755 87.558 46.198 1.00 37.59 228 ILE B C 1
ATOM 2800 O O . ILE B 1 153 ? 50.678 87.458 45.394 1.00 37.29 228 ILE B O 1
ATOM 2805 N N . ASP B 1 154 ? 48.513 87.270 45.866 1.00 37.94 229 ASP B N 1
ATOM 2806 C CA . ASP B 1 154 ? 48.131 86.893 44.485 1.00 38.41 229 ASP B CA 1
ATOM 2807 C C . ASP B 1 154 ? 48.470 88.048 43.491 1.00 36.51 229 ASP B C 1
ATOM 2808 O O . ASP B 1 154 ? 48.953 87.822 42.404 1.00 35.54 229 ASP B O 1
ATOM 2813 N N . SER B 1 155 ? 48.260 89.287 43.910 1.00 34.86 230 SER B N 1
ATOM 2814 C CA . SER B 1 155 ? 48.600 90.407 43.112 1.00 33.87 230 SER B CA 1
ATOM 2815 C C . SER B 1 155 ? 50.119 90.522 43.008 1.00 33.63 230 SER B C 1
ATOM 2816 O O . SER B 1 155 ? 50.598 90.856 41.905 1.00 33.47 230 SER B O 1
ATOM 2819 N N . VAL B 1 156 ? 50.881 90.197 44.086 1.00 31.24 231 VAL B N 1
ATOM 2820 C CA . VAL B 1 156 ? 52.348 90.199 44.053 1.00 30.59 231 VAL B CA 1
ATOM 2821 C C . VAL B 1 156 ? 52.887 89.156 43.072 1.00 30.69 231 VAL B C 1
ATOM 2822 O O . VAL B 1 156 ? 53.712 89.453 42.219 1.00 30.42 231 VAL B O 1
ATOM 2826 N N . ILE B 1 157 ? 52.429 87.917 43.193 1.00 31.81 232 ILE B N 1
ATOM 2827 C CA . ILE B 1 157 ? 52.779 86.830 42.234 1.00 31.03 232 ILE B CA 1
ATOM 2828 C C . ILE B 1 157 ? 52.481 87.258 40.768 1.00 31.19 232 ILE B C 1
ATOM 2829 O O . ILE B 1 157 ? 53.280 87.065 39.893 1.00 30.63 232 ILE B O 1
ATOM 2834 N N . LEU B 1 158 ? 51.336 87.868 40.528 1.00 31.78 233 LEU B N 1
ATOM 2835 C CA . LEU B 1 158 ? 51.029 88.410 39.244 1.00 32.11 233 LEU B CA 1
ATOM 2836 C C . LEU B 1 158 ? 52.040 89.413 38.736 1.00 32.24 233 LEU B C 1
ATOM 2837 O O . LEU B 1 158 ? 52.439 89.373 37.548 1.00 33.63 233 LEU B O 1
ATOM 2842 N N . PHE B 1 159 ? 52.426 90.342 39.596 1.00 32.68 234 PHE B N 1
ATOM 2843 C CA . PHE B 1 159 ? 53.387 91.415 39.229 1.00 31.87 234 PHE B CA 1
ATOM 2844 C C . PHE B 1 159 ? 54.746 90.817 38.874 1.00 31.81 234 PHE B C 1
ATOM 2845 O O . PHE B 1 159 ? 55.366 91.239 37.897 1.00 32.25 234 PHE B O 1
ATOM 2853 N N . LEU B 1 160 ? 55.174 89.833 39.656 1.00 30.32 235 LEU B N 1
ATOM 2854 C CA . LEU B 1 160 ? 56.431 89.167 39.432 1.00 30.91 235 LEU B CA 1
ATOM 2855 C C . LEU B 1 160 ? 56.460 88.370 38.141 1.00 30.73 235 LEU B C 1
ATOM 2856 O O . LEU B 1 160 ? 57.392 88.459 37.383 1.00 29.32 235 LEU B O 1
ATOM 2861 N N . GLN B 1 161 ? 55.474 87.519 37.960 1.00 31.12 236 GLN B N 1
ATOM 2862 C CA . GLN B 1 161 ? 55.338 86.743 36.730 1.00 31.63 236 GLN B CA 1
ATOM 2863 C C . GLN B 1 161 ? 55.416 87.640 35.484 1.00 32.24 236 GLN B C 1
ATOM 2864 O O . GLN B 1 161 ? 56.185 87.360 34.571 1.00 32.51 236 GLN B O 1
ATOM 2881 N N . ALA B 1 163 ? 56.584 90.628 35.348 1.00 32.77 238 ALA B N 1
ATOM 2882 C CA . ALA B 1 163 ? 57.892 91.274 35.297 1.00 31.60 238 ALA B CA 1
ATOM 2883 C C . ALA B 1 163 ? 58.913 90.320 34.672 1.00 30.72 238 ALA B C 1
ATOM 2884 O O . ALA B 1 163 ? 59.616 9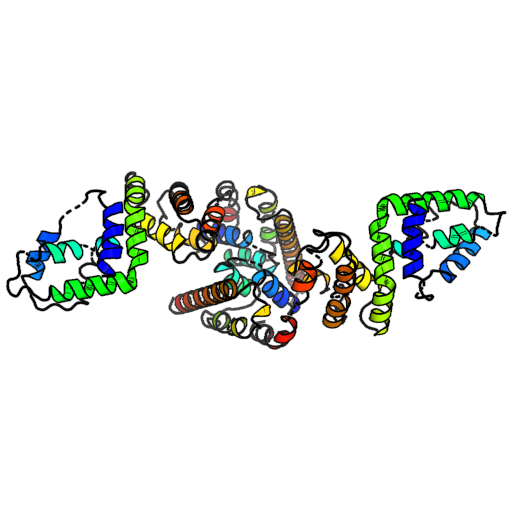0.686 33.700 1.00 30.82 238 ALA B O 1
ATOM 2886 N N . LEU B 1 164 ? 58.930 89.092 35.151 1.00 29.32 239 LEU B N 1
ATOM 2887 C CA . LEU B 1 164 ? 59.908 88.075 34.717 1.00 31.61 239 LEU B CA 1
ATOM 2888 C C . LEU B 1 164 ? 59.699 87.532 33.292 1.00 32.38 239 LEU B C 1
ATOM 2889 O O . LEU B 1 164 ? 60.634 87.101 32.617 1.00 33.05 239 LEU B O 1
ATOM 2894 N N . SER B 1 165 ? 58.443 87.486 32.885 1.00 33.15 240 SER B N 1
ATOM 2895 C CA . SER B 1 165 ? 58.057 87.161 31.526 1.00 34.13 240 SER B CA 1
ATOM 2896 C C . SER B 1 165 ? 58.632 88.144 30.514 1.00 33.92 240 SER B C 1
ATOM 2897 O O . SER B 1 165 ? 59.219 87.742 29.538 1.00 33.80 240 SER B O 1
ATOM 2900 N N . ALA B 1 166 ? 58.400 89.429 30.796 1.00 34.05 241 ALA B N 1
ATOM 2901 C CA . ALA B 1 166 ? 58.984 90.551 30.120 1.00 34.64 241 ALA B CA 1
ATOM 2902 C C . ALA B 1 166 ? 60.498 90.397 29.955 1.00 35.29 241 ALA B C 1
ATOM 2903 O O . ALA B 1 166 ? 61.037 90.567 28.825 1.00 34.79 241 ALA B O 1
ATOM 2905 N N . ASP B 1 167 ? 61.174 90.073 31.064 1.00 35.78 242 ASP B N 1
ATOM 2906 C CA . ASP B 1 167 ? 62.627 89.868 31.107 1.00 37.72 242 ASP B CA 1
ATOM 2907 C C . ASP B 1 167 ? 62.984 88.741 30.138 1.00 38.98 242 ASP B C 1
ATOM 2908 O O . ASP B 1 167 ? 63.984 88.816 29.416 1.00 38.28 242 ASP B O 1
ATOM 2913 N N . LEU B 1 168 ? 62.167 87.695 30.143 1.00 41.50 243 LEU B N 1
ATOM 2914 C CA . LEU B 1 168 ? 62.423 86.529 29.308 1.00 43.40 243 LEU B CA 1
ATOM 2915 C C . LEU B 1 168 ? 62.399 86.941 27.857 1.00 45.40 243 LEU B C 1
ATOM 2916 O O . LEU B 1 168 ? 63.306 86.582 27.102 1.00 46.23 243 LEU B O 1
ATOM 2921 N N . GLN B 1 169 ? 61.404 87.738 27.465 1.00 47.81 244 GLN B N 1
ATOM 2922 C CA . GLN B 1 169 ? 61.283 88.127 26.040 1.00 49.47 244 GLN B CA 1
ATOM 2923 C C . GLN B 1 169 ? 62.619 88.661 25.561 1.00 51.14 244 GLN B C 1
ATOM 2924 O O . GLN B 1 169 ? 63.085 88.291 24.490 1.00 50.56 244 GLN B O 1
ATOM 2930 N N . SER B 1 170 ? 63.256 89.488 26.389 1.00 52.94 245 SER B N 1
ATOM 2931 C CA . SER B 1 170 ? 64.478 90.207 25.989 1.00 54.05 245 SER B CA 1
ATOM 2932 C C . SER B 1 170 ? 65.796 89.557 26.449 1.00 55.08 245 SER B C 1
ATOM 2933 O O . SER B 1 170 ? 66.834 90.200 26.423 1.00 54.86 245 SER B O 1
ATOM 2936 N N . GLN B 1 171 ? 65.770 88.287 26.847 1.00 56.79 246 GLN B N 1
ATOM 2937 C CA . GLN B 1 171 ? 66.895 87.725 27.610 1.00 57.77 246 GLN B CA 1
ATOM 2938 C C . GLN B 1 171 ? 68.094 87.390 26.710 1.00 59.37 246 GLN B C 1
ATOM 2939 O O . GLN B 1 171 ? 67.966 86.769 25.646 1.00 59.34 246 GLN B O 1
ATOM 2945 N N . GLN B 1 172 ? 69.262 87.782 27.228 1.00 60.89 247 GLN B N 1
ATOM 2946 C CA . GLN B 1 172 ? 70.535 87.926 26.511 1.00 61.09 247 GLN B CA 1
ATOM 2947 C C . GLN B 1 172 ? 71.457 86.677 26.563 1.00 61.84 247 GLN B C 1
ATOM 2948 O O . GLN B 1 172 ? 72.681 86.785 26.331 1.00 62.50 247 GLN B O 1
ATOM 2954 N N . SER B 1 173 ? 70.872 85.507 26.842 1.00 61.22 248 SER B N 1
ATOM 2955 C CA . SER B 1 173 ? 71.600 84.416 27.491 1.00 60.29 248 SER B CA 1
ATOM 2956 C C . SER B 1 173 ? 70.907 83.109 27.108 1.00 60.01 248 SER B C 1
ATOM 2957 O O . SER B 1 173 ? 70.332 83.001 26.006 1.00 60.47 248 SER B O 1
ATOM 2960 N N . GLY B 1 174 ? 70.987 82.127 28.004 1.00 58.68 249 GLY B N 1
ATOM 2961 C CA . GLY B 1 174 ? 70.510 80.743 27.787 1.00 56.92 249 GLY B CA 1
ATOM 2962 C C . GLY B 1 174 ? 70.321 80.138 29.179 1.00 55.69 249 GLY B C 1
ATOM 2963 O O . GLY B 1 174 ? 69.253 79.608 29.510 1.00 55.25 249 GLY B O 1
ATOM 2964 N N . SER B 1 175 ? 71.371 80.240 29.997 1.00 53.76 250 SER B N 1
ATOM 2965 C CA . SER B 1 175 ? 71.309 79.906 31.417 1.00 52.90 250 SER B CA 1
ATOM 2966 C C . SER B 1 175 ? 70.443 80.916 32.194 1.00 50.99 250 SER B C 1
ATOM 2967 O O . SER B 1 175 ? 69.762 80.525 33.116 1.00 51.91 250 SER B O 1
ATOM 2970 N N . GLY B 1 176 ? 70.493 82.195 31.816 1.00 49.10 251 GLY B N 1
ATOM 2971 C CA . GLY B 1 176 ? 69.564 83.238 32.265 1.00 47.30 251 GLY B CA 1
ATOM 2972 C C . GLY B 1 176 ? 68.115 82.922 31.913 1.00 46.33 251 GLY B C 1
ATOM 2973 O O . GLY B 1 176 ? 67.233 83.034 32.784 1.00 44.35 251 GLY B O 1
ATOM 2974 N N . ARG B 1 177 ? 67.867 82.512 30.648 1.00 44.50 252 ARG B N 1
ATOM 2975 C CA . ARG B 1 177 ? 66.538 82.034 30.182 1.00 44.34 252 ARG B CA 1
ATOM 2976 C C . ARG B 1 177 ? 65.995 80.873 31.001 1.00 42.91 252 ARG B C 1
ATOM 2977 O O . ARG B 1 177 ? 64.792 80.812 31.283 1.00 41.78 252 ARG B O 1
ATOM 2985 N N . GLU B 1 178 ? 66.872 79.924 31.327 1.00 42.29 253 GLU B N 1
ATOM 2986 C CA . GLU B 1 178 ? 66.501 78.809 32.187 1.00 41.92 253 GLU B CA 1
ATOM 2987 C C . GLU B 1 178 ? 66.086 79.289 33.577 1.00 39.73 253 GLU B C 1
ATOM 2988 O O . GLU B 1 178 ? 65.074 78.855 34.103 1.00 38.41 253 GLU B O 1
ATOM 3005 N N . LEU B 1 180 ? 65.000 82.183 34.736 1.00 35.29 255 LEU B N 1
ATOM 3006 C CA . LEU B 1 180 ? 63.716 82.876 34.684 1.00 35.17 255 LEU B CA 1
ATOM 3007 C C . LEU B 1 180 ? 62.563 81.927 34.466 1.00 34.55 255 LEU B C 1
ATOM 3008 O O . LEU B 1 180 ? 61.524 82.061 35.125 1.00 35.71 255 LEU B O 1
ATOM 3013 N N . GLY B 1 181 ? 62.743 80.972 33.562 1.00 33.59 256 GLY B N 1
ATOM 3014 C CA . GLY B 1 181 ? 61.785 79.896 33.358 1.00 33.25 256 GLY B CA 1
ATOM 3015 C C . GLY B 1 181 ? 61.428 79.148 34.655 1.00 32.52 256 GLY B C 1
ATOM 3016 O O . GLY B 1 181 ? 60.278 78.849 34.883 1.00 31.94 256 GLY B O 1
ATOM 3017 N N . ILE B 1 182 ? 62.415 78.856 35.512 1.00 32.62 257 ILE B N 1
ATOM 3018 C CA . ILE B 1 182 ? 62.187 78.091 36.790 1.00 32.27 257 ILE B CA 1
ATOM 3019 C C . ILE B 1 182 ? 61.314 78.882 37.764 1.00 30.95 257 ILE B C 1
ATOM 3020 O O . ILE B 1 182 ? 60.325 78.371 38.319 1.00 31.49 257 ILE B O 1
ATOM 3025 N N . VAL B 1 183 ? 61.678 80.134 37.960 1.00 29.50 258 VAL B N 1
ATOM 3026 C CA . VAL B 1 183 ? 60.900 81.015 38.751 1.00 29.42 258 VAL B CA 1
ATOM 3027 C C . VAL B 1 183 ? 59.494 81.178 38.193 1.00 28.89 258 VAL B C 1
ATOM 3028 O O . VAL B 1 183 ? 58.545 81.087 38.905 1.00 29.17 258 VAL B O 1
ATOM 3032 N N . ILE B 1 184 ? 59.337 81.402 36.905 1.00 30.12 259 ILE B N 1
ATOM 3033 C CA . ILE B 1 184 ? 57.980 81.609 36.418 1.00 29.34 259 ILE B CA 1
ATOM 3034 C C . ILE B 1 184 ? 57.093 80.383 36.583 1.00 28.47 259 ILE B C 1
ATOM 3035 O O . ILE B 1 184 ? 55.966 80.542 36.966 1.00 26.84 259 ILE B O 1
ATOM 3040 N N . SER B 1 185 ? 57.597 79.196 36.309 1.00 27.56 260 SER B N 1
ATOM 3041 C CA . SER B 1 185 ? 56.796 78.007 36.495 1.00 29.72 260 SER B CA 1
ATOM 3042 C C . SER B 1 185 ? 56.509 77.747 37.963 1.00 29.84 260 SER B C 1
ATOM 3043 O O . SER B 1 185 ? 55.417 77.287 38.293 1.00 29.02 260 SER B O 1
ATOM 3046 N N . ASP B 1 186 ? 57.453 78.093 38.845 1.00 30.31 261 ASP B N 1
ATOM 3047 C CA . ASP B 1 186 ? 57.171 77.981 40.295 1.00 30.81 261 ASP B CA 1
ATOM 3048 C C . ASP B 1 186 ? 56.078 78.952 40.653 1.00 30.91 261 ASP B C 1
ATOM 3049 O O . ASP B 1 186 ? 55.160 78.587 41.346 1.00 30.71 261 ASP B O 1
ATOM 3054 N N . LEU B 1 187 ? 56.151 80.183 40.145 1.00 31.15 262 LEU B N 1
ATOM 3055 C CA . LEU B 1 187 ? 55.048 81.143 40.333 1.00 31.81 262 LEU B CA 1
ATOM 3056 C C . LEU B 1 187 ? 53.697 80.667 39.789 1.00 31.63 262 LEU B C 1
ATOM 3057 O O . LEU B 1 187 ? 52.667 80.886 40.454 1.00 31.57 262 LEU B O 1
ATOM 3062 N N . GLN B 1 188 ? 53.703 80.000 38.635 1.00 31.51 263 GLN B N 1
ATOM 3063 C CA . GLN B 1 188 ? 52.496 79.405 38.103 1.00 31.99 263 GLN B CA 1
ATOM 3064 C C . GLN B 1 188 ? 51.933 78.325 39.051 1.00 31.89 263 GLN B C 1
ATOM 3065 O O . GLN B 1 188 ? 50.734 78.258 39.277 1.00 32.16 263 GLN B O 1
ATOM 3082 N N . LEU B 1 190 ? 52.353 78.154 42.362 1.00 33.19 265 LEU B N 1
ATOM 3083 C CA . LEU B 1 190 ? 51.807 78.862 43.520 1.00 33.54 265 LEU B CA 1
ATOM 3084 C C . LEU B 1 190 ? 50.426 79.428 43.211 1.00 34.28 265 LEU B C 1
ATOM 3085 O O . LEU B 1 190 ? 49.517 79.368 44.018 1.00 33.35 265 LEU B O 1
ATOM 3101 N N . GLU B 1 192 ? 48.257 78.067 41.019 1.00 36.91 267 GLU B N 1
ATOM 3102 C CA . GLU B 1 192 ? 47.383 76.914 40.973 1.00 37.99 267 GLU B CA 1
ATOM 3103 C C . GLU B 1 192 ? 47.115 76.429 42.357 1.00 37.81 267 GLU B C 1
ATOM 3104 O O . GLU B 1 192 ? 46.024 76.060 42.666 1.00 38.58 267 GLU B O 1
ATOM 3110 N N . PHE B 1 193 ? 48.131 76.435 43.187 1.00 39.01 268 PHE B N 1
ATOM 3111 C CA . PHE B 1 193 ? 47.972 76.150 44.592 1.00 39.37 268 PHE B CA 1
ATOM 3112 C C . PHE B 1 193 ? 46.993 77.157 45.227 1.00 39.31 268 PHE B C 1
ATOM 3113 O O . PHE B 1 193 ? 46.132 76.767 45.980 1.00 38.11 268 PHE B O 1
ATOM 3121 N N . GLY B 1 194 ? 47.070 78.445 44.837 1.00 39.22 269 GLY B N 1
ATOM 3122 C CA . GLY B 1 194 ? 46.151 79.489 45.337 1.00 37.56 269 GLY B CA 1
ATOM 3123 C C . GLY B 1 194 ? 44.710 79.162 45.033 1.00 37.20 269 GLY B C 1
ATOM 3124 O O . GLY B 1 194 ? 43.821 79.525 45.775 1.00 36.34 269 GLY B O 1
ATOM 3125 N N . SER B 1 195 ? 44.475 78.440 43.943 1.00 37.08 270 SER B N 1
ATOM 3126 C CA . SER B 1 195 ? 43.119 78.103 43.495 1.00 36.63 270 SER B CA 1
ATOM 3127 C C . SER B 1 195 ? 42.462 77.005 44.317 1.00 37.05 270 SER B C 1
ATOM 3128 O O . SER B 1 195 ? 41.284 76.711 44.109 1.00 37.97 270 SER B O 1
ATOM 3131 N N . VAL B 1 196 ? 43.221 76.346 45.183 1.00 36.80 271 VAL B N 1
ATOM 3132 C CA . VAL B 1 196 ? 42.645 75.391 46.137 1.00 37.20 271 VAL B CA 1
ATOM 3133 C C . VAL B 1 196 ? 42.792 75.880 47.583 1.00 35.29 271 VAL B C 1
ATOM 3134 O O . VAL B 1 196 ? 42.777 75.112 48.509 1.00 33.94 271 VAL B O 1
ATOM 3138 N N . SER B 1 197 ? 42.845 77.173 47.780 1.00 35.86 272 SER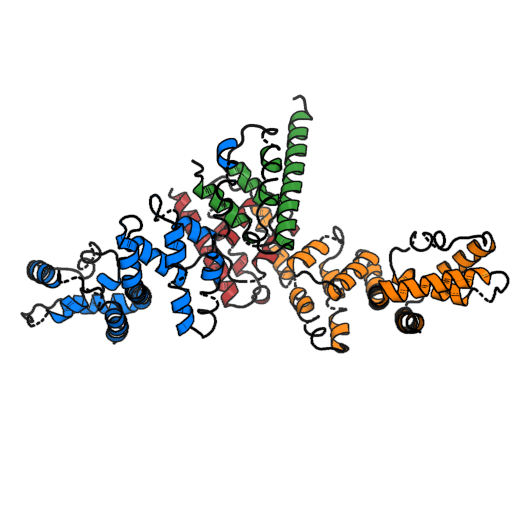 B N 1
ATOM 3139 C CA . SER B 1 197 ? 43.184 77.681 49.095 1.00 36.10 272 SER B CA 1
ATOM 3140 C C . SER B 1 197 ? 42.088 77.411 50.117 1.00 34.88 272 SER B C 1
ATOM 3141 O O . SER B 1 197 ? 42.381 77.111 51.260 1.00 35.31 272 SER B O 1
ATOM 3144 N N . ASP B 1 198 ? 40.830 77.426 49.687 1.00 34.79 273 ASP B N 1
ATOM 3145 C CA . ASP B 1 198 ? 39.678 77.084 50.535 1.00 34.96 273 ASP B CA 1
ATOM 3146 C C . ASP B 1 198 ? 39.610 75.581 50.905 1.00 33.78 273 ASP B C 1
ATOM 3147 O O . ASP B 1 198 ? 39.294 75.241 52.044 1.00 31.81 273 ASP B O 1
ATOM 3152 N N . GLN B 1 199 ? 39.960 74.701 49.964 1.00 33.52 274 GLN B N 1
ATOM 3153 C CA . GLN B 1 199 ? 40.116 73.256 50.241 1.00 33.85 274 GLN B CA 1
ATOM 3154 C C . GLN B 1 199 ? 41.173 72.972 51.333 1.00 34.11 274 GLN B C 1
ATOM 3155 O O . GLN B 1 199 ? 40.923 72.206 52.257 1.00 32.26 274 GLN B O 1
ATOM 3161 N N . VAL B 1 200 ? 42.334 73.642 51.216 1.00 33.70 275 VAL B N 1
ATOM 3162 C CA . VAL B 1 200 ? 43.401 73.636 52.250 1.00 33.31 275 VAL B CA 1
ATOM 3163 C C . VAL B 1 200 ? 42.938 74.223 53.602 1.00 32.02 275 VAL B C 1
ATOM 3164 O O . VAL B 1 200 ? 43.180 73.673 54.662 1.00 30.66 275 VAL B O 1
ATOM 3179 N N . GLY B 1 202 ? 39.884 74.533 54.661 1.00 31.87 277 GLY B N 1
ATOM 3180 C CA . GLY B 1 202 ? 38.945 73.563 55.232 1.00 30.51 277 GLY B CA 1
ATOM 3181 C C . GLY B 1 202 ? 39.576 72.454 56.087 1.00 30.29 277 GLY B C 1
ATOM 3182 O O . GLY B 1 202 ? 39.103 72.140 57.239 1.00 26.81 277 GLY B O 1
ATOM 3183 N N . PHE B 1 203 ? 40.639 71.858 55.529 1.00 30.01 278 PHE B N 1
ATOM 3184 C CA . PHE B 1 203 ? 41.361 70.781 56.212 1.00 30.13 278 PHE B CA 1
ATOM 3185 C C . PHE B 1 203 ? 41.951 71.364 57.478 1.00 29.72 278 PHE B C 1
ATOM 3186 O O . PHE B 1 203 ? 41.761 70.850 58.573 1.00 30.19 278 PHE B O 1
ATOM 3194 N N . TRP B 1 204 ? 42.683 72.446 57.281 1.00 30.94 279 TRP B N 1
ATOM 3195 C CA . TRP B 1 204 ? 43.408 73.155 58.318 1.00 32.01 279 TRP B CA 1
ATOM 3196 C C . TRP B 1 204 ? 42.530 73.578 59.496 1.00 32.40 279 TRP B C 1
ATOM 3197 O O . TRP B 1 204 ? 42.875 73.341 60.640 1.00 32.43 279 TRP B O 1
ATOM 3208 N N . GLN B 1 205 ? 41.410 74.233 59.208 1.00 34.16 280 GLN B N 1
ATOM 3209 C CA . GLN B 1 205 ? 40.497 74.714 60.252 1.00 35.49 280 GLN B CA 1
ATOM 3210 C C . GLN B 1 205 ? 39.932 73.561 61.048 1.00 34.82 280 GLN B C 1
ATOM 3211 O O . GLN B 1 205 ? 39.725 73.673 62.281 1.00 34.90 280 GLN B O 1
ATOM 3217 N N . PHE B 1 206 ? 39.575 72.491 60.334 1.00 33.31 281 PHE B N 1
ATOM 3218 C CA . PHE B 1 206 ? 39.045 71.347 60.988 1.00 33.46 281 PHE B CA 1
ATOM 3219 C C . PHE B 1 206 ? 40.014 70.724 62.049 1.00 33.45 281 PHE B C 1
ATOM 3220 O O . PHE B 1 206 ? 39.601 70.357 63.144 1.00 32.57 281 PHE B O 1
ATOM 3228 N N . PHE B 1 207 ? 41.287 70.532 61.708 1.00 33.18 282 PHE B N 1
ATOM 3229 C CA . PHE B 1 207 ? 42.186 69.787 62.601 1.00 32.79 282 PHE B CA 1
ATOM 3230 C C . PHE B 1 207 ? 43.022 70.711 63.471 1.00 33.86 282 PHE B C 1
ATOM 3231 O O . PHE B 1 207 ? 43.666 70.245 64.409 1.00 33.05 282 PHE B O 1
ATOM 3239 N N . SER B 1 208 ? 43.033 72.012 63.151 1.00 36.36 283 SER B N 1
ATOM 3240 C CA . SER B 1 208 ? 43.782 73.002 63.955 1.00 38.32 283 SER B CA 1
ATOM 3241 C C . SER B 1 208 ? 42.909 73.505 65.068 1.00 39.73 283 SER B C 1
ATOM 3242 O O . SER B 1 208 ? 43.406 74.028 66.085 1.00 41.83 283 SER B O 1
ATOM 3245 N N . ALA C 2 2 ? 57.260 53.283 76.123 1.00 53.05 2 ALA C N 1
ATOM 3246 C CA . ALA C 2 2 ? 58.541 52.676 75.626 1.00 52.85 2 ALA C CA 1
ATOM 3247 C C . ALA C 2 2 ? 59.097 53.429 74.410 1.00 52.82 2 ALA C C 1
ATOM 3248 O O . ALA C 2 2 ? 58.642 53.211 73.286 1.00 54.57 2 ALA C O 1
ATOM 3250 N N . TYR C 2 3 ? 60.075 54.316 74.641 1.00 52.11 3 TYR C N 1
ATOM 3251 C CA . TYR C 2 3 ? 60.807 55.005 73.558 1.00 50.57 3 TYR C CA 1
ATOM 3252 C C . TYR C 2 3 ? 62.232 54.438 73.406 1.00 49.48 3 TYR C C 1
ATOM 3253 O O . TYR C 2 3 ? 63.191 54.904 74.004 1.00 49.23 3 TYR C O 1
ATOM 3262 N N . ASP C 2 4 ? 62.335 53.412 72.575 1.00 47.85 4 ASP C N 1
ATOM 3263 C CA . ASP C 2 4 ? 63.606 52.812 72.210 1.00 46.84 4 ASP C CA 1
ATOM 3264 C C . ASP C 2 4 ? 64.626 53.812 71.588 1.00 44.86 4 ASP C C 1
ATOM 3265 O O . ASP C 2 4 ? 64.263 54.797 70.929 1.00 42.21 4 ASP C O 1
ATOM 3270 N N . LEU C 2 5 ? 65.897 53.494 71.803 1.00 42.52 5 LEU C N 1
ATOM 3271 C CA . LEU C 2 5 ? 67.009 54.224 71.247 1.00 42.28 5 LEU C CA 1
ATOM 3272 C C . LEU C 2 5 ? 66.953 54.192 69.719 1.00 41.33 5 LEU C C 1
ATOM 3273 O O . LEU C 2 5 ? 67.161 55.206 69.112 1.00 39.50 5 LEU C O 1
ATOM 3278 N N . SER C 2 6 ? 66.621 53.052 69.124 1.00 41.24 6 SER C N 1
ATOM 3279 C CA . SER C 2 6 ? 66.605 52.946 67.679 1.00 42.69 6 SER C CA 1
ATOM 3280 C C . SER C 2 6 ? 65.432 53.737 67.104 1.00 43.11 6 SER C C 1
ATOM 3281 O O . SER C 2 6 ? 65.506 54.173 65.960 1.00 43.34 6 SER C O 1
ATOM 3284 N N . GLU C 2 7 ? 64.393 53.945 67.928 1.00 43.60 7 GLU C N 1
ATOM 3285 C CA . GLU C 2 7 ? 63.229 54.754 67.582 1.00 43.80 7 GLU C CA 1
ATOM 3286 C C . GLU C 2 7 ? 63.611 56.233 67.513 1.00 43.50 7 GLU C C 1
ATOM 3287 O O . GLU C 2 7 ? 63.240 56.917 66.555 1.00 43.55 7 GLU C O 1
ATOM 3293 N N . PHE C 2 8 ? 64.326 56.703 68.531 1.00 41.69 8 PHE C N 1
ATOM 3294 C CA . PHE C 2 8 ? 64.785 58.096 68.626 1.00 41.80 8 PHE C CA 1
ATOM 3295 C C . PHE C 2 8 ? 65.780 58.410 67.533 1.00 41.60 8 PHE C C 1
ATOM 3296 O O . PHE C 2 8 ? 65.702 59.466 66.900 1.00 41.77 8 PHE C O 1
ATOM 3304 N N . MET C 2 9 ? 66.715 57.492 67.296 1.00 41.71 9 MET C N 1
ATOM 3305 C CA . MET C 2 9 ? 67.593 57.619 66.138 1.00 41.25 9 MET C CA 1
ATOM 3306 C C . MET C 2 9 ? 66.775 57.697 64.816 1.00 39.38 9 MET C C 1
ATOM 3307 O O . MET C 2 9 ? 67.139 58.427 63.897 1.00 38.34 9 MET C O 1
ATOM 3312 N N . GLY C 2 10 ? 65.686 56.947 64.732 1.00 38.80 10 GLY C N 1
ATOM 3313 C CA . GLY C 2 10 ? 64.819 56.966 63.538 1.00 38.07 10 GLY C CA 1
ATOM 3314 C C . GLY C 2 10 ? 64.086 58.310 63.415 1.00 38.02 10 GLY C C 1
ATOM 3315 O O . GLY C 2 10 ? 63.884 58.823 62.291 1.00 34.85 10 GLY C O 1
ATOM 3316 N N . ASP C 2 11 ? 63.637 58.865 64.560 1.00 36.78 11 ASP C N 1
ATOM 3317 C CA . ASP C 2 11 ? 63.032 60.182 64.534 1.00 37.71 11 ASP C CA 1
ATOM 3318 C C . ASP C 2 11 ? 64.057 61.260 64.026 1.00 38.18 11 ASP C C 1
ATOM 3319 O O . ASP C 2 11 ? 63.700 62.157 63.224 1.00 36.54 11 ASP C O 1
ATOM 3324 N N . ILE C 2 12 ? 65.301 61.195 64.520 1.00 36.89 12 ILE C N 1
ATOM 3325 C CA . ILE C 2 12 ? 66.354 62.093 64.069 1.00 36.87 12 ILE C CA 1
ATOM 3326 C C . ILE C 2 12 ? 66.630 61.955 62.544 1.00 36.30 12 ILE C C 1
ATOM 3327 O O . ILE C 2 12 ? 66.673 62.936 61.796 1.00 36.41 12 ILE C O 1
ATOM 3332 N N . VAL C 2 13 ? 66.832 60.728 62.090 1.00 35.87 13 VAL C N 1
ATOM 3333 C CA . VAL C 2 13 ? 66.947 60.464 60.651 1.00 35.45 13 VAL C CA 1
ATOM 3334 C C . VAL C 2 13 ? 65.799 61.121 59.882 1.00 35.72 13 VAL C C 1
ATOM 3335 O O . VAL C 2 13 ? 66.012 61.814 58.867 1.00 35.67 13 VAL C O 1
ATOM 3339 N N . ALA C 2 14 ? 64.563 60.956 60.347 1.00 35.13 14 ALA C N 1
ATOM 3340 C CA . ALA C 2 14 ? 63.434 61.504 59.581 1.00 35.36 14 ALA C CA 1
ATOM 3341 C C . ALA C 2 14 ? 63.415 63.020 59.631 1.00 34.93 14 ALA C C 1
ATOM 3342 O O . ALA C 2 14 ? 63.007 63.692 58.674 1.00 33.44 14 ALA C O 1
ATOM 3344 N N . LEU C 2 15 ? 63.859 63.567 60.755 1.00 33.50 15 LEU C N 1
ATOM 3345 C CA . LEU C 2 15 ? 63.893 65.017 60.925 1.00 33.99 15 LEU C CA 1
ATOM 3346 C C . LEU C 2 15 ? 64.914 65.687 60.016 1.00 34.13 15 LEU C C 1
ATOM 3347 O O . LEU C 2 15 ? 64.659 66.739 59.433 1.00 36.02 15 LEU C O 1
ATOM 3352 N N . VAL C 2 16 ? 66.083 65.066 59.906 1.00 34.00 16 VAL C N 1
ATOM 3353 C CA . VAL C 2 16 ? 67.197 65.600 59.130 1.00 32.88 16 VAL C CA 1
ATOM 3354 C C . VAL C 2 16 ? 66.920 65.380 57.616 1.00 33.73 16 VAL C C 1
ATOM 3355 O O . VAL C 2 16 ? 67.498 66.068 56.752 1.00 33.33 16 VAL C O 1
ATOM 3359 N N . ASP C 2 17 ? 66.043 64.429 57.330 1.00 32.88 17 ASP C N 1
ATOM 3360 C CA . ASP C 2 17 ? 65.633 64.104 55.957 1.00 33.02 17 ASP C CA 1
ATOM 3361 C C . ASP C 2 17 ? 64.531 65.067 55.423 1.00 33.29 17 ASP C C 1
ATOM 3362 O O . ASP C 2 17 ? 64.402 65.223 54.224 1.00 33.86 17 ASP C O 1
ATOM 3378 N N . ARG C 2 19 ? 62.800 68.244 54.178 1.00 34.41 19 ARG C N 1
ATOM 3379 C CA . ARG C 2 19 ? 63.074 69.520 53.562 1.00 34.00 19 ARG C CA 1
ATOM 3380 C C . ARG C 2 19 ? 62.260 70.593 54.323 1.00 33.43 19 ARG C C 1
ATOM 3381 O O . ARG C 2 19 ? 61.034 70.549 54.418 1.00 33.33 19 ARG C O 1
ATOM 3389 N N . TRP C 2 20 ? 62.959 71.563 54.860 1.00 32.37 20 TRP C N 1
ATOM 3390 C CA . TRP C 2 20 ? 62.340 72.712 55.460 1.00 32.01 20 TRP C CA 1
ATOM 3391 C C . TRP C 2 20 ? 61.547 72.297 56.620 1.00 30.32 20 TRP C C 1
ATOM 3392 O O . TRP C 2 20 ? 60.389 72.541 56.643 1.00 28.00 20 TRP C O 1
ATOM 3403 N N . ALA C 2 21 ? 62.206 71.643 57.570 1.00 30.47 21 ALA C N 1
ATOM 3404 C CA . ALA C 2 21 ? 61.614 71.318 58.787 1.00 31.74 21 ALA C CA 1
ATOM 3405 C C . ALA C 2 21 ? 61.091 72.606 59.406 1.00 32.71 21 ALA C C 1
ATOM 3406 O O . ALA C 2 21 ? 61.491 73.692 59.018 1.00 32.26 21 ALA C O 1
ATOM 3408 N N . GLY C 2 22 ? 60.282 72.453 60.449 1.00 32.51 22 GLY C N 1
ATOM 3409 C CA . GLY C 2 22 ? 59.688 73.576 61.123 1.00 32.11 22 GLY C CA 1
ATOM 3410 C C . GLY C 2 22 ? 59.668 73.338 62.633 1.00 32.16 22 GLY C C 1
ATOM 3411 O O . GLY C 2 22 ? 60.116 72.327 63.100 1.00 31.83 22 GLY C O 1
ATOM 3412 N N . ILE C 2 23 ? 59.095 74.254 63.384 1.00 32.20 23 ILE C N 1
ATOM 3413 C CA . ILE C 2 23 ? 59.239 74.202 64.836 1.00 34.16 23 ILE C CA 1
ATOM 3414 C C . ILE C 2 23 ? 58.558 72.980 65.482 1.00 34.51 23 ILE C C 1
ATOM 3415 O O . ILE C 2 23 ? 59.085 72.433 66.439 1.00 35.43 23 ILE C O 1
ATOM 3420 N N . HIS C 2 24 ? 57.442 72.511 64.931 1.00 34.85 24 HIS C N 1
ATOM 3421 C CA . HIS C 2 24 ? 56.699 71.356 65.496 1.00 35.07 24 HIS C CA 1
ATOM 3422 C C . HIS C 2 24 ? 57.400 70.046 65.246 1.00 36.19 24 HIS C C 1
ATOM 3423 O O . HIS C 2 24 ? 57.211 69.081 65.984 1.00 36.33 24 HIS C O 1
ATOM 3430 N N . ASP C 2 25 ? 58.241 70.000 64.221 1.00 36.48 25 ASP C N 1
ATOM 3431 C CA . ASP C 2 25 ? 58.981 68.811 63.944 1.00 37.12 25 ASP C CA 1
ATOM 3432 C C . ASP C 2 25 ? 60.010 68.594 65.055 1.00 37.34 25 ASP C C 1
ATOM 3433 O O . ASP C 2 25 ? 60.402 67.467 65.376 1.00 37.61 25 ASP C O 1
ATOM 3438 N N . ILE C 2 26 ? 60.486 69.675 65.616 1.00 38.77 26 ILE C N 1
ATOM 3439 C CA . ILE C 2 26 ? 61.405 69.593 66.773 1.00 39.90 26 ILE C CA 1
ATOM 3440 C C . ILE C 2 26 ? 60.703 69.277 68.071 1.00 40.25 26 ILE C C 1
ATOM 3441 O O . ILE C 2 26 ? 61.245 68.604 68.922 1.00 41.17 26 ILE C O 1
ATOM 3446 N N . GLU C 2 27 ? 59.498 69.787 68.245 1.00 41.97 27 GLU C N 1
ATOM 3447 C CA . GLU C 2 27 ? 58.759 69.582 69.495 1.00 42.32 27 GLU C CA 1
ATOM 3448 C C . GLU C 2 27 ? 58.258 68.148 69.512 1.00 42.60 27 GLU C C 1
ATOM 3449 O O . GLU C 2 27 ? 58.125 67.513 70.557 1.00 43.13 27 GLU C O 1
ATOM 3455 N N . HIS C 2 28 ? 58.028 67.617 68.332 1.00 43.10 28 HIS C N 1
ATOM 3456 C CA . HIS C 2 28 ? 57.675 66.229 68.205 1.00 44.28 28 HIS C CA 1
ATOM 3457 C C . HIS C 2 28 ? 58.690 65.284 68.872 1.00 44.68 28 HIS C C 1
ATOM 3458 O O . HIS C 2 28 ? 58.316 64.317 69.544 1.00 44.76 28 HIS C O 1
ATOM 3465 N N . LEU C 2 29 ? 59.970 65.580 68.668 1.00 45.24 29 LEU C N 1
ATOM 3466 C CA . LEU C 2 29 ? 61.051 64.840 69.296 1.00 45.83 29 LEU C CA 1
ATOM 3467 C C . LEU C 2 29 ? 60.934 64.884 70.812 1.00 45.82 29 LEU C C 1
ATOM 3468 O O . LEU C 2 29 ? 61.080 63.886 71.446 1.00 46.87 29 LEU C O 1
ATOM 3473 N N . ALA C 2 30 ? 60.627 66.042 71.370 1.00 46.33 30 ALA C N 1
ATOM 3474 C CA . ALA C 2 30 ? 60.605 66.233 72.832 1.00 46.71 30 ALA C CA 1
ATOM 3475 C C . ALA C 2 30 ? 59.473 65.478 73.473 1.00 47.44 30 ALA C C 1
ATOM 3476 O O . ALA C 2 30 ? 59.646 64.863 74.505 1.00 49.04 30 ALA C O 1
ATOM 3478 N N . ASN C 2 31 ? 58.304 65.564 72.865 1.00 48.60 31 ASN C N 1
ATOM 3479 C CA . ASN C 2 31 ? 57.089 64.860 73.296 1.00 48.59 31 ASN C CA 1
ATOM 3480 C C . ASN C 2 31 ? 57.249 63.345 73.405 1.00 48.46 31 ASN C C 1
ATOM 3481 O O . ASN C 2 31 ? 56.558 62.699 74.181 1.00 46.90 31 ASN C O 1
ATOM 3486 N N . ALA C 2 32 ? 58.105 62.782 72.558 1.00 49.07 32 ALA C N 1
ATOM 3487 C CA . ALA C 2 32 ? 58.420 61.348 72.591 1.00 49.10 32 ALA C CA 1
ATOM 3488 C C . ALA C 2 32 ? 59.082 60.954 73.913 1.00 49.83 32 ALA C C 1
ATOM 3489 O O . ALA C 2 32 ? 58.957 59.810 74.355 1.00 49.87 32 ALA C O 1
ATOM 3491 N N . PHE C 2 33 ? 59.778 61.919 74.536 1.00 50.14 33 PHE C N 1
ATOM 3492 C CA . PHE C 2 33 ? 60.413 61.747 75.844 1.00 50.25 33 PHE C CA 1
ATOM 3493 C C . PHE C 2 33 ? 59.508 62.044 76.992 1.00 50.89 33 PHE C C 1
ATOM 3494 O O . PHE C 2 33 ? 59.788 61.632 78.110 1.00 51.59 33 PHE C O 1
ATOM 3502 N N . SER C 2 34 ? 58.421 62.761 76.757 1.00 51.92 34 SER C N 1
ATOM 3503 C CA . SER C 2 34 ? 57.452 62.973 77.824 1.00 52.64 34 SER C CA 1
ATOM 3504 C C . SER C 2 34 ? 58.240 63.518 79.056 1.00 52.67 34 SER C C 1
ATOM 3505 O O . SER C 2 34 ? 58.484 62.825 80.037 1.00 52.56 34 SER C O 1
ATOM 3508 N N . LEU C 2 35 ? 58.687 64.760 78.892 1.00 52.64 35 LEU C N 1
ATOM 3509 C CA . LEU C 2 35 ? 59.514 65.493 79.828 1.00 52.53 35 LEU C CA 1
ATOM 3510 C C . LEU C 2 35 ? 58.605 66.079 80.912 1.00 52.31 35 LEU C C 1
ATOM 3511 O O . LEU C 2 35 ? 57.619 66.725 80.582 1.00 52.35 35 LEU C O 1
ATOM 3516 N N . PRO C 2 36 ? 58.892 65.825 82.202 1.00 52.86 36 PRO C N 1
ATOM 3517 C CA . PRO C 2 36 ? 57.927 66.241 83.219 1.00 52.68 36 PRO C CA 1
ATOM 3518 C C . PRO C 2 36 ? 58.280 67.539 83.918 1.00 52.94 36 PRO C C 1
ATOM 3519 O O . PRO C 2 36 ? 58.605 67.503 85.124 1.00 53.30 36 PRO C O 1
ATOM 3523 N N . THR C 2 37 ? 58.184 68.663 83.200 1.00 52.23 37 THR C N 1
ATOM 3524 C CA . THR C 2 37 ? 58.581 69.986 83.704 1.00 51.92 37 THR C CA 1
ATOM 3525 C C . THR C 2 37 ? 58.974 70.939 82.557 1.00 51.95 37 THR C C 1
ATOM 3526 O O . THR C 2 37 ? 59.625 70.516 81.590 1.00 50.92 37 THR C O 1
ATOM 3530 N N . PRO C 2 38 ? 58.617 72.239 82.679 1.00 51.78 38 PRO C N 1
ATOM 3531 C CA . PRO C 2 38 ? 59.017 73.211 81.631 1.00 51.19 38 PRO C CA 1
ATOM 3532 C C . PRO C 2 38 ? 60.529 73.520 81.543 1.00 50.75 38 PRO C C 1
ATOM 3533 O O . PRO C 2 38 ? 61.028 73.735 80.447 1.00 50.39 38 PRO C O 1
ATOM 3537 N N . GLU C 2 39 ? 61.252 73.543 82.658 1.00 50.23 39 GLU C N 1
ATOM 3538 C CA . GLU C 2 39 ? 62.703 73.810 82.618 1.00 50.25 39 GLU C CA 1
ATOM 3539 C C . GLU C 2 39 ? 63.570 72.701 81.996 1.00 49.65 39 GLU C C 1
ATOM 3540 O O . GLU C 2 39 ? 64.642 72.992 81.469 1.00 49.64 39 GLU C O 1
ATOM 3546 N N . ILE C 2 40 ? 63.123 71.454 82.159 1.00 49.23 40 ILE C N 1
ATOM 3547 C CA . ILE C 2 40 ? 63.723 70.240 81.591 1.00 49.63 40 ILE C CA 1
ATOM 3548 C C . ILE C 2 40 ? 63.519 70.233 80.059 1.00 48.93 40 ILE C C 1
ATOM 3549 O O . ILE C 2 40 ? 64.393 69.792 79.276 1.00 48.69 40 ILE C O 1
ATOM 3565 N N . VAL C 2 42 ? 63.201 73.092 78.252 1.00 46.67 42 VAL C N 1
ATOM 3566 C CA . VAL C 2 42 ? 64.092 74.141 77.766 1.00 46.22 42 VAL C CA 1
ATOM 3567 C C . VAL C 2 42 ? 65.511 73.534 77.609 1.00 46.14 42 VAL C C 1
ATOM 3568 O O . VAL C 2 42 ? 66.205 73.816 76.635 1.00 45.57 42 VAL C O 1
ATOM 3572 N N . ARG C 2 43 ? 65.948 72.750 78.618 1.00 45.93 43 ARG C N 1
ATOM 3573 C CA . ARG C 2 43 ? 67.251 72.103 78.586 1.00 44.66 43 ARG C CA 1
ATOM 3574 C C . ARG C 2 43 ? 67.333 71.193 77.365 1.00 42.94 43 ARG C C 1
ATOM 3575 O O . ARG C 2 43 ? 68.311 71.195 76.662 1.00 41.08 43 ARG C O 1
ATOM 3583 N N . PHE C 2 44 ? 66.304 70.381 77.190 1.00 42.04 44 PHE C N 1
ATOM 3584 C CA . PHE C 2 44 ? 66.194 69.442 76.081 1.00 41.62 44 PHE C CA 1
ATOM 3585 C C . PHE C 2 44 ? 66.509 70.110 74.754 1.00 41.61 44 PHE C C 1
ATOM 3586 O O . PHE C 2 44 ? 67.303 69.568 73.953 1.00 41.31 44 PHE C O 1
ATOM 3594 N N . TYR C 2 45 ? 65.907 71.275 74.517 1.00 40.76 45 TYR C N 1
ATOM 3595 C CA . TYR C 2 45 ? 66.054 71.941 73.232 1.00 40.59 45 TYR C CA 1
ATOM 3596 C C . TYR C 2 45 ? 67.414 72.591 73.131 1.00 40.15 45 TYR C C 1
ATOM 3597 O O . TYR C 2 45 ? 67.969 72.697 72.038 1.00 37.87 45 TYR C O 1
ATOM 3606 N N . GLN C 2 46 ? 67.980 73.024 74.266 1.00 39.95 46 GLN C N 1
ATOM 3607 C CA . GLN C 2 46 ? 69.336 73.607 74.216 1.00 39.99 46 GLN C CA 1
ATOM 3608 C C . GLN C 2 46 ? 70.385 72.558 73.888 1.00 38.63 46 GLN C C 1
ATOM 3609 O O . GLN C 2 46 ? 71.253 72.805 73.048 1.00 36.26 46 GLN C O 1
ATOM 3615 N N . ASP C 2 47 ? 70.273 71.413 74.556 1.00 38.07 47 ASP C N 1
ATOM 3616 C CA . ASP C 2 47 ? 71.174 70.289 74.366 1.00 39.04 47 ASP C CA 1
ATOM 3617 C C . ASP C 2 47 ? 70.970 69.624 72.990 1.00 38.01 47 ASP C C 1
ATOM 3618 O O . ASP C 2 47 ? 71.884 69.034 72.460 1.00 37.58 47 ASP C O 1
ATOM 3623 N N . LEU C 2 48 ? 69.748 69.658 72.477 1.00 39.28 48 LEU C N 1
ATOM 3624 C CA . LEU C 2 48 ? 69.437 69.154 71.109 1.00 40.21 48 LEU C CA 1
ATOM 3625 C C . LEU C 2 48 ? 70.137 69.977 70.034 1.00 40.28 48 LEU C C 1
ATOM 3626 O O . LEU C 2 48 ? 70.807 69.441 69.195 1.00 40.33 48 LEU C O 1
ATOM 3642 N N . ARG C 2 50 ? 72.653 72.006 70.299 1.00 42.32 50 ARG C N 1
ATOM 3643 C CA . ARG C 2 50 ? 74.063 71.778 70.513 1.00 43.35 50 ARG C CA 1
ATOM 3644 C C . ARG C 2 50 ? 74.497 70.456 69.870 1.00 42.42 50 ARG C C 1
ATOM 3645 O O . ARG C 2 50 ? 75.492 70.432 69.159 1.00 42.29 50 ARG C O 1
ATOM 3653 N N . MET C 2 51 ? 73.751 69.380 70.121 1.00 42.52 51 MET C N 1
ATOM 3654 C CA . MET C 2 51 ? 74.017 68.075 69.469 1.00 42.90 51 MET C CA 1
ATOM 3655 C C . MET C 2 51 ? 74.021 68.175 67.957 1.00 42.32 51 MET C C 1
ATOM 3656 O O . MET C 2 51 ? 74.925 67.715 67.323 1.00 43.96 51 MET C O 1
ATOM 3661 N N . PHE C 2 52 ? 72.977 68.738 67.383 1.00 41.99 52 PHE C N 1
ATOM 3662 C CA . PHE C 2 52 ? 72.852 68.857 65.925 1.00 41.46 52 PHE C CA 1
ATOM 3663 C C . PHE C 2 52 ? 73.917 69.707 65.308 1.00 41.05 52 PHE C C 1
ATOM 3664 O O . PHE C 2 52 ? 74.349 69.465 64.187 1.00 39.27 52 PHE C O 1
ATOM 3672 N N . ARG C 2 53 ? 74.352 70.705 66.059 1.00 41.79 53 ARG C N 1
ATOM 3673 C CA . ARG C 2 53 ? 75.363 71.618 65.583 1.00 43.24 53 ARG C CA 1
ATOM 3674 C C . ARG C 2 53 ? 76.770 70.979 65.504 1.00 42.51 53 ARG C C 1
ATOM 3675 O O . ARG C 2 53 ? 77.633 71.456 64.773 1.00 42.64 53 ARG C O 1
ATOM 3683 N N . LEU C 2 54 ? 76.985 69.904 66.257 1.00 42.23 54 LEU C N 1
ATOM 3684 C CA . LEU C 2 54 ? 78.250 69.151 66.234 1.00 41.85 54 LEU C CA 1
ATOM 3685 C C . LEU C 2 54 ? 78.224 67.978 65.302 1.00 41.15 54 LEU C C 1
ATOM 3686 O O . LEU C 2 54 ? 79.213 67.273 65.220 1.00 42.30 54 LEU C O 1
ATOM 3691 N N . PHE C 2 55 ? 77.089 67.734 64.637 1.00 41.13 55 PHE C N 1
ATOM 3692 C CA . PHE C 2 55 ? 76.953 66.657 63.663 1.00 40.00 55 PHE C CA 1
ATOM 3693 C C . PHE C 2 55 ? 77.791 67.024 62.479 1.00 40.12 55 PHE C C 1
ATOM 3694 O O . PHE C 2 55 ? 77.846 68.179 62.110 1.00 39.00 55 PHE C O 1
ATOM 3702 N N . PRO C 2 56 ? 78.473 66.040 61.879 1.00 40.55 56 PRO C N 1
ATOM 3703 C CA . PRO C 2 56 ? 79.179 66.348 60.645 1.00 40.46 56 PRO C CA 1
ATOM 3704 C C . PRO C 2 56 ? 78.264 66.811 59.506 1.00 40.34 56 PRO C C 1
ATOM 3705 O O . PRO C 2 56 ? 77.075 66.474 59.432 1.00 39.91 56 PRO C O 1
ATOM 3709 N N . LEU C 2 57 ? 78.849 67.589 58.621 1.00 40.81 57 LEU C N 1
ATOM 3710 C CA . LEU C 2 57 ? 78.112 68.211 57.553 1.00 41.63 57 LEU C CA 1
ATOM 3711 C C . LEU C 2 57 ? 77.520 67.103 56.664 1.00 40.56 57 LEU C C 1
ATOM 3712 O O . LEU C 2 57 ? 76.422 67.237 56.177 1.00 39.97 57 LEU C O 1
ATOM 3717 N N . GLY C 2 58 ? 78.199 65.972 56.589 1.00 40.48 58 GLY C N 1
ATOM 3718 C CA . GLY C 2 58 ? 77.715 64.772 55.874 1.00 40.93 58 GLY C CA 1
ATOM 3719 C C . GLY C 2 58 ? 76.327 64.226 56.121 1.00 40.65 58 GLY C C 1
ATOM 3720 O O . GLY C 2 58 ? 75.698 63.697 55.198 1.00 40.47 58 GLY C O 1
ATOM 3721 N N . VAL C 2 59 ? 75.812 64.366 57.339 1.00 40.89 59 VAL C N 1
ATOM 3722 C CA . VAL C 2 59 ? 74.502 63.772 57.673 1.00 41.16 59 VAL C CA 1
ATOM 3723 C C . VAL C 2 59 ? 73.322 64.613 57.150 1.00 41.29 59 VAL C C 1
ATOM 3724 O O . VAL C 2 59 ? 72.224 64.111 56.982 1.00 41.54 59 VAL C O 1
ATOM 3728 N N . PHE C 2 60 ? 73.567 65.894 56.866 1.00 41.47 60 PHE C N 1
ATOM 3729 C CA . PHE C 2 60 ? 72.553 66.793 56.333 1.00 40.49 60 PHE C CA 1
ATOM 3730 C C . PHE C 2 60 ? 72.497 66.805 54.791 1.00 41.01 60 PHE C C 1
ATOM 3731 O O . PHE C 2 60 ? 73.475 66.565 54.111 1.00 40.28 60 PHE C O 1
ATOM 3739 N N . SER C 2 61 ? 71.343 67.207 54.291 1.00 41.08 61 SER C N 1
ATOM 3740 C CA . SER C 2 61 ? 71.071 67.369 52.893 1.00 41.67 61 SER C CA 1
ATOM 3741 C C . SER C 2 61 ? 71.835 68.499 52.212 1.00 41.76 61 SER C C 1
ATOM 3742 O O . SER C 2 61 ? 72.230 68.360 51.074 1.00 43.09 61 SER C O 1
ATOM 3745 N N . ASP C 2 62 ? 71.988 69.626 52.900 1.00 41.02 62 ASP C N 1
ATOM 3746 C CA . ASP C 2 62 ? 72.379 70.929 52.326 1.00 40.44 62 ASP C CA 1
ATOM 3747 C C . ASP C 2 62 ? 72.878 71.713 53.514 1.00 39.37 62 ASP C C 1
ATOM 3748 O O . ASP C 2 62 ? 72.396 71.476 54.608 1.00 38.02 62 ASP C O 1
ATOM 3753 N N . GLU C 2 63 ? 73.766 72.665 53.314 1.00 38.83 63 GLU C N 1
ATOM 3754 C CA . GLU C 2 63 ? 74.128 73.588 54.383 1.00 39.20 63 GLU C CA 1
ATOM 3755 C C . GLU C 2 63 ? 72.909 74.445 54.730 1.00 39.23 63 GLU C C 1
ATOM 3756 O O . GLU C 2 63 ? 72.691 74.762 55.877 1.00 38.44 63 GLU C O 1
ATOM 3762 N N . GLU C 2 64 ? 72.093 74.767 53.727 1.00 38.61 64 GLU C N 1
ATOM 3763 C CA . GLU C 2 64 ? 70.844 75.503 53.930 1.00 37.78 64 GLU C CA 1
ATOM 3764 C C . GLU C 2 64 ? 69.817 74.771 54.808 1.00 35.80 64 GLU C C 1
ATOM 3765 O O . GLU C 2 64 ? 69.138 75.371 55.652 1.00 33.69 64 GLU C O 1
ATOM 3771 N N . GLN C 2 65 ? 69.639 73.487 54.543 1.00 34.75 65 GLN C N 1
ATOM 3772 C CA . GLN C 2 65 ? 68.796 72.664 55.411 1.00 34.73 65 GLN C CA 1
ATOM 3773 C C . GLN C 2 65 ? 69.415 72.464 56.804 1.00 34.06 65 GLN C C 1
ATOM 3774 O O . GLN C 2 65 ? 68.706 72.403 57.834 1.00 33.58 65 GLN C O 1
ATOM 3780 N N . ARG C 2 66 ? 70.727 72.384 56.871 1.00 34.28 66 ARG C N 1
ATOM 3781 C CA . ARG C 2 66 ? 71.399 72.387 58.212 1.00 34.90 66 ARG C CA 1
ATOM 3782 C C . ARG C 2 66 ? 71.102 73.660 58.978 1.00 34.86 66 ARG C C 1
ATOM 3783 O O . ARG C 2 66 ? 70.738 73.598 60.142 1.00 33.95 66 ARG C O 1
ATOM 3791 N N . GLN C 2 67 ? 71.201 74.822 58.310 1.00 34.86 67 GLN C N 1
ATOM 3792 C CA . GLN C 2 67 ? 70.950 76.093 58.994 1.00 35.31 67 GLN C CA 1
ATOM 3793 C C . GLN C 2 67 ? 69.484 76.228 59.358 1.00 34.55 67 GLN C C 1
ATOM 3794 O O . GLN C 2 67 ? 69.117 76.549 60.533 1.00 34.96 67 GLN C O 1
ATOM 3800 N N . ASN C 2 68 ? 68.626 75.931 58.393 1.00 33.11 68 ASN C N 1
ATOM 3801 C CA . ASN C 2 68 ? 67.234 75.888 58.714 1.00 33.70 68 ASN C CA 1
ATOM 3802 C C . ASN C 2 68 ? 66.962 75.040 59.988 1.00 33.22 68 ASN C C 1
ATOM 3803 O O . ASN C 2 68 ? 66.206 75.432 60.811 1.00 31.53 68 ASN C O 1
ATOM 3808 N N . LEU C 2 69 ? 67.594 73.881 60.112 1.00 34.60 69 LEU C N 1
ATOM 3809 C CA . LEU C 2 69 ? 67.245 72.951 61.154 1.00 35.59 69 LEU C CA 1
ATOM 3810 C C . LEU C 2 69 ? 67.699 73.535 62.458 1.00 35.58 69 LEU C C 1
ATOM 3811 O O . LEU C 2 69 ? 66.980 73.515 63.422 1.00 37.94 69 LEU C O 1
ATOM 3816 N N . LEU C 2 70 ? 68.879 74.121 62.470 1.00 36.42 70 LEU C N 1
ATOM 3817 C CA . LEU C 2 70 ? 69.422 74.784 63.674 1.00 37.40 70 LEU C CA 1
ATOM 3818 C C . LEU C 2 70 ? 68.683 76.060 64.100 1.00 37.49 70 LEU C C 1
ATOM 3819 O O . LEU C 2 70 ? 68.584 76.353 65.293 1.00 37.28 70 LEU C O 1
ATOM 3824 N N . GLN C 2 71 ? 68.130 76.785 63.120 1.00 37.77 71 GLN C N 1
ATOM 3825 C CA . GLN C 2 71 ? 67.250 77.911 63.392 1.00 37.75 71 GLN C CA 1
ATOM 3826 C C . GLN C 2 71 ? 65.925 77.463 64.038 1.00 37.73 71 GLN C C 1
ATOM 3827 O O . GLN C 2 71 ? 65.417 78.153 64.900 1.00 36.42 71 GLN C O 1
ATOM 3833 N N . MET C 2 72 ? 65.378 76.328 63.598 1.00 36.72 72 MET C N 1
ATOM 3834 C CA . MET C 2 72 ? 64.153 75.801 64.195 1.00 36.48 72 MET C CA 1
ATOM 3835 C C . MET C 2 72 ? 64.373 75.326 65.622 1.00 36.18 72 MET C C 1
ATOM 3836 O O . MET C 2 72 ? 63.472 75.437 66.433 1.00 34.17 72 MET C O 1
ATOM 3841 N N . CYS C 2 73 ? 65.529 74.720 65.886 1.00 37.01 73 CYS C N 1
ATOM 3842 C CA . CYS C 2 73 ? 65.955 74.395 67.276 1.00 38.07 73 CYS C CA 1
ATOM 3843 C C . CYS C 2 73 ? 65.964 75.643 68.155 1.00 37.74 73 CYS C C 1
ATOM 3844 O O . CYS C 2 73 ? 65.373 75.639 69.211 1.00 39.27 73 CYS C O 1
ATOM 3847 N N . GLN C 2 74 ? 66.571 76.709 67.658 1.00 38.38 74 GLN C N 1
ATOM 3848 C CA . GLN C 2 74 ? 66.633 77.978 68.309 1.00 38.51 74 GLN C CA 1
ATOM 3849 C C . GLN C 2 74 ? 65.257 78.532 68.552 1.00 39.54 74 GLN C C 1
ATOM 3850 O O . GLN C 2 74 ? 64.966 79.007 69.690 1.00 39.26 74 GLN C O 1
ATOM 3856 N N . ASN C 2 75 ? 64.388 78.470 67.543 1.00 38.80 75 ASN C N 1
ATOM 3857 C CA . ASN C 2 75 ? 63.006 78.885 67.789 1.00 39.29 75 ASN C CA 1
ATOM 3858 C C . ASN C 2 75 ? 62.345 77.993 68.854 1.00 39.47 75 ASN C C 1
ATOM 3859 O O . ASN C 2 75 ? 61.497 78.465 69.600 1.00 37.79 75 ASN C O 1
ATOM 3864 N N . ALA C 2 76 ? 62.680 76.695 68.871 1.00 39.79 76 ALA C N 1
ATOM 3865 C CA . ALA C 2 76 ? 62.097 75.785 69.851 1.00 41.11 76 ALA C CA 1
ATOM 3866 C C . ALA C 2 76 ? 62.543 76.172 71.248 1.00 41.68 76 ALA C C 1
ATOM 3867 O O . ALA C 2 76 ? 61.732 76.213 72.137 1.00 42.31 76 ALA C O 1
ATOM 3869 N N . ILE C 2 77 ? 63.829 76.453 71.436 1.00 42.93 77 ILE C N 1
ATOM 3870 C CA . ILE C 2 77 ? 64.349 76.894 72.764 1.00 42.78 77 ILE C CA 1
ATOM 3871 C C . ILE C 2 77 ? 63.593 78.152 73.212 1.00 44.39 77 ILE C C 1
ATOM 3872 O O . ILE C 2 77 ? 63.108 78.233 74.368 1.00 43.68 77 ILE C O 1
ATOM 3877 N N . ASP C 2 78 ? 63.477 79.124 72.294 1.00 45.04 78 ASP C N 1
ATOM 3878 C CA . ASP C 2 78 ? 62.721 80.376 72.564 1.00 45.42 78 ASP C CA 1
ATOM 3879 C C . ASP C 2 78 ? 61.259 80.103 72.942 1.00 45.99 78 ASP C C 1
ATOM 3880 O O . ASP C 2 78 ? 60.770 80.637 73.952 1.00 46.30 78 ASP C O 1
ATOM 3885 N N . MET C 2 79 ? 60.567 79.270 72.159 1.00 46.02 79 MET C N 1
ATOM 3886 C CA . MET C 2 79 ? 59.242 78.803 72.550 1.00 46.83 79 MET C CA 1
ATOM 3887 C C . MET C 2 79 ? 59.208 78.214 73.981 1.00 45.32 79 MET C C 1
ATOM 3888 O O . MET C 2 79 ? 58.242 78.433 74.692 1.00 43.37 79 MET C O 1
ATOM 3893 N N . ALA C 2 80 ? 60.227 77.447 74.359 1.00 44.59 80 ALA C N 1
ATOM 3894 C CA . ALA C 2 80 ? 60.161 76.658 75.589 1.00 45.50 80 ALA C CA 1
ATOM 3895 C C . ALA C 2 80 ? 60.382 77.572 76.778 1.00 44.60 80 ALA C C 1
ATOM 3896 O O . ALA C 2 80 ? 59.781 77.396 77.834 1.00 43.71 80 ALA C O 1
ATOM 3898 N N . ILE C 2 81 ? 61.225 78.571 76.545 1.00 44.88 81 ILE C N 1
ATOM 3899 C CA . ILE C 2 81 ? 61.521 79.622 77.511 1.00 45.98 81 ILE C CA 1
ATOM 3900 C C . ILE C 2 81 ? 60.260 80.449 77.787 1.00 46.13 81 ILE C C 1
ATOM 3901 O O . ILE C 2 81 ? 59.823 80.573 78.930 1.00 45.69 81 ILE C O 1
ATOM 3906 N N . GLU C 2 82 ? 59.665 80.984 76.729 1.00 47.33 82 GLU C N 1
ATOM 3907 C CA . GLU C 2 82 ? 58.405 81.716 76.856 1.00 48.59 82 GLU C CA 1
ATOM 3908 C C . GLU C 2 82 ? 57.321 80.937 77.626 1.00 47.60 82 GLU C C 1
ATOM 3909 O O . GLU C 2 82 ? 56.670 81.467 78.532 1.00 45.78 82 GLU C O 1
ATOM 3915 N N . SER C 2 83 ? 57.158 79.677 77.249 1.00 47.16 83 SER C N 1
ATOM 3916 C CA . SER C 2 83 ? 56.189 78.796 77.875 1.00 48.15 83 SER C CA 1
ATOM 3917 C C . SER C 2 83 ? 56.476 78.587 79.375 1.00 47.95 83 SER C C 1
ATOM 3918 O O . SER C 2 83 ? 55.552 78.541 80.172 1.00 47.99 83 SER C O 1
ATOM 3921 N N . GLU C 2 84 ? 57.756 78.448 79.710 1.00 48.90 84 GLU C N 1
ATOM 3922 C CA . GLU C 2 84 ? 58.266 78.410 81.082 1.00 49.18 84 GLU C CA 1
ATOM 3923 C C . GLU C 2 84 ? 57.879 79.710 81.824 1.00 49.37 84 GLU C C 1
ATOM 3924 O O . GLU C 2 84 ? 57.448 79.674 83.000 1.00 48.15 84 GLU C O 1
ATOM 3930 N N . GLU C 2 85 ? 58.037 80.843 81.140 1.00 49.06 85 GLU C N 1
ATOM 3931 C CA . GLU C 2 85 ? 57.662 82.116 81.725 1.00 49.55 85 GLU C CA 1
ATOM 3932 C C . GLU C 2 85 ? 56.159 82.236 81.938 1.00 49.45 85 GLU C C 1
ATOM 3933 O O . GLU C 2 85 ? 55.729 82.634 83.018 1.00 48.28 85 GLU C O 1
ATOM 3939 N N . GLU C 2 86 ? 55.365 81.876 80.929 1.00 50.06 86 GLU C N 1
ATOM 3940 C CA . GLU C 2 86 ? 53.900 81.914 81.045 1.00 50.51 86 GLU C CA 1
ATOM 3941 C C . GLU C 2 86 ? 53.398 81.124 82.270 1.00 49.55 86 GLU C C 1
ATOM 3942 O O . GLU C 2 86 ? 52.551 81.616 83.023 1.00 48.69 86 GLU C O 1
ATOM 3948 N N . GLU C 2 87 ? 53.931 79.921 82.483 1.00 49.25 87 GLU C N 1
ATOM 3949 C CA . GLU C 2 87 ? 53.556 79.100 83.658 1.00 49.66 87 GLU C CA 1
ATOM 3950 C C . GLU C 2 87 ? 53.884 79.811 84.984 1.00 49.08 87 GLU C C 1
ATOM 3951 O O . GLU C 2 87 ? 53.228 79.553 86.007 1.00 48.52 87 GLU C O 1
ATOM 3957 N N . LEU C 2 88 ? 54.929 80.646 84.972 1.00 48.33 88 LEU C N 1
ATOM 3958 C CA . LEU C 2 88 ? 55.340 81.418 86.168 1.00 48.40 88 LEU C CA 1
ATOM 3959 C C . LEU C 2 88 ? 54.771 82.859 86.218 1.00 48.45 88 LEU C C 1
ATOM 3960 O O . LEU C 2 88 ? 54.915 83.545 87.228 1.00 48.72 88 LEU C O 1
ATOM 3965 N N . SER C 2 89 ? 54.076 83.276 85.157 1.00 48.56 89 SER C N 1
ATOM 3966 C CA . SER C 2 89 ? 53.538 84.624 85.023 1.00 49.12 89 SER C CA 1
ATOM 3967 C C . SER C 2 89 ? 52.306 84.901 85.898 1.00 49.63 89 SER C C 1
ATOM 3968 O O . SER C 2 89 ? 51.976 8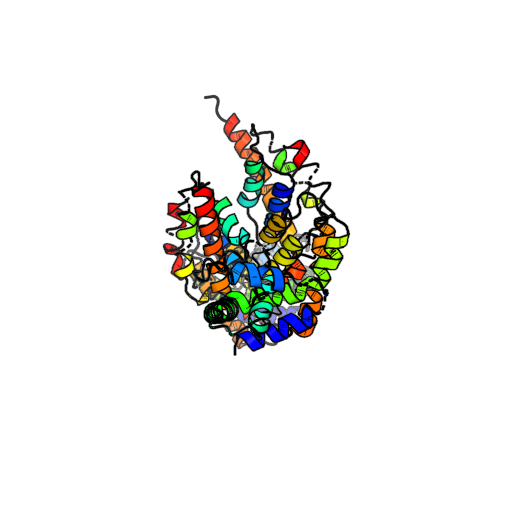6.064 86.137 1.00 49.66 89 SER C O 1
ATOM 3971 N N . GLU C 2 90 ? 51.607 83.842 86.319 1.00 50.62 90 GLU C N 1
ATOM 3972 C CA . GLU C 2 90 ? 50.397 83.949 87.155 1.00 51.62 90 GLU C CA 1
ATOM 3973 C C . GLU C 2 90 ? 50.575 83.199 88.450 1.00 51.54 90 GLU C C 1
ATOM 3974 O O . GLU C 2 90 ? 51.222 82.161 88.501 1.00 51.10 90 GLU C O 1
ATOM 3980 N N . LEU C 2 91 ? 49.959 83.715 89.496 1.00 52.29 91 LEU C N 1
ATOM 3981 C CA . LEU C 2 91 ? 50.064 83.095 90.814 1.00 52.93 91 LEU C CA 1
ATOM 3982 C C . LEU C 2 91 ? 49.054 81.975 90.956 1.00 53.82 91 LEU C C 1
ATOM 3983 O O . LEU C 2 91 ? 49.402 80.908 91.479 1.00 54.52 91 LEU C O 1
ATOM 3988 N N . ASP C 2 92 ? 47.826 82.237 90.476 1.00 54.36 92 ASP C N 1
ATOM 3989 C CA . ASP C 2 92 ? 46.665 81.342 90.573 1.00 54.56 92 ASP C CA 1
ATOM 3990 C C . ASP C 2 92 ? 46.238 81.107 92.008 1.00 54.63 92 ASP C C 1
ATOM 3991 O O . ASP C 2 92 ? 45.313 81.764 92.480 1.00 55.41 92 ASP C O 1
ATOM 3996 N N . ALA D 2 2 ? 51.518 77.678 67.563 1.00 40.50 2 ALA D N 1
ATOM 3997 C CA . ALA D 2 2 ? 50.302 77.967 66.735 1.00 40.13 2 ALA D CA 1
ATOM 3998 C C . ALA D 2 2 ? 50.676 77.887 65.263 1.00 39.08 2 ALA D C 1
ATOM 3999 O O . ALA D 2 2 ? 51.641 78.505 64.820 1.00 39.10 2 ALA D O 1
ATOM 4001 N N . TYR D 2 3 ? 49.872 77.148 64.518 1.00 37.30 3 TYR D N 1
ATOM 4002 C CA . TYR D 2 3 ? 50.237 76.694 63.241 1.00 36.46 3 TYR D CA 1
ATOM 4003 C C . TYR D 2 3 ? 49.325 77.402 62.260 1.00 36.13 3 TYR D C 1
ATOM 4004 O O . TYR D 2 3 ? 48.219 76.999 62.023 1.00 38.05 3 TYR D O 1
ATOM 4013 N N . ASP D 2 4 ? 49.792 78.492 61.726 1.00 35.83 4 ASP D N 1
ATOM 4014 C CA . ASP D 2 4 ? 48.974 79.308 60.878 1.00 36.12 4 ASP D CA 1
ATOM 4015 C C . ASP D 2 4 ? 48.788 78.612 59.540 1.00 35.28 4 ASP D C 1
ATOM 4016 O O . ASP D 2 4 ? 49.560 77.744 59.146 1.00 33.90 4 ASP D O 1
ATOM 4021 N N . LEU D 2 5 ? 47.720 79.006 58.875 1.00 35.30 5 LEU D N 1
ATOM 4022 C CA . LEU D 2 5 ? 47.360 78.485 57.565 1.00 35.91 5 LEU D CA 1
ATOM 4023 C C . LEU D 2 5 ? 48.476 78.599 56.564 1.00 35.52 5 LEU D C 1
ATOM 4024 O O . LEU D 2 5 ? 48.751 77.645 55.832 1.00 34.91 5 LEU D O 1
ATOM 4029 N N . SER D 2 6 ? 49.138 79.754 56.541 1.00 36.34 6 SER D N 1
ATOM 4030 C CA . SER D 2 6 ? 50.179 80.024 55.543 1.00 36.89 6 SER D CA 1
ATOM 4031 C C . SER D 2 6 ? 51.410 79.151 55.826 1.00 37.50 6 SER D C 1
ATOM 4032 O O . SER D 2 6 ? 52.168 78.779 54.918 1.00 37.26 6 SER D O 1
ATOM 4035 N N . GLU D 2 7 ? 51.586 78.786 57.084 1.00 37.95 7 GLU D N 1
ATOM 4036 C CA . GLU D 2 7 ? 52.623 77.845 57.469 1.00 38.26 7 GLU D CA 1
ATOM 4037 C C . GLU D 2 7 ? 52.279 76.420 57.015 1.00 37.61 7 GLU D C 1
ATOM 4038 O O . GLU D 2 7 ? 53.136 75.733 56.468 1.00 37.75 7 GLU D O 1
ATOM 4044 N N . PHE D 2 8 ? 51.035 75.978 57.214 1.00 36.99 8 PHE D N 1
ATOM 4045 C CA . PHE D 2 8 ? 50.533 74.741 56.568 1.00 36.79 8 PHE D CA 1
ATOM 4046 C C . PHE D 2 8 ? 50.634 74.743 55.037 1.00 37.52 8 PHE D C 1
ATOM 4047 O O . PHE D 2 8 ? 51.043 73.735 54.402 1.00 38.00 8 PHE D O 1
ATOM 4055 N N . MET D 2 9 ? 50.249 75.854 54.421 1.00 37.25 9 MET D N 1
ATOM 4056 C CA . MET D 2 9 ? 50.345 75.948 52.987 1.00 38.47 9 MET D CA 1
ATOM 4057 C C . MET D 2 9 ? 51.800 75.789 52.536 1.00 38.13 9 MET D C 1
ATOM 4058 O O . MET D 2 9 ? 52.081 75.079 51.565 1.00 37.81 9 MET D O 1
ATOM 4063 N N . GLY D 2 10 ? 52.729 76.427 53.255 1.00 37.63 10 GLY D N 1
ATOM 4064 C CA . GLY D 2 10 ? 54.157 76.299 52.970 1.00 36.74 10 GLY D CA 1
ATOM 4065 C C . GLY D 2 10 ? 54.676 74.879 53.087 1.00 36.02 10 GLY D C 1
ATOM 4066 O O . GLY D 2 10 ? 55.390 74.403 52.204 1.00 35.19 10 GLY D O 1
ATOM 4067 N N . ASP D 2 11 ? 54.308 74.200 54.168 1.00 33.19 11 ASP D N 1
ATOM 4068 C CA . ASP D 2 11 ? 54.691 72.827 54.336 1.00 34.31 11 ASP D CA 1
ATOM 4069 C C . ASP D 2 11 ? 54.098 71.907 53.238 1.00 33.99 11 ASP D C 1
ATOM 4070 O O . ASP D 2 11 ? 54.762 70.967 52.792 1.00 34.20 11 ASP D O 1
ATOM 4075 N N . ILE D 2 12 ? 52.889 72.196 52.763 1.00 34.55 12 ILE D N 1
ATOM 4076 C CA . ILE D 2 12 ? 52.341 71.451 51.603 1.00 34.72 12 ILE D CA 1
ATOM 4077 C C . ILE D 2 12 ? 53.176 71.759 50.346 1.00 34.74 12 ILE D C 1
ATOM 4078 O O . ILE D 2 12 ? 53.466 70.876 49.560 1.00 35.76 12 ILE D O 1
ATOM 4083 N N . VAL D 2 13 ? 53.578 73.017 50.160 1.00 36.62 13 VAL D N 1
ATOM 4084 C CA . VAL D 2 13 ? 54.417 73.422 49.020 1.00 36.96 13 VAL D CA 1
ATOM 4085 C C . VAL D 2 13 ? 55.782 72.694 48.944 1.00 37.49 13 VAL D C 1
ATOM 4086 O O . VAL D 2 13 ? 56.189 72.182 47.858 1.00 36.30 13 VAL D O 1
ATOM 4090 N N . ALA D 2 14 ? 56.500 72.713 50.075 1.00 36.65 14 ALA D N 1
ATOM 4091 C CA . ALA D 2 14 ? 57.735 71.961 50.239 1.00 37.46 14 ALA D CA 1
ATOM 4092 C C . ALA D 2 14 ? 57.525 70.482 49.961 1.00 37.89 14 ALA D C 1
ATOM 4093 O O . ALA D 2 14 ? 58.313 69.895 49.278 1.00 39.13 14 ALA D O 1
ATOM 4095 N N . LEU D 2 15 ? 56.444 69.883 50.423 1.00 38.78 15 LEU D N 1
ATOM 4096 C CA . LEU D 2 15 ? 56.190 68.484 50.127 1.00 39.48 15 LEU D CA 1
ATOM 4097 C C . LEU D 2 15 ? 55.884 68.189 48.653 1.00 39.71 15 LEU D C 1
ATOM 4098 O O . LEU D 2 15 ? 56.192 67.167 48.092 1.00 37.31 15 LEU D O 1
ATOM 4103 N N . VAL D 2 16 ? 55.175 69.082 48.035 1.00 40.42 16 VAL D N 1
ATOM 4104 C CA . VAL D 2 16 ? 54.750 68.797 46.708 1.00 40.77 16 VAL D CA 1
ATOM 4105 C C . VAL D 2 16 ? 55.967 69.077 45.760 1.00 40.08 16 VAL D C 1
ATOM 4106 O O . VAL D 2 16 ? 56.064 68.499 44.718 1.00 39.02 16 VAL D O 1
ATOM 4110 N N . ASP D 2 17 ? 56.952 69.847 46.233 1.00 39.85 17 ASP D N 1
ATOM 4111 C CA . ASP D 2 17 ? 58.169 70.178 45.460 1.00 39.14 17 ASP D CA 1
ATOM 4112 C C . ASP D 2 17 ? 59.215 69.071 45.514 1.00 38.88 17 ASP D C 1
ATOM 4113 O O . ASP D 2 17 ? 60.138 69.056 44.708 1.00 39.67 17 ASP D O 1
ATOM 4129 N N . ARG D 2 19 ? 60.842 65.383 45.075 1.00 35.72 19 ARG D N 1
ATOM 4130 C CA . ARG D 2 19 ? 60.803 64.091 44.380 1.00 36.26 19 ARG D CA 1
ATOM 4131 C C . ARG D 2 19 ? 60.957 62.891 45.367 1.00 35.49 19 ARG D C 1
ATOM 4132 O O . ARG D 2 19 ? 61.764 62.942 46.251 1.00 33.63 19 ARG D O 1
ATOM 4140 N N . TRP D 2 20 ? 60.160 61.853 45.158 1.00 35.72 20 TRP D N 1
ATOM 4141 C CA . TRP D 2 20 ? 60.215 60.606 45.879 1.00 35.95 20 TRP D CA 1
ATOM 4142 C C . TRP D 2 20 ? 60.081 60.858 47.373 1.00 35.62 20 TRP D C 1
ATOM 4143 O O . TRP D 2 20 ? 60.987 60.634 48.144 1.00 35.00 20 TRP D O 1
ATOM 4154 N N . ALA D 2 21 ? 58.918 61.419 47.693 1.00 34.91 21 ALA D N 1
ATOM 4155 C CA . ALA D 2 21 ? 58.429 61.620 49.000 1.00 34.60 21 ALA D CA 1
ATOM 4156 C C . ALA D 2 21 ? 58.204 60.234 49.622 1.00 34.26 21 ALA D C 1
ATOM 4157 O O . ALA D 2 21 ? 57.742 59.292 48.934 1.00 31.24 21 ALA D O 1
ATOM 4159 N N . GLY D 2 22 ? 58.560 60.143 50.913 1.00 33.32 22 GLY D N 1
ATOM 4160 C CA . GLY D 2 22 ? 58.501 58.922 51.685 1.00 33.03 22 GLY D CA 1
ATOM 4161 C C . GLY D 2 22 ? 57.422 59.045 52.719 1.00 33.14 22 GLY D C 1
ATOM 4162 O O . GLY D 2 22 ? 56.800 60.107 52.879 1.00 33.29 22 GLY D O 1
ATOM 4163 N N . ILE D 2 23 ? 57.180 57.970 53.436 1.00 32.47 23 ILE D N 1
ATOM 4164 C CA . ILE D 2 23 ? 56.052 57.940 54.365 1.00 32.93 23 ILE D CA 1
ATOM 4165 C C . ILE D 2 23 ? 56.137 58.950 55.539 1.00 32.36 23 ILE D C 1
ATOM 4166 O O . ILE D 2 23 ? 55.125 59.474 55.947 1.00 32.09 23 ILE D O 1
ATOM 4171 N N . HIS D 2 24 ? 57.327 59.193 56.059 1.00 31.64 24 HIS D N 1
ATOM 4172 C CA . HIS D 2 24 ? 57.559 60.235 57.042 1.00 32.30 24 HIS D CA 1
ATOM 4173 C C . HIS D 2 24 ? 57.228 61.623 56.500 1.00 32.60 24 HIS D C 1
ATOM 4174 O O . HIS D 2 24 ? 56.932 62.510 57.277 1.00 32.74 24 HIS D O 1
ATOM 4181 N N . ASP D 2 25 ? 57.292 61.845 55.192 1.00 32.80 25 ASP D N 1
ATOM 4182 C CA . ASP D 2 25 ? 57.000 63.175 54.673 1.00 33.89 25 ASP D CA 1
ATOM 4183 C C . ASP D 2 25 ? 55.552 63.544 54.885 1.00 35.02 25 ASP D C 1
ATOM 4184 O O . ASP D 2 25 ? 55.202 64.737 55.064 1.00 35.68 25 ASP D O 1
ATOM 4189 N N . ILE D 2 26 ? 54.711 62.515 54.813 1.00 36.77 26 ILE D N 1
ATOM 4190 C CA . ILE D 2 26 ? 53.272 62.558 55.090 1.00 36.55 26 ILE D CA 1
ATOM 4191 C C . ILE D 2 26 ? 52.971 62.481 56.592 1.00 38.36 26 ILE D C 1
ATOM 4192 O O . ILE D 2 26 ? 52.220 63.280 57.091 1.00 38.85 26 ILE D O 1
ATOM 4197 N N . GLU D 2 27 ? 53.531 61.528 57.308 1.00 38.28 27 GLU D N 1
ATOM 4198 C CA . GLU D 2 27 ? 53.297 61.467 58.748 1.00 40.32 27 GLU D CA 1
ATOM 4199 C C . GLU D 2 27 ? 53.762 62.689 59.555 1.00 39.32 27 GLU D C 1
ATOM 4200 O O . GLU D 2 27 ? 53.075 63.103 60.448 1.00 40.46 27 GLU D O 1
ATOM 4206 N N . HIS D 2 28 ? 54.905 63.280 59.238 1.00 39.43 28 HIS D N 1
ATOM 4207 C CA . HIS D 2 28 ? 55.354 64.487 59.882 1.00 39.50 28 HIS D CA 1
ATOM 4208 C C . HIS D 2 28 ? 54.386 65.623 59.756 1.00 38.87 28 HIS D C 1
ATOM 4209 O O . HIS D 2 28 ? 54.531 66.572 60.460 1.00 39.20 28 HIS D O 1
ATOM 4216 N N . LEU D 2 29 ? 53.497 65.621 58.768 1.00 38.77 29 LEU D N 1
ATOM 4217 C CA . LEU D 2 29 ? 52.549 66.722 58.630 1.00 37.87 29 LEU D CA 1
ATOM 4218 C C . LEU D 2 29 ? 51.649 66.798 59.890 1.00 37.42 29 LEU D C 1
ATOM 4219 O O . LEU D 2 29 ? 51.239 67.854 60.270 1.00 36.02 29 LEU D O 1
ATOM 4224 N N . ALA D 2 30 ? 51.400 65.662 60.526 1.00 36.02 30 ALA D N 1
ATOM 4225 C CA . ALA D 2 30 ? 50.571 65.589 61.668 1.00 37.17 30 ALA D CA 1
ATOM 4226 C C . ALA D 2 30 ? 51.265 66.252 62.884 1.00 37.30 30 ALA D C 1
ATOM 4227 O O . ALA D 2 30 ? 50.584 66.542 63.844 1.00 39.55 30 ALA D O 1
ATOM 4229 N N . ASN D 2 31 ? 52.575 66.530 62.830 1.00 37.22 31 ASN D N 1
ATOM 4230 C CA . ASN D 2 31 ? 53.319 67.029 64.008 1.00 37.74 31 ASN D CA 1
ATOM 4231 C C . ASN D 2 31 ? 52.754 68.361 64.461 1.00 37.58 31 ASN D C 1
ATOM 4232 O O . ASN D 2 31 ? 52.872 68.752 65.615 1.00 37.04 31 ASN D O 1
ATOM 4237 N N . ALA D 2 32 ? 52.218 69.092 63.494 1.00 37.67 32 ALA D N 1
ATOM 4238 C CA . ALA D 2 32 ? 51.714 70.422 63.752 1.00 37.32 32 ALA D CA 1
ATOM 4239 C C . ALA D 2 32 ? 50.248 70.450 64.164 1.00 36.64 32 ALA D C 1
ATOM 4240 O O . ALA D 2 32 ? 49.696 71.502 64.252 1.00 36.95 32 ALA D O 1
ATOM 4242 N N . PHE D 2 33 ? 49.614 69.298 64.359 1.00 35.95 33 PHE D N 1
ATOM 4243 C CA . PHE D 2 33 ? 48.217 69.230 64.738 1.00 36.41 33 PHE D CA 1
ATOM 4244 C C . PHE D 2 33 ? 48.093 68.422 66.034 1.00 37.55 33 PHE D C 1
ATOM 4245 O O . PHE D 2 33 ? 48.876 67.486 66.261 1.00 37.08 33 PHE D O 1
ATOM 4253 N N . SER D 2 34 ? 47.118 68.820 66.864 1.00 37.92 34 SER D N 1
ATOM 4254 C CA . SER D 2 34 ? 46.660 68.017 67.983 1.00 39.70 34 SER D CA 1
ATOM 4255 C C . SER D 2 34 ? 45.713 66.872 67.587 1.00 40.39 34 SER D C 1
ATOM 4256 O O . SER D 2 34 ? 44.539 67.108 67.299 1.00 41.13 34 SER D O 1
ATOM 4259 N N . LEU D 2 35 ? 46.217 65.636 67.624 1.00 41.11 35 LEU D N 1
ATOM 4260 C CA . LEU D 2 35 ? 45.463 64.444 67.220 1.00 41.54 35 LEU D CA 1
ATOM 4261 C C . LEU D 2 35 ? 45.467 63.380 68.338 1.00 42.34 35 LEU D C 1
ATOM 4262 O O . LEU D 2 35 ? 46.153 62.368 68.222 1.00 43.90 35 LEU D O 1
ATOM 4267 N N . PRO D 2 36 ? 44.692 63.598 69.414 1.00 42.86 36 PRO D N 1
ATOM 4268 C CA . PRO D 2 36 ? 44.846 62.820 70.645 1.00 43.11 36 PRO D CA 1
ATOM 4269 C C . PRO D 2 36 ? 44.231 61.415 70.659 1.00 43.66 36 PRO D C 1
ATOM 4270 O O . PRO D 2 36 ? 44.359 60.716 71.659 1.00 44.50 36 PRO D O 1
ATOM 4274 N N . THR D 2 37 ? 43.558 60.997 69.592 1.00 44.11 37 THR D N 1
ATOM 4275 C CA . THR D 2 37 ? 42.984 59.636 69.546 1.00 43.40 37 THR D CA 1
ATOM 4276 C C . THR D 2 37 ? 43.387 58.918 68.246 1.00 43.19 37 THR D C 1
ATOM 4277 O O . THR D 2 37 ? 43.681 59.572 67.227 1.00 42.01 37 THR D O 1
ATOM 4281 N N . PRO D 2 38 ? 43.363 57.571 68.277 1.00 42.25 38 PRO D N 1
ATOM 4282 C CA . PRO D 2 38 ? 43.716 56.804 67.100 1.00 41.83 38 PRO D CA 1
ATOM 4283 C C . PRO D 2 38 ? 42.732 57.129 66.000 1.00 41.20 38 PRO D C 1
ATOM 4284 O O . PRO D 2 38 ? 43.131 57.242 64.878 1.00 39.32 38 PRO D O 1
ATOM 4288 N N . GLU D 2 39 ? 41.461 57.320 66.369 1.00 41.22 39 GLU D N 1
ATOM 4289 C CA . GLU D 2 39 ? 40.402 57.569 65.405 1.00 41.69 39 GLU D CA 1
ATOM 4290 C C . GLU D 2 39 ? 40.597 58.892 64.683 1.00 40.81 39 GLU D C 1
ATOM 4291 O O . GLU D 2 39 ? 40.312 59.000 63.508 1.00 40.49 39 GLU D O 1
ATOM 4297 N N . ILE D 2 40 ? 41.049 59.912 65.391 1.00 40.55 40 ILE D N 1
ATOM 4298 C CA . ILE D 2 40 ? 41.190 61.207 64.754 1.00 41.34 40 ILE D CA 1
ATOM 4299 C C . ILE D 2 40 ? 42.426 61.236 63.850 1.00 40.80 40 ILE D C 1
ATOM 4300 O O . ILE D 2 40 ? 42.433 61.960 62.851 1.00 40.37 40 ILE D O 1
ATOM 4316 N N . VAL D 2 42 ? 43.350 58.499 62.099 1.00 38.13 42 VAL D N 1
ATOM 4317 C CA . VAL D 2 42 ? 42.884 57.838 60.872 1.00 37.65 42 VAL D CA 1
ATOM 4318 C C . VAL D 2 42 ? 42.174 58.859 59.963 1.00 37.73 42 VAL D C 1
ATOM 4319 O O . VAL D 2 42 ? 42.402 58.895 58.731 1.00 37.02 42 VAL D O 1
ATOM 4323 N N . ARG D 2 43 ? 41.325 59.691 60.584 1.00 36.88 43 ARG D N 1
ATOM 4324 C CA . ARG D 2 43 ? 40.516 60.623 59.852 1.00 36.82 43 ARG D CA 1
ATOM 4325 C C . ARG D 2 43 ? 41.345 61.699 59.167 1.00 35.43 43 ARG D C 1
ATOM 4326 O O . ARG D 2 43 ? 41.038 62.111 58.073 1.00 34.23 43 ARG D O 1
ATOM 4334 N N . PHE D 2 44 ? 42.399 62.142 59.853 1.00 35.26 44 PHE D N 1
ATOM 4335 C CA . PHE D 2 44 ? 43.420 63.090 59.356 1.00 33.94 44 PHE D CA 1
ATOM 4336 C C . PHE D 2 44 ? 44.096 62.637 58.068 1.00 33.64 44 PHE D C 1
ATOM 4337 O O . PHE D 2 44 ? 44.249 63.429 57.138 1.00 32.34 44 PHE D O 1
ATOM 4345 N N . TYR D 2 45 ? 44.529 61.378 58.033 1.00 33.73 45 TYR D N 1
ATOM 4346 C CA . TYR D 2 45 ? 45.226 60.858 56.851 1.00 34.05 45 TYR D CA 1
ATOM 4347 C C . TYR D 2 45 ? 44.305 60.580 55.723 1.00 34.41 45 TYR D C 1
ATOM 4348 O O . TYR D 2 45 ? 44.649 60.813 54.555 1.00 35.51 45 TYR D O 1
ATOM 4357 N N . GLN D 2 46 ? 43.104 60.134 56.061 1.00 34.87 46 GLN D N 1
ATOM 4358 C CA . GLN D 2 46 ? 42.056 59.926 55.067 1.00 34.65 46 GLN D CA 1
ATOM 4359 C C . GLN D 2 46 ? 41.673 61.222 54.385 1.00 34.77 46 GLN D C 1
ATOM 4360 O O . GLN D 2 46 ? 41.633 61.315 53.131 1.00 34.81 46 GLN D O 1
ATOM 4366 N N . ASP D 2 47 ? 41.371 62.208 55.220 1.00 35.06 47 ASP D N 1
ATOM 4367 C CA . ASP D 2 47 ? 41.074 63.573 54.760 1.00 35.90 47 ASP D CA 1
ATOM 4368 C C . ASP D 2 47 ? 42.241 64.270 54.097 1.00 35.30 47 ASP D C 1
ATOM 4369 O O . ASP D 2 47 ? 42.059 65.158 53.312 1.00 35.91 47 ASP D O 1
ATOM 4374 N N . LEU D 2 48 ? 43.456 63.931 54.464 1.00 35.31 48 LEU D N 1
ATOM 4375 C CA . LEU D 2 48 ? 44.589 64.542 53.837 1.00 35.75 48 LEU D CA 1
ATOM 4376 C C . LEU D 2 48 ? 44.756 63.967 52.417 1.00 35.88 48 LEU D C 1
ATOM 4377 O O . LEU D 2 48 ? 45.083 64.691 51.472 1.00 35.92 48 LEU D O 1
ATOM 4393 N N . ARG D 2 50 ? 42.304 62.847 50.522 1.00 39.67 50 ARG D N 1
ATOM 4394 C CA . ARG D 2 50 ? 41.222 63.492 49.807 1.00 41.36 50 ARG D CA 1
ATOM 4395 C C . ARG D 2 50 ? 41.594 64.911 49.384 1.00 40.96 50 ARG D C 1
ATOM 4396 O O . ARG D 2 50 ? 41.380 65.260 48.258 1.00 39.57 50 ARG D O 1
ATOM 4404 N N . MET D 2 51 ? 42.140 65.708 50.306 1.00 42.20 51 MET D N 1
ATOM 4405 C CA . MET D 2 51 ? 42.654 67.050 49.984 1.00 43.14 51 MET D CA 1
ATOM 4406 C C . MET D 2 51 ? 43.660 66.955 48.830 1.00 43.50 51 MET D C 1
ATOM 4407 O O . MET D 2 51 ? 43.564 67.709 47.859 1.00 43.54 51 MET D O 1
ATOM 4412 N N . PHE D 2 52 ? 44.623 66.029 48.915 1.00 43.91 52 PHE D N 1
ATOM 4413 C CA . PHE D 2 52 ? 45.614 65.941 47.851 1.00 43.75 52 PHE D CA 1
ATOM 4414 C C . PHE D 2 52 ? 44.982 65.528 46.507 1.00 43.37 52 PHE D C 1
ATOM 4415 O O . PHE D 2 52 ? 45.444 65.980 45.511 1.00 43.04 52 PHE D O 1
ATOM 4423 N N . ARG D 2 53 ? 43.960 64.662 46.491 1.00 43.85 53 ARG D N 1
ATOM 4424 C CA . ARG D 2 53 ? 43.265 64.280 45.243 1.00 44.03 53 ARG D CA 1
ATOM 4425 C C . ARG D 2 53 ? 42.387 65.420 44.658 1.00 43.71 53 ARG D C 1
ATOM 4426 O O . ARG D 2 53 ? 41.988 65.352 43.482 1.00 43.97 53 ARG D O 1
ATOM 4434 N N . LEU D 2 54 ? 42.064 66.442 45.453 1.00 42.77 54 LEU D N 1
ATOM 4435 C CA . LEU D 2 54 ? 41.385 67.642 44.922 1.00 42.50 54 LEU D CA 1
ATOM 4436 C C . LEU D 2 54 ? 42.301 68.637 44.170 1.00 41.83 54 LEU D C 1
ATOM 4437 O O . LEU D 2 54 ? 41.798 69.561 43.551 1.00 42.80 54 LEU D O 1
ATOM 4442 N N . PHE D 2 55 ? 43.618 68.475 44.231 1.00 41.04 55 PHE D N 1
ATOM 4443 C CA . PHE D 2 55 ? 44.540 69.490 43.722 1.00 40.04 55 PHE D CA 1
ATOM 4444 C C . PHE D 2 55 ? 44.697 69.442 42.208 1.00 39.56 55 PHE D C 1
ATOM 4445 O O . PHE D 2 55 ? 44.757 68.370 41.654 1.00 39.04 55 PHE D O 1
ATOM 4453 N N . PRO D 2 56 ? 44.863 70.623 41.557 1.00 38.55 56 PRO D N 1
ATOM 4454 C CA . PRO D 2 56 ? 45.044 70.575 40.145 1.00 38.33 56 PRO D CA 1
ATOM 4455 C C . PRO D 2 56 ? 46.255 69.746 39.849 1.00 37.62 56 PRO D C 1
ATOM 4456 O O . PRO D 2 56 ? 47.198 69.756 40.592 1.00 36.63 56 PRO D O 1
ATOM 4460 N N . LEU D 2 57 ? 46.233 69.022 38.740 1.00 37.65 57 LEU D N 1
ATOM 4461 C CA . LEU D 2 57 ? 47.390 68.223 38.393 1.00 38.04 57 LEU D CA 1
ATOM 4462 C C . LEU D 2 57 ? 48.647 69.119 38.333 1.00 37.19 57 LEU D C 1
ATOM 4463 O O . LEU D 2 57 ? 49.751 68.698 38.620 1.00 36.59 57 LEU D O 1
ATOM 4468 N N . GLY D 2 58 ? 48.466 70.382 38.028 1.00 37.52 58 GLY D N 1
ATOM 4469 C CA . GLY D 2 58 ? 49.595 71.257 37.837 1.00 38.57 58 GLY D CA 1
ATOM 4470 C C . GLY D 2 58 ? 50.387 71.653 39.068 1.00 38.83 58 GLY D C 1
ATOM 4471 O O . GLY D 2 58 ? 51.335 72.410 38.949 1.00 40.53 58 GLY D O 1
ATOM 4472 N N . VAL D 2 59 ? 50.006 71.218 40.254 1.00 39.18 59 VAL D N 1
ATOM 4473 C CA . VAL D 2 59 ? 50.840 71.505 41.393 1.00 39.26 59 VAL D CA 1
ATOM 4474 C C . VAL D 2 59 ? 51.874 70.386 41.645 1.00 39.63 59 VAL D C 1
ATOM 4475 O O . VAL D 2 59 ? 52.762 70.555 42.509 1.00 39.53 59 VAL D O 1
ATOM 4479 N N . PHE D 2 60 ? 51.783 69.288 40.886 1.00 39.02 60 PHE D N 1
ATOM 4480 C CA . PHE D 2 60 ? 52.699 68.144 41.007 1.00 39.62 60 PHE D CA 1
ATOM 4481 C C . PHE D 2 60 ? 53.690 68.182 39.881 1.00 39.70 60 PHE D C 1
ATOM 4482 O O . PHE D 2 60 ? 53.357 68.671 38.822 1.00 40.51 60 PHE D O 1
ATOM 4490 N N . SER D 2 61 ? 54.902 67.682 40.101 1.00 40.69 61 SER D N 1
ATOM 4491 C CA . SER D 2 61 ? 55.948 67.680 39.065 1.00 41.82 61 SER D CA 1
ATOM 4492 C C . SER D 2 61 ? 55.422 66.901 37.854 1.00 42.03 61 SER D C 1
ATOM 4493 O O . SER D 2 61 ? 55.544 67.339 36.722 1.00 42.19 61 SER D O 1
ATOM 4496 N N . ASP D 2 62 ? 54.824 65.743 38.118 1.00 42.30 62 ASP D N 1
ATOM 4497 C CA . ASP D 2 62 ? 54.304 64.886 37.062 1.00 42.44 62 ASP D CA 1
ATOM 4498 C C . ASP D 2 62 ? 53.390 63.861 37.727 1.00 41.75 62 ASP D C 1
ATOM 4499 O O . ASP D 2 62 ? 53.297 63.779 38.971 1.00 40.81 62 ASP D O 1
ATOM 4504 N N . GLU D 2 63 ? 52.657 63.147 36.898 1.00 40.71 63 GLU D N 1
ATOM 4505 C CA . GLU D 2 63 ? 51.719 62.143 37.351 1.00 41.13 63 GLU D CA 1
ATOM 4506 C C . GLU D 2 63 ? 52.407 61.070 38.253 1.00 40.58 63 GLU D C 1
ATOM 4507 O O . GLU D 2 63 ? 51.845 60.690 39.289 1.00 41.68 63 GLU D O 1
ATOM 4513 N N . GLU D 2 64 ? 53.624 60.635 37.894 1.00 39.48 64 GLU D N 1
ATOM 4514 C CA . GLU D 2 64 ? 54.401 59.702 38.731 1.00 39.03 64 GLU D CA 1
ATOM 4515 C C . GLU D 2 64 ? 54.629 60.201 40.164 1.00 37.62 64 GLU D C 1
ATOM 4516 O O . GLU D 2 64 ? 54.632 59.413 41.129 1.00 35.31 64 GLU D O 1
ATOM 4522 N N . GLN D 2 65 ? 54.913 61.493 40.282 1.00 36.85 65 GLN D N 1
ATOM 4523 C CA . GLN D 2 65 ? 55.140 62.094 41.598 1.00 36.37 65 GLN D CA 1
ATOM 4524 C C . GLN D 2 65 ? 53.839 62.294 42.383 1.00 36.73 65 GLN D C 1
ATOM 4525 O O . GLN D 2 65 ? 53.781 62.087 43.603 1.00 38.77 65 GLN D O 1
ATOM 4531 N N . ARG D 2 66 ? 52.771 62.684 41.705 1.00 37.67 66 ARG D N 1
ATOM 4532 C CA . ARG D 2 66 ? 51.440 62.708 42.305 1.00 37.93 66 ARG D CA 1
ATOM 4533 C C . ARG D 2 66 ? 51.065 61.349 42.887 1.00 38.04 66 ARG D C 1
ATOM 4534 O O . ARG D 2 66 ? 50.642 61.268 44.036 1.00 37.47 66 ARG D O 1
ATOM 4542 N N . GLN D 2 67 ? 51.249 60.290 42.104 1.00 37.89 67 GLN D N 1
ATOM 4543 C CA . GLN D 2 67 ? 50.891 58.963 42.545 1.00 37.76 67 GLN D CA 1
ATOM 4544 C C . GLN D 2 67 ? 51.797 58.486 43.683 1.00 37.60 67 GLN D C 1
ATOM 4545 O O . GLN D 2 67 ? 51.349 57.764 44.572 1.00 35.95 67 GLN D O 1
ATOM 4551 N N . ASN D 2 68 ? 53.073 58.837 43.636 1.00 36.78 68 ASN D N 1
ATOM 4552 C CA . ASN D 2 68 ? 53.946 58.464 44.733 1.00 37.14 68 ASN D CA 1
ATOM 4553 C C . ASN D 2 68 ? 53.332 59.053 46.026 1.00 36.97 68 ASN D C 1
ATOM 4554 O O . ASN D 2 68 ? 53.165 58.379 47.031 1.00 35.07 68 ASN D O 1
ATOM 4559 N N . LEU D 2 69 ? 52.941 60.318 45.948 1.00 37.88 69 LEU D N 1
ATOM 4560 C CA . LEU D 2 69 ? 52.480 61.043 47.128 1.00 37.91 69 LEU D CA 1
ATOM 4561 C C . LEU D 2 69 ? 51.142 60.513 47.598 1.00 37.88 69 LEU D C 1
ATOM 4562 O O . LEU D 2 69 ? 50.948 60.347 48.767 1.00 38.80 69 LEU D O 1
ATOM 4567 N N . LEU D 2 70 ? 50.228 60.225 46.682 1.00 37.98 70 LEU D N 1
ATOM 4568 C CA . LEU D 2 70 ? 48.976 59.528 47.022 1.00 37.61 70 LEU D CA 1
ATOM 4569 C C . LEU D 2 70 ? 49.193 58.114 47.652 1.00 37.67 70 LEU D C 1
ATOM 4570 O O . LEU D 2 70 ? 48.520 57.732 48.605 1.00 35.79 70 LEU D O 1
ATOM 4575 N N . GLN D 2 71 ? 50.152 57.363 47.121 1.00 37.01 71 GLN D N 1
ATOM 4576 C CA . GLN D 2 71 ? 50.543 56.111 47.720 1.00 37.72 71 GLN D CA 1
ATOM 4577 C C . GLN D 2 71 ? 51.117 56.268 49.124 1.00 37.79 71 GLN D C 1
ATOM 4578 O O . GLN D 2 71 ? 50.870 55.431 49.978 1.00 37.20 71 GLN D O 1
ATOM 4584 N N . MET D 2 72 ? 51.902 57.317 49.359 1.00 37.67 72 MET D N 1
ATOM 4585 C CA . MET D 2 72 ? 52.410 57.524 50.699 1.00 38.53 72 MET D CA 1
ATOM 4586 C C . MET D 2 72 ? 51.279 57.868 51.616 1.00 38.09 72 MET D C 1
ATOM 4587 O O . MET D 2 72 ? 51.265 57.424 52.767 1.00 38.16 72 MET D O 1
ATOM 4592 N N . CYS D 2 73 ? 50.319 58.638 51.110 1.00 38.31 73 CYS D N 1
ATOM 4593 C CA . CYS D 2 73 ? 49.127 58.989 51.907 1.00 37.87 73 CYS D CA 1
ATOM 4594 C C . CYS D 2 73 ? 48.371 57.721 52.217 1.00 37.54 73 CYS D C 1
ATOM 4595 O O . CYS D 2 73 ? 47.955 57.521 53.376 1.00 36.84 73 CYS D O 1
ATOM 4598 N N . GLN D 2 74 ? 48.181 56.860 51.208 1.00 35.65 74 GLN D N 1
ATOM 4599 C CA . GLN D 2 74 ? 47.536 55.579 51.491 1.00 36.21 74 GLN D CA 1
ATOM 4600 C C . GLN D 2 74 ? 48.271 54.771 52.565 1.00 35.53 74 GLN D C 1
ATOM 4601 O O . GLN D 2 74 ? 47.642 54.140 53.411 1.00 34.76 74 GLN D O 1
ATOM 4607 N N . ASN D 2 75 ? 49.602 54.744 52.476 1.00 35.30 75 ASN D N 1
ATOM 4608 C CA . ASN D 2 75 ? 50.412 53.984 53.406 1.00 34.52 75 ASN D CA 1
ATOM 4609 C C . ASN D 2 75 ? 50.229 54.485 54.833 1.00 34.25 75 ASN D C 1
ATOM 4610 O O . ASN D 2 75 ? 50.131 53.685 55.759 1.00 33.08 75 ASN D O 1
ATOM 4615 N N . ALA D 2 76 ? 50.171 55.813 54.998 1.00 34.72 76 ALA D N 1
ATOM 4616 C CA . ALA D 2 76 ? 49.950 56.475 56.302 1.00 34.73 76 ALA D CA 1
ATOM 4617 C C . ALA D 2 76 ? 48.580 56.145 56.931 1.00 35.49 76 ALA D C 1
ATOM 4618 O O . ALA D 2 76 ? 48.456 55.862 58.164 1.00 34.40 76 ALA D O 1
ATOM 4620 N N . ILE D 2 77 ? 47.578 56.062 56.070 1.00 36.12 77 ILE D N 1
ATOM 4621 C CA . ILE D 2 77 ? 46.221 55.633 56.465 1.00 36.75 77 ILE D CA 1
ATOM 4622 C C . ILE D 2 77 ? 46.172 54.179 56.958 1.00 38.16 77 ILE D C 1
ATOM 4623 O O . ILE D 2 77 ? 45.576 53.893 58.021 1.00 37.07 77 ILE D O 1
ATOM 4628 N N . ASP D 2 78 ? 46.752 53.253 56.180 1.00 38.05 78 ASP D N 1
ATOM 4629 C CA . ASP D 2 78 ? 46.779 51.849 56.582 1.00 38.82 78 ASP D CA 1
ATOM 4630 C C . ASP D 2 78 ? 47.503 51.689 57.910 1.00 38.80 78 ASP D C 1
ATOM 4631 O O . ASP D 2 78 ? 47.031 51.018 58.765 1.00 39.12 78 ASP D O 1
ATOM 4636 N N . MET D 2 79 ? 48.626 52.352 58.095 1.00 39.46 79 MET D N 1
ATOM 4637 C CA . MET D 2 79 ? 49.341 52.311 59.367 1.00 40.10 79 MET D CA 1
ATOM 4638 C C . MET D 2 79 ? 48.522 52.911 60.513 1.00 39.78 79 MET D C 1
ATOM 4639 O O . MET D 2 79 ? 48.511 52.370 61.628 1.00 38.97 79 MET D O 1
ATOM 4644 N N . ALA D 2 80 ? 47.823 54.002 60.202 1.00 39.21 80 ALA D N 1
ATOM 4645 C CA . ALA D 2 80 ? 46.894 54.676 61.101 1.00 40.15 80 ALA D CA 1
ATOM 4646 C C . ALA D 2 80 ? 45.770 53.727 61.545 1.00 40.32 80 ALA D C 1
ATOM 4647 O O . ALA D 2 80 ? 45.446 53.668 62.703 1.00 38.86 80 ALA D O 1
ATOM 4649 N N . ILE D 2 81 ? 45.224 52.983 60.578 1.00 42.04 81 ILE D N 1
ATOM 4650 C CA . ILE D 2 81 ? 44.146 52.010 60.758 1.00 43.30 81 ILE D CA 1
ATOM 4651 C C . ILE D 2 81 ? 44.617 50.825 61.595 1.00 44.67 81 ILE D C 1
ATOM 4652 O O . ILE D 2 81 ? 43.848 50.264 62.371 1.00 45.66 81 ILE D O 1
ATOM 4657 N N . GLU D 2 82 ? 45.883 50.464 61.460 1.00 46.17 82 GLU D N 1
ATOM 4658 C CA . GLU D 2 82 ? 46.439 49.402 62.266 1.00 48.07 82 GLU D CA 1
ATOM 4659 C C . GLU D 2 82 ? 46.773 49.773 63.712 1.00 48.43 82 GLU D C 1
ATOM 4660 O O . GLU D 2 82 ? 46.524 48.976 64.596 1.00 47.99 82 GLU D O 1
ATOM 4666 N N . SER D 2 83 ? 47.348 50.944 63.968 1.00 49.34 83 SER D N 1
ATOM 4667 C CA . SER D 2 83 ? 47.469 51.436 65.352 1.00 50.70 83 SER D CA 1
ATOM 4668 C C . SER D 2 83 ? 46.112 51.365 66.012 1.00 51.75 83 SER D C 1
ATOM 4669 O O . SER D 2 83 ? 45.974 50.900 67.139 1.00 52.26 83 SER D O 1
ATOM 4672 N N . GLU D 2 84 ? 45.105 51.860 65.300 1.00 53.00 84 GLU D N 1
ATOM 4673 C CA . GLU D 2 84 ? 43.752 51.860 65.823 1.00 53.49 84 GLU D CA 1
ATOM 4674 C C . GLU D 2 84 ? 43.406 50.487 66.383 1.00 54.06 84 GLU D C 1
ATOM 4675 O O . GLU D 2 84 ? 43.150 50.406 67.579 1.00 54.65 84 GLU D O 1
ATOM 4681 N N . GLU D 2 85 ? 43.446 49.428 65.550 1.00 54.73 85 GLU D N 1
ATOM 4682 C CA . GLU D 2 85 ? 43.187 48.018 65.990 1.00 55.11 85 GLU D CA 1
ATOM 4683 C C . GLU D 2 85 ? 44.124 47.592 67.115 1.00 55.35 85 GLU D C 1
ATOM 4684 O O . GLU D 2 85 ? 43.761 46.750 67.934 1.00 55.35 85 GLU D O 1
ATOM 4690 N N . GLU D 2 86 ? 45.345 48.128 67.086 1.00 55.68 86 GLU D N 1
ATOM 4691 C CA . GLU D 2 86 ? 46.284 48.174 68.225 1.00 55.99 86 GLU D CA 1
ATOM 4692 C C . GLU D 2 86 ? 47.498 47.290 68.006 1.00 56.42 86 GLU D C 1
ATOM 4693 O O . GLU D 2 86 ? 48.617 47.809 67.899 1.00 56.81 86 GLU D O 1
#

Radius of gyration: 33.22 Å; Cα contacts (8 Å, |Δi|>4): 528; chains: 4; bounding box: 46×120×65 Å

Solvent-accessible surface area: 30107 Å² total

CATH classification: 1.20.1280.80